Protein AF-A0A8J9R837-F1 (afdb_monomer)

Solvent-accessible surface area (backbone atoms only — not comparable to full-atom values): 26934 Å² total; per-residue (Å²): 132,89,81,86,86,83,90,84,86,88,88,90,88,86,89,85,90,87,79,88,83,89,83,89,82,82,94,81,87,76,78,89,63,85,84,49,72,61,61,54,48,50,54,51,51,51,56,50,52,54,54,49,52,55,49,54,63,71,62,58,75,89,74,92,73,96,73,86,83,79,86,82,88,80,82,88,80,86,89,85,91,84,79,86,89,88,79,89,89,88,88,78,89,81,89,82,83,92,74,88,85,78,85,83,79,82,80,80,88,76,81,79,82,89,75,95,76,90,79,76,81,83,76,79,85,75,85,77,80,83,82,77,80,93,84,76,97,66,82,79,60,63,66,60,55,45,51,51,51,50,50,51,51,50,56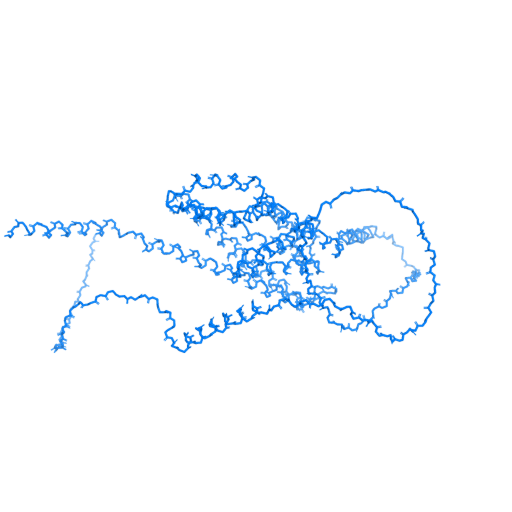,54,55,58,63,72,65,69,72,50,72,65,56,44,51,49,46,20,51,53,39,15,50,49,51,48,48,53,37,48,45,40,54,72,34,74,57,32,58,52,48,46,54,52,50,54,71,68,32,33,96,89,54,56,63,72,57,50,53,67,42,46,58,66,47,30,57,48,50,52,49,48,57,51,48,69,54,48,42,62,52,21,50,55,50,70,69,34,63,74,31,63,75,37,42,53,59,31,78,50,76,69,41,57,53,51,51,30,46,49,31,3,47,25,50,32,49,31,49,45,33,69,75,75,45,76,93,45,75,64,38,56,47,24,48,46,50,27,50,47,39,49,51,24,63,76,58,62,30,37,42,36,52,52,29,56,58,49,44,44,54,73,22,46,65,36,50,48,55,43,50,52,35,48,71,27,58,40,68,86,40,69,65,41,50,52,40,47,53,53,24,52,52,40,39,40,47,38,42,61,47,50,38,45,55,51,47,52,48,51,55,49,55,60,44,50,42,69,76,58,65,56,91,93,47,74,55,64,69,57,54,53,50,46,54,53,45,51,51,53,51,53,52,49,52,52,55,51,50,53,51,51,51,58,51,51,52,57,50,63,77,60,54,74,76,53,74,66,51,58,50,48,53,54,50,49,54,54,52,55,55,51,55,71,71,77,112

Structure (mmCIF, N/CA/C/O backbone):
data_AF-A0A8J9R837-F1
#
_entry.id   AF-A0A8J9R837-F1
#
loop_
_atom_site.group_PDB
_atom_site.id
_atom_site.type_symbol
_atom_site.label_atom_id
_atom_site.label_alt_id
_atom_site.label_comp_id
_atom_site.label_asym_id
_atom_site.label_entity_id
_atom_site.label_seq_id
_atom_site.pdbx_PDB_ins_code
_atom_site.Cartn_x
_atom_site.Cartn_y
_atom_site.Cartn_z
_atom_site.occupancy
_atom_site.B_iso_or_equiv
_atom_site.auth_seq_id
_atom_site.auth_comp_id
_atom_site.auth_asym_id
_atom_site.auth_atom_id
_atom_site.pdbx_PDB_model_num
ATOM 1 N N . MET A 1 1 ? -53.020 -43.702 -10.838 1.00 31.36 1 MET A N 1
ATOM 2 C CA . MET A 1 1 ? -52.607 -45.075 -10.456 1.00 31.36 1 MET A CA 1
ATOM 3 C C . MET A 1 1 ? -51.209 -44.946 -9.854 1.00 31.36 1 MET A C 1
ATOM 5 O O . MET A 1 1 ? -50.399 -44.269 -10.465 1.00 31.36 1 MET A O 1
ATOM 9 N N . HIS A 1 2 ? -51.009 -45.195 -8.551 1.00 25.12 2 HIS A N 1
ATOM 10 C CA . HIS A 1 2 ? -50.680 -46.511 -7.945 1.00 25.12 2 HIS A CA 1
ATOM 11 C C . HIS A 1 2 ? -49.429 -47.157 -8.576 1.00 25.12 2 HIS A C 1
ATOM 13 O O . HIS A 1 2 ? -49.392 -47.253 -9.794 1.00 25.12 2 HIS A O 1
ATOM 19 N N . ALA A 1 3 ? -48.415 -47.658 -7.854 1.00 27.08 3 ALA A N 1
ATOM 20 C CA . ALA A 1 3 ? -48.051 -47.672 -6.418 1.00 27.08 3 ALA A CA 1
ATOM 21 C C . ALA A 1 3 ? -46.504 -47.869 -6.333 1.00 27.08 3 ALA A C 1
ATOM 23 O O . ALA A 1 3 ? -45.916 -48.341 -7.297 1.00 27.08 3 ALA A O 1
ATOM 24 N N . LYS A 1 4 ? -45.737 -47.320 -5.377 1.00 25.03 4 LYS A N 1
ATOM 25 C CA . LYS A 1 4 ? -45.389 -47.818 -4.018 1.00 25.03 4 LYS A CA 1
ATOM 26 C C . LYS A 1 4 ? -44.972 -49.307 -3.863 1.00 25.03 4 LYS A C 1
ATOM 28 O O . LYS A 1 4 ? -45.803 -50.180 -4.065 1.00 25.03 4 LYS A O 1
ATOM 33 N N . GLN A 1 5 ? -43.781 -49.487 -3.251 1.00 27.73 5 GLN A N 1
ATOM 34 C CA . GLN A 1 5 ? -43.293 -50.617 -2.406 1.00 27.73 5 GLN A CA 1
ATOM 35 C C . GLN A 1 5 ? -42.893 -51.954 -3.077 1.00 27.73 5 GLN A C 1
ATOM 37 O O . GLN A 1 5 ? -43.228 -52.135 -4.245 1.00 27.73 5 GLN A O 1
ATOM 42 N N . PRO A 1 6 ? -42.188 -52.889 -2.372 1.00 37.88 6 PRO A N 1
ATOM 43 C CA . PRO A 1 6 ? -41.645 -52.898 -0.980 1.00 37.88 6 PRO A CA 1
ATOM 44 C C . PRO A 1 6 ? -40.085 -52.996 -0.928 1.00 37.88 6 PRO A C 1
ATOM 46 O O . PRO A 1 6 ? -39.460 -53.101 -1.974 1.00 37.88 6 PRO A O 1
ATOM 49 N N . PHE A 1 7 ? -39.316 -52.814 0.160 1.00 26.00 7 PHE A N 1
ATOM 50 C CA . PHE A 1 7 ? -39.345 -53.218 1.588 1.00 26.00 7 PHE A CA 1
ATOM 51 C C . PHE A 1 7 ? -39.050 -54.712 1.866 1.00 26.00 7 PHE A C 1
ATOM 53 O O . PHE A 1 7 ? -39.928 -55.547 1.683 1.00 26.00 7 PHE A O 1
ATOM 60 N N . LEU A 1 8 ? -37.845 -55.025 2.373 1.00 27.11 8 LEU A N 1
ATOM 61 C CA . LEU A 1 8 ? -37.468 -56.300 3.015 1.00 27.11 8 LEU A CA 1
ATOM 62 C C . LEU A 1 8 ? -36.263 -56.084 3.966 1.00 27.11 8 LEU A C 1
ATOM 64 O O . LEU A 1 8 ? -35.161 -55.800 3.503 1.00 27.11 8 LEU A O 1
ATOM 68 N N . ASP A 1 9 ? -36.486 -56.255 5.273 1.00 25.16 9 ASP A N 1
ATOM 69 C CA . ASP A 1 9 ? -35.461 -56.494 6.314 1.00 25.16 9 ASP A CA 1
ATOM 70 C C . ASP A 1 9 ? -35.425 -58.021 6.648 1.00 25.16 9 ASP A C 1
ATOM 72 O O . ASP A 1 9 ? -36.110 -58.799 5.981 1.00 25.16 9 ASP A O 1
ATOM 76 N N . PRO A 1 10 ? -34.758 -58.498 7.722 1.00 51.53 10 PRO A N 1
ATOM 77 C CA . PRO A 1 10 ? -33.331 -58.815 7.837 1.00 51.53 10 PRO A CA 1
ATOM 78 C C . PRO A 1 10 ? -33.120 -60.326 8.152 1.00 51.53 10 PRO A C 1
ATOM 80 O O . PRO A 1 10 ? -34.037 -61.130 7.988 1.00 51.53 10 PRO A O 1
ATOM 83 N N . PRO A 1 11 ? -31.954 -60.745 8.690 1.00 30.97 11 PRO A N 1
ATOM 84 C CA . PRO A 1 11 ? -32.038 -61.379 10.020 1.00 30.97 11 PRO A CA 1
ATOM 85 C C . PRO A 1 11 ? -30.909 -61.025 11.015 1.00 30.97 11 PRO A C 1
ATOM 87 O O . PRO A 1 11 ? -29.799 -60.651 10.650 1.00 30.97 11 PRO A O 1
ATOM 90 N N . ARG A 1 12 ? -31.217 -61.184 12.314 1.00 29.70 12 ARG A N 1
ATOM 91 C CA . ARG A 1 12 ? -30.313 -61.032 13.477 1.00 29.70 12 ARG A CA 1
ATOM 92 C C . ARG A 1 12 ? -29.730 -62.379 13.938 1.00 29.70 12 ARG A C 1
ATOM 94 O O . ARG A 1 12 ? -30.497 -63.328 13.994 1.00 29.70 12 ARG A O 1
ATOM 101 N N . THR A 1 13 ? -28.486 -62.374 14.438 1.00 28.91 13 THR A N 1
ATOM 102 C CA . THR A 1 13 ? -27.887 -63.133 15.587 1.00 28.91 13 THR A CA 1
ATOM 103 C C . THR A 1 13 ? -26.373 -62.839 15.584 1.00 28.91 13 THR A C 1
ATOM 105 O O . THR A 1 13 ? -25.829 -62.740 14.492 1.00 28.91 13 THR A O 1
ATOM 108 N N . GLN A 1 14 ? -25.578 -62.705 16.657 1.00 27.53 14 GLN A N 1
ATOM 109 C CA . GLN A 1 14 ? -25.686 -62.601 18.136 1.00 27.53 14 GLN A CA 1
ATOM 110 C C . GLN A 1 14 ? -24.399 -61.838 18.606 1.00 27.53 14 GLN A C 1
ATOM 112 O O . GLN A 1 14 ? -23.522 -61.596 17.784 1.00 27.53 14 GLN A O 1
ATOM 117 N N . GLY A 1 15 ? -24.161 -61.400 19.852 1.00 26.06 15 GLY A N 1
ATOM 118 C CA . GLY A 1 15 ? -24.923 -61.507 21.100 1.00 26.06 15 GLY A CA 1
ATOM 119 C C . GLY A 1 15 ? -24.057 -61.857 22.331 1.00 26.06 15 GLY A C 1
ATOM 120 O O . GLY A 1 15 ? -24.315 -62.884 22.944 1.00 26.06 15 GLY A O 1
ATOM 121 N N . THR A 1 16 ? -23.086 -61.019 22.730 1.00 27.33 16 THR A N 1
ATOM 122 C CA . THR A 1 16 ? -22.398 -61.108 24.046 1.00 27.33 16 THR A CA 1
ATOM 123 C C . THR A 1 16 ? -22.009 -59.719 24.571 1.00 27.33 16 THR A C 1
ATOM 125 O O . THR A 1 16 ? -21.552 -58.863 23.819 1.00 27.33 16 THR A O 1
ATOM 128 N N . GLN A 1 17 ? -22.236 -59.485 25.867 1.00 28.66 17 GLN A N 1
ATOM 129 C CA . GLN A 1 17 ? -22.052 -58.205 26.569 1.00 28.66 17 GLN A CA 1
ATOM 130 C C . GLN A 1 17 ? -20.791 -58.207 27.445 1.00 28.66 17 GLN A C 1
ATOM 132 O O . GLN A 1 17 ? -20.374 -59.275 27.886 1.00 28.66 17 GLN A O 1
ATOM 137 N N . THR A 1 18 ? -20.274 -57.011 27.765 1.00 28.56 18 THR A N 1
ATOM 138 C CA . THR A 1 18 ? -19.688 -56.540 29.057 1.00 28.56 18 THR A CA 1
ATOM 139 C C . THR A 1 18 ? -18.676 -55.419 28.773 1.00 28.56 18 THR A C 1
ATOM 141 O O . THR A 1 18 ? -17.828 -55.570 27.906 1.00 28.56 18 THR A O 1
ATOM 144 N N . GLY A 1 19 ? -18.686 -54.254 29.422 1.00 26.06 19 GLY A N 1
ATOM 145 C CA . GLY A 1 19 ? -19.662 -53.614 30.311 1.00 26.06 19 GLY A CA 1
ATOM 146 C C . GLY A 1 19 ? -19.276 -52.130 30.474 1.00 26.06 19 GLY A C 1
ATOM 147 O O . GLY A 1 19 ? -18.118 -51.778 30.258 1.00 26.06 19 GLY A O 1
ATOM 148 N N . ALA A 1 20 ? -20.226 -51.254 30.813 1.00 28.03 20 ALA A N 1
ATOM 149 C CA . ALA A 1 20 ? -19.915 -49.876 31.222 1.00 28.03 20 ALA A CA 1
ATOM 150 C C . ALA A 1 20 ? -19.477 -49.846 32.703 1.00 28.03 20 ALA A C 1
ATOM 152 O O . ALA A 1 20 ? -19.740 -50.808 33.430 1.00 28.03 20 ALA A O 1
ATOM 153 N N . PRO A 1 21 ? -18.838 -48.755 33.160 1.00 34.56 21 PRO A N 1
ATOM 154 C CA . PRO A 1 21 ? -19.671 -47.793 33.884 1.00 34.56 21 PRO A CA 1
ATOM 155 C C . PRO A 1 21 ? -19.386 -46.303 33.610 1.00 34.56 21 PRO A C 1
ATOM 157 O O . PRO A 1 21 ? -18.256 -45.875 33.394 1.00 34.56 21 PRO A O 1
ATOM 160 N N . ASP A 1 22 ? -20.481 -45.556 33.732 1.00 26.66 22 ASP A N 1
ATOM 161 C CA . ASP A 1 22 ? -20.640 -44.223 34.319 1.00 26.66 22 ASP A CA 1
ATOM 162 C C . ASP A 1 22 ? -20.091 -42.931 33.682 1.00 26.66 22 ASP A C 1
ATOM 164 O O . ASP A 1 22 ? -19.030 -42.808 33.075 1.00 26.66 22 ASP A O 1
ATOM 168 N N . SER A 1 23 ? -20.945 -41.924 33.858 1.00 32.56 23 SER A N 1
ATOM 169 C CA . SER A 1 23 ? -20.908 -40.563 33.333 1.00 32.56 23 SER A CA 1
ATOM 170 C C . SER A 1 23 ? -20.140 -39.566 34.214 1.00 32.56 23 SER A C 1
ATOM 172 O O . SER A 1 23 ? -19.834 -39.849 35.365 1.00 32.56 23 SER A O 1
ATOM 174 N N . LEU A 1 24 ? -20.005 -38.334 33.696 1.00 29.83 24 LEU A N 1
ATOM 175 C CA . LEU A 1 24 ? -19.580 -37.087 34.365 1.00 29.83 24 LEU A CA 1
ATOM 176 C C . LEU A 1 24 ? -18.068 -36.878 34.592 1.00 29.83 24 LEU A C 1
ATOM 178 O O . LEU A 1 24 ? -17.512 -37.209 35.633 1.00 29.83 24 LEU A O 1
ATOM 182 N N . SER A 1 25 ? -17.446 -36.088 33.705 1.00 26.30 25 SER A N 1
ATOM 183 C CA . SER A 1 25 ? -16.780 -34.842 34.141 1.00 26.30 25 SER A CA 1
ATOM 184 C C . SER A 1 25 ? -16.365 -33.893 32.996 1.00 26.30 25 SER A C 1
ATOM 186 O O . SER A 1 25 ? -15.538 -34.198 32.148 1.00 26.30 25 SER A O 1
ATOM 188 N N . LEU A 1 26 ? -16.923 -32.680 33.062 1.00 28.72 26 LEU A N 1
ATOM 189 C CA . LEU A 1 26 ? -16.280 -31.373 32.837 1.00 28.72 26 LEU A CA 1
ATOM 190 C C . LEU A 1 26 ? -15.444 -31.080 31.568 1.00 28.72 26 LEU A C 1
ATOM 192 O O . LEU A 1 26 ? -14.305 -31.497 31.389 1.00 28.72 26 LEU A O 1
ATOM 196 N N . HIS A 1 27 ? -15.958 -30.098 30.820 1.00 34.34 27 HIS A N 1
ATOM 197 C CA . HIS A 1 27 ? -15.224 -29.019 30.145 1.00 34.34 27 HIS A CA 1
ATOM 198 C C . HIS A 1 27 ? -13.688 -28.942 30.333 1.00 34.34 27 HIS A C 1
ATOM 200 O O . HIS A 1 27 ? -13.206 -28.444 31.353 1.00 34.34 27 HIS A O 1
ATOM 206 N N . ARG A 1 28 ? -12.941 -29.147 29.238 1.00 31.77 28 ARG A N 1
ATOM 207 C CA . ARG A 1 28 ? -12.036 -28.138 28.628 1.00 31.77 28 ARG A CA 1
ATOM 208 C C . ARG A 1 28 ? -11.241 -28.754 27.479 1.00 31.77 28 ARG A C 1
ATOM 210 O O . ARG A 1 28 ? -10.423 -29.633 27.705 1.00 31.77 28 ARG A O 1
ATOM 217 N N . ASN A 1 29 ? -11.317 -28.148 26.295 1.00 29.47 29 ASN A N 1
ATOM 218 C CA . ASN A 1 29 ? -10.194 -28.199 25.358 1.00 29.47 29 ASN A CA 1
ATOM 219 C C . ASN A 1 29 ? -9.843 -26.784 24.872 1.00 29.47 29 ASN A C 1
ATOM 221 O O . ASN A 1 29 ? -10.248 -26.318 23.809 1.00 29.47 29 ASN A O 1
ATOM 225 N N . ARG A 1 30 ? -9.132 -26.047 25.739 1.00 34.12 30 ARG A N 1
ATOM 226 C CA . ARG A 1 30 ? -8.467 -24.788 25.379 1.00 34.12 30 ARG A CA 1
ATOM 227 C C . ARG A 1 30 ? -7.186 -25.121 24.620 1.00 34.12 30 ARG A C 1
ATOM 229 O O . ARG A 1 30 ? -6.365 -25.855 25.152 1.00 34.12 30 ARG A O 1
ATOM 236 N N . GLN A 1 31 ? -7.004 -24.478 23.465 1.00 36.81 31 GLN A N 1
ATOM 237 C CA . GLN A 1 31 ? -5.713 -24.113 22.862 1.00 36.81 31 GLN A CA 1
ATOM 238 C C . GLN A 1 31 ? -4.527 -25.034 23.205 1.00 36.81 31 GLN A C 1
ATOM 240 O O . GLN A 1 31 ? -3.794 -24.786 24.164 1.00 36.81 31 GLN A O 1
ATOM 245 N N . ALA A 1 32 ? -4.258 -26.010 22.338 1.00 34.12 32 ALA A N 1
ATOM 246 C CA . ALA A 1 32 ? -2.951 -26.651 22.272 1.00 34.12 32 ALA A CA 1
ATOM 247 C C . ALA A 1 32 ? -1.909 -25.668 21.699 1.00 34.12 32 ALA A C 1
ATOM 249 O O . ALA A 1 32 ? -1.507 -25.753 20.542 1.00 34.12 32 ALA A O 1
ATOM 250 N N . GLY A 1 33 ? -1.484 -24.705 22.520 1.00 42.44 33 GLY A N 1
ATOM 251 C CA . GLY A 1 33 ? -0.154 -24.122 22.372 1.00 42.44 33 GLY A CA 1
ATOM 252 C C . GLY A 1 33 ? 0.888 -25.211 22.631 1.00 42.44 33 GLY A C 1
ATOM 253 O O . GLY A 1 33 ? 0.658 -26.095 23.458 1.00 42.44 33 GLY A O 1
ATOM 254 N N . THR A 1 34 ? 2.006 -25.169 21.911 1.00 47.03 34 THR A N 1
ATOM 255 C CA . THR A 1 34 ? 3.083 -26.168 21.975 1.00 47.03 34 THR A CA 1
ATOM 256 C C . THR A 1 34 ? 3.542 -26.401 23.417 1.00 47.03 34 THR A C 1
ATOM 258 O O . THR A 1 34 ? 4.218 -25.553 24.000 1.00 47.03 34 THR A O 1
ATOM 261 N N . LYS A 1 35 ? 3.188 -27.559 23.991 1.00 46.78 35 LYS A N 1
ATOM 262 C CA . LYS A 1 35 ? 3.555 -27.978 25.357 1.00 46.78 35 LYS A CA 1
ATOM 263 C C . LYS A 1 35 ? 4.986 -28.523 25.456 1.00 46.78 35 LYS A C 1
ATOM 265 O O . LYS A 1 35 ? 5.250 -29.372 26.300 1.00 46.78 35 LYS A O 1
ATOM 270 N N . ASP A 1 36 ? 5.896 -28.070 24.601 1.00 69.00 36 ASP A N 1
ATOM 271 C CA . ASP A 1 36 ? 7.296 -28.464 24.698 1.00 69.00 36 ASP A CA 1
ATOM 272 C C . ASP A 1 36 ? 7.957 -27.695 25.866 1.00 69.00 36 ASP A C 1
ATOM 274 O O . ASP A 1 36 ? 8.059 -26.458 25.809 1.00 69.00 36 ASP A O 1
ATOM 278 N N . PRO A 1 37 ? 8.379 -28.379 26.952 1.00 69.75 37 PRO A N 1
ATOM 279 C CA . PRO A 1 37 ? 8.964 -27.716 28.111 1.00 69.75 37 PRO A CA 1
ATOM 280 C C . PRO A 1 37 ? 10.342 -27.116 27.815 1.00 69.75 37 PRO A C 1
ATOM 282 O O . PRO A 1 37 ? 10.807 -26.266 28.576 1.00 69.75 37 PRO A O 1
ATOM 285 N N . GLU A 1 38 ? 11.027 -27.549 26.758 1.00 68.56 38 GLU A N 1
ATOM 286 C CA . GLU A 1 38 ? 12.324 -27.011 26.348 1.00 68.56 38 GLU A CA 1
ATOM 287 C C . GLU A 1 38 ? 12.148 -25.714 25.567 1.00 68.56 38 GLU A C 1
ATOM 289 O O . GLU A 1 38 ? 12.776 -24.714 25.912 1.00 68.56 38 GLU A O 1
ATOM 294 N N . VAL A 1 39 ? 11.204 -25.668 24.622 1.00 63.09 39 VAL A N 1
ATOM 295 C CA . VAL A 1 39 ? 10.862 -24.437 23.884 1.00 63.09 39 VAL A CA 1
ATOM 296 C C . VAL A 1 39 ? 10.390 -23.336 24.840 1.00 63.09 39 VAL A C 1
ATOM 298 O O . VAL A 1 39 ? 10.812 -22.182 24.723 1.00 63.09 39 VAL A O 1
ATOM 301 N N . LEU A 1 40 ? 9.573 -23.679 25.845 1.00 66.31 40 LEU A N 1
ATOM 302 C CA . LEU A 1 40 ? 9.148 -22.720 26.869 1.00 66.31 40 LEU A CA 1
ATOM 303 C C . LEU A 1 40 ? 10.324 -22.245 27.743 1.00 66.31 40 LEU A C 1
ATOM 305 O O . LEU A 1 40 ? 10.430 -21.050 28.031 1.00 66.31 40 LEU A O 1
ATOM 309 N N . ARG A 1 41 ? 11.238 -23.147 28.134 1.00 74.12 41 ARG A N 1
ATOM 310 C CA . ARG A 1 41 ? 12.450 -22.789 28.893 1.00 74.12 41 ARG A CA 1
ATOM 311 C C . ARG A 1 41 ? 13.393 -21.901 28.076 1.00 74.12 41 ARG A C 1
ATOM 313 O O . ARG A 1 41 ? 13.857 -20.892 28.606 1.00 74.12 41 ARG A O 1
ATOM 320 N N . ALA A 1 42 ? 13.597 -22.191 26.792 1.00 71.62 42 ALA A N 1
ATOM 321 C CA . ALA A 1 42 ? 14.385 -21.373 25.872 1.00 71.62 42 ALA A CA 1
ATOM 322 C C . ALA A 1 42 ? 13.782 -19.968 25.692 1.00 71.62 42 ALA A C 1
ATOM 324 O O . ALA A 1 42 ? 14.491 -18.967 25.817 1.00 71.62 42 ALA A O 1
ATOM 325 N N . ALA A 1 43 ? 12.462 -19.865 25.498 1.00 59.19 43 ALA A N 1
ATOM 326 C CA . ALA A 1 43 ? 11.770 -18.581 25.384 1.00 59.19 43 ALA A CA 1
ATOM 327 C C . ALA A 1 43 ? 11.902 -17.724 26.660 1.00 59.19 43 ALA A C 1
ATOM 329 O O . ALA A 1 43 ? 12.143 -16.515 26.574 1.00 59.19 43 ALA A O 1
ATOM 330 N N . ILE A 1 44 ? 11.795 -18.340 27.845 1.00 80.50 44 ILE A N 1
ATOM 331 C CA . ILE A 1 44 ? 11.982 -17.667 29.142 1.00 80.50 44 ILE A CA 1
ATOM 332 C C . ILE A 1 44 ? 13.446 -17.245 29.343 1.00 80.50 44 ILE A C 1
ATOM 334 O O . ILE A 1 44 ? 13.698 -16.119 29.782 1.00 80.50 44 ILE A O 1
ATOM 338 N N . ALA A 1 45 ? 14.412 -18.101 28.994 1.00 77.62 45 ALA A N 1
ATOM 339 C CA . ALA A 1 45 ? 15.840 -17.795 29.073 1.00 77.62 45 ALA A CA 1
ATOM 340 C C . ALA A 1 45 ? 16.215 -16.608 28.169 1.00 77.62 45 ALA A C 1
ATOM 342 O O . ALA A 1 45 ? 16.838 -15.652 28.637 1.00 77.62 45 ALA A O 1
ATOM 343 N N . PHE A 1 46 ? 15.738 -16.604 26.919 1.00 76.81 46 PHE A N 1
ATOM 344 C CA . PHE A 1 46 ? 15.898 -15.493 25.980 1.00 76.81 46 PHE A CA 1
ATOM 345 C C . PHE A 1 46 ? 15.320 -14.182 26.538 1.00 76.81 46 PHE A C 1
ATOM 347 O O . PHE A 1 46 ? 15.996 -13.152 26.551 1.00 76.81 46 PHE A O 1
ATOM 354 N N . HIS A 1 47 ? 14.102 -14.214 27.092 1.00 68.00 47 HIS A N 1
ATOM 355 C CA . HIS A 1 47 ? 13.478 -13.027 27.687 1.00 68.00 47 HIS A CA 1
ATOM 356 C C . HIS A 1 47 ? 14.201 -12.525 28.945 1.00 68.00 47 HIS A C 1
ATOM 358 O O . HIS A 1 47 ? 14.232 -11.313 29.175 1.00 68.00 47 HIS A O 1
ATOM 364 N N . ARG A 1 48 ? 14.801 -13.411 29.753 1.00 75.94 48 ARG A N 1
ATOM 365 C CA . ARG A 1 48 ? 15.665 -13.009 30.876 1.00 75.94 48 ARG A CA 1
ATOM 366 C C . ARG A 1 48 ? 16.960 -12.368 30.378 1.00 75.94 48 ARG A C 1
ATOM 368 O O . ARG A 1 48 ? 17.272 -11.266 30.824 1.00 75.94 48 ARG A O 1
ATOM 375 N N . ARG A 1 49 ? 17.662 -12.986 29.418 1.00 75.69 49 ARG A N 1
ATOM 376 C CA . ARG A 1 49 ? 18.912 -12.442 28.856 1.00 75.69 49 ARG A CA 1
ATOM 377 C C . ARG A 1 49 ? 18.694 -11.081 28.190 1.00 75.69 49 ARG A C 1
ATOM 379 O O . ARG A 1 49 ? 19.476 -10.170 28.433 1.00 75.69 49 ARG A O 1
ATOM 386 N N . ARG A 1 50 ? 17.590 -10.897 27.453 1.00 73.56 50 ARG A N 1
ATOM 387 C CA . ARG A 1 50 ? 17.227 -9.601 26.849 1.00 73.56 50 ARG A CA 1
ATOM 388 C C . ARG A 1 50 ? 17.026 -8.502 27.900 1.00 73.56 50 ARG A C 1
ATOM 390 O O . ARG A 1 50 ? 17.481 -7.382 27.705 1.00 73.56 50 ARG A O 1
ATOM 397 N N . ARG A 1 51 ? 16.366 -8.808 29.027 1.00 65.50 51 ARG A N 1
ATOM 398 C CA . ARG A 1 51 ? 16.177 -7.840 30.128 1.00 65.50 51 ARG A CA 1
ATOM 399 C C . ARG A 1 51 ? 17.469 -7.540 30.890 1.00 65.50 51 ARG A C 1
ATOM 401 O O . ARG A 1 51 ? 17.600 -6.422 31.371 1.00 65.50 51 ARG A O 1
ATOM 408 N N . ALA A 1 52 ? 18.385 -8.502 31.008 1.00 73.44 52 ALA A N 1
ATOM 409 C CA . ALA A 1 52 ? 19.713 -8.263 31.575 1.00 73.44 52 ALA A CA 1
ATOM 410 C C . ALA A 1 52 ? 20.509 -7.295 30.687 1.00 73.44 52 ALA A C 1
ATOM 412 O O . ALA A 1 52 ? 20.891 -6.232 31.162 1.00 73.44 52 ALA A O 1
ATOM 413 N N . LEU A 1 53 ? 20.598 -7.574 29.381 1.00 68.62 53 LEU A N 1
ATOM 414 C CA . LEU A 1 53 ? 21.320 -6.729 28.424 1.00 68.62 53 LEU A CA 1
ATOM 415 C C . LEU A 1 53 ? 20.788 -5.284 28.386 1.00 68.62 53 LEU A C 1
ATOM 417 O O . LEU A 1 53 ? 21.566 -4.340 28.367 1.00 68.62 53 LEU A O 1
ATOM 421 N N . HIS A 1 54 ? 19.464 -5.083 28.435 1.00 66.00 54 HIS A N 1
ATOM 422 C CA . HIS A 1 54 ? 18.889 -3.732 28.520 1.00 66.00 54 HIS A CA 1
ATOM 423 C C . HIS A 1 54 ? 19.232 -2.996 29.824 1.00 66.00 54 HIS A C 1
ATOM 425 O O . HIS A 1 54 ? 19.296 -1.772 29.809 1.00 66.00 54 HIS A O 1
ATOM 431 N N . ARG A 1 55 ? 19.429 -3.705 30.943 1.00 67.69 55 ARG A N 1
ATOM 432 C CA . ARG A 1 55 ? 19.872 -3.094 32.208 1.00 67.69 55 ARG A CA 1
ATOM 433 C C . ARG A 1 55 ? 21.364 -2.798 32.194 1.00 67.69 55 ARG A C 1
ATOM 435 O O . ARG A 1 55 ? 21.748 -1.754 32.688 1.00 67.69 55 ARG A O 1
ATOM 442 N N . GLU A 1 56 ? 22.169 -3.687 31.616 1.00 74.25 56 GLU A N 1
ATOM 443 C CA . GLU A 1 56 ? 23.606 -3.482 31.409 1.00 74.25 56 GLU A CA 1
ATOM 444 C C . GLU A 1 56 ? 23.839 -2.249 30.524 1.00 74.25 56 GLU A C 1
ATOM 446 O O . GLU A 1 56 ? 24.530 -1.331 30.945 1.00 74.25 56 GLU A O 1
ATOM 451 N N . LEU A 1 57 ? 23.167 -2.158 29.368 1.00 61.38 57 LEU A N 1
ATOM 452 C CA . LEU A 1 57 ? 23.240 -1.002 28.463 1.00 61.38 57 LEU A CA 1
ATOM 453 C C . LEU A 1 57 ? 22.732 0.301 29.103 1.00 61.38 57 LEU A C 1
ATOM 455 O O . LEU A 1 57 ? 23.312 1.352 28.864 1.00 61.38 57 LEU A O 1
ATOM 459 N N . ALA A 1 58 ? 21.680 0.244 29.926 1.00 66.12 58 ALA A N 1
ATOM 460 C CA . ALA A 1 58 ? 21.166 1.410 30.654 1.00 66.12 58 ALA A CA 1
ATOM 461 C C . ALA A 1 58 ? 21.987 1.780 31.908 1.00 66.12 58 ALA A C 1
ATOM 463 O O . ALA A 1 58 ? 21.704 2.798 32.534 1.00 66.12 58 ALA A O 1
ATOM 464 N N . ALA A 1 59 ? 22.962 0.951 32.294 1.00 64.75 59 ALA A N 1
ATOM 465 C CA . ALA A 1 59 ? 23.873 1.188 33.412 1.00 64.75 59 ALA A CA 1
ATOM 466 C C . ALA A 1 59 ? 25.284 1.602 32.956 1.00 64.75 59 ALA A C 1
ATOM 468 O O . ALA A 1 59 ? 26.142 1.833 33.807 1.00 64.75 59 ALA A O 1
ATOM 469 N N . ILE A 1 60 ? 25.530 1.709 31.644 1.00 62.34 60 ILE A N 1
ATOM 470 C CA . ILE A 1 60 ? 26.732 2.353 31.103 1.00 62.34 60 ILE A CA 1
ATOM 471 C C . ILE A 1 60 ? 26.613 3.856 31.403 1.00 62.34 60 ILE A C 1
ATOM 473 O O . ILE A 1 60 ? 25.675 4.481 30.905 1.00 62.34 60 ILE A O 1
ATOM 477 N N . PRO A 1 61 ? 27.516 4.458 32.199 1.00 50.56 61 PRO A N 1
ATOM 478 C CA . PRO A 1 61 ? 27.521 5.902 32.389 1.00 50.56 61 PRO A CA 1
ATOM 479 C C . PRO A 1 61 ? 27.867 6.591 31.066 1.00 50.56 61 PRO A C 1
ATOM 481 O O . PRO A 1 61 ? 28.798 6.162 30.379 1.00 50.56 61 PRO A O 1
ATOM 484 N N . GLU A 1 62 ? 27.166 7.672 30.719 1.00 52.56 62 GLU A N 1
ATOM 485 C CA . GLU A 1 62 ? 27.633 8.571 29.661 1.00 52.56 62 GLU A CA 1
ATOM 486 C C . GLU A 1 62 ? 28.943 9.212 30.139 1.00 52.56 62 GLU A C 1
ATOM 488 O O . GLU A 1 62 ? 28.957 10.010 31.073 1.00 52.56 62 GLU A O 1
ATOM 493 N N . GLY A 1 63 ? 30.062 8.767 29.567 1.00 36.56 63 GLY A N 1
ATOM 494 C CA . GLY A 1 63 ? 31.390 9.207 29.974 1.00 36.56 63 GLY A CA 1
ATOM 495 C C . GLY A 1 63 ? 31.746 10.556 29.363 1.00 36.56 63 GLY A C 1
ATOM 496 O O . GLY A 1 63 ? 31.919 10.653 28.148 1.00 36.56 63 GLY A O 1
ATOM 497 N N . ASP A 1 64 ? 31.940 11.566 30.210 1.00 40.44 64 ASP A N 1
ATOM 498 C CA . ASP A 1 64 ? 32.582 12.823 29.828 1.00 40.44 64 ASP A CA 1
ATOM 499 C C . ASP A 1 64 ? 33.988 12.557 29.265 1.00 40.44 64 ASP A C 1
ATOM 501 O O . ASP A 1 64 ? 34.885 12.113 29.981 1.00 40.44 64 ASP A O 1
ATOM 505 N N . SER A 1 65 ? 34.200 12.833 27.976 1.00 35.59 65 SER A N 1
ATOM 506 C CA . SER A 1 65 ? 35.534 13.095 27.410 1.00 35.59 65 SER A CA 1
ATOM 507 C C . SER A 1 65 ? 35.451 13.663 25.989 1.00 35.59 65 SER A C 1
ATOM 509 O O . SER A 1 65 ? 35.641 12.970 24.990 1.00 35.59 65 SER A O 1
ATOM 511 N N . GLU A 1 66 ? 35.250 14.979 25.889 1.00 41.56 66 GLU A N 1
ATOM 512 C CA . GLU A 1 66 ? 35.750 15.712 24.726 1.00 41.56 66 GLU A CA 1
ATOM 513 C C . GLU A 1 66 ? 37.289 15.717 24.763 1.00 41.56 66 GLU A C 1
ATOM 515 O O . GLU A 1 66 ? 37.902 16.424 25.562 1.00 41.56 66 GLU A O 1
ATOM 520 N N . GLN A 1 67 ? 37.929 14.964 23.868 1.00 28.72 67 GLN A N 1
ATOM 521 C CA . GLN A 1 67 ? 39.291 15.263 23.419 1.00 28.72 67 GLN A CA 1
ATOM 522 C C . GLN A 1 67 ? 39.359 15.181 21.888 1.00 28.72 67 GLN A C 1
ATOM 524 O O . GLN A 1 67 ? 39.036 14.137 21.316 1.00 28.72 67 GLN A O 1
ATOM 529 N N . PRO A 1 68 ? 39.770 16.258 21.192 1.00 32.12 68 PRO A N 1
ATOM 530 C CA . PRO A 1 68 ? 39.912 16.231 19.745 1.00 32.12 68 PRO A CA 1
ATOM 531 C C . PRO A 1 68 ? 41.176 15.454 19.355 1.00 32.12 68 PRO A C 1
ATOM 533 O O . PRO A 1 68 ? 42.291 15.855 19.693 1.00 32.12 68 PRO A O 1
ATOM 536 N N . LEU A 1 69 ? 41.017 14.365 18.596 1.00 29.27 69 LEU A N 1
ATOM 537 C CA . LEU A 1 69 ? 42.151 13.710 17.942 1.00 29.27 69 LEU A CA 1
ATOM 538 C C . LEU A 1 69 ? 42.814 14.677 16.951 1.00 29.27 69 LEU A C 1
ATOM 540 O O . LEU A 1 69 ? 42.171 15.167 16.021 1.00 29.27 69 LEU A O 1
ATOM 544 N N . GLN A 1 70 ? 44.113 14.917 17.131 1.00 26.11 70 GLN A N 1
ATOM 545 C CA . GLN A 1 70 ? 44.920 15.640 16.151 1.00 26.11 70 GLN A CA 1
ATOM 546 C C . GLN A 1 70 ? 45.165 14.779 14.898 1.00 26.11 70 GLN A C 1
ATOM 548 O O . GLN A 1 70 ? 45.397 13.573 15.025 1.00 26.11 70 GLN A O 1
ATOM 553 N N . PRO A 1 71 ? 45.170 15.370 13.690 1.00 30.86 71 PRO A N 1
ATOM 554 C CA . PRO A 1 71 ? 45.510 14.654 12.467 1.00 30.86 71 PRO A CA 1
ATOM 555 C C . PRO A 1 71 ? 47.033 14.497 12.317 1.00 30.86 71 PRO A C 1
ATOM 557 O O . PRO A 1 71 ? 47.771 15.481 12.325 1.00 30.86 71 PRO A O 1
ATOM 560 N N . GLN A 1 72 ? 47.500 13.263 12.118 1.00 27.17 72 GLN A N 1
ATOM 561 C CA . GLN A 1 72 ? 48.862 12.982 11.639 1.00 27.17 72 GLN A CA 1
ATOM 562 C C . GLN A 1 72 ? 48.933 13.140 10.102 1.00 27.17 72 GLN A C 1
ATOM 564 O O . GLN A 1 72 ? 47.960 12.801 9.423 1.00 27.17 72 GLN A O 1
ATOM 569 N N . PRO A 1 73 ? 50.047 13.634 9.524 1.00 33.66 73 PRO A N 1
ATOM 570 C CA . PRO A 1 73 ? 50.137 13.950 8.099 1.00 33.66 73 PRO A CA 1
ATOM 571 C C . PRO A 1 73 ? 50.757 12.814 7.268 1.00 33.66 73 PRO A C 1
ATOM 573 O O . PRO A 1 73 ? 51.822 12.307 7.614 1.00 33.66 73 PRO A O 1
ATOM 576 N N . VAL A 1 74 ? 50.168 12.478 6.112 1.00 27.64 74 VAL A N 1
ATOM 577 C CA . VAL A 1 74 ? 50.828 11.649 5.081 1.00 27.64 74 VAL A CA 1
ATOM 578 C C . VAL A 1 74 ? 50.504 12.159 3.667 1.00 27.64 74 VAL A C 1
ATOM 580 O O . VAL A 1 74 ? 49.345 12.230 3.278 1.00 27.64 74 VAL A O 1
ATOM 583 N N . LEU A 1 75 ? 51.571 12.482 2.923 1.00 26.67 75 LEU A N 1
ATOM 584 C CA . LEU A 1 75 ? 51.677 12.748 1.475 1.00 26.67 75 LEU A CA 1
ATOM 585 C C . LEU A 1 75 ? 50.664 13.702 0.801 1.00 26.67 75 LEU A C 1
ATOM 587 O O . LEU A 1 75 ? 49.646 13.300 0.243 1.00 26.67 75 LEU A O 1
ATOM 591 N N . GLN A 1 76 ? 51.081 14.964 0.666 1.00 25.11 76 GLN A N 1
ATOM 592 C CA . GLN A 1 76 ? 50.720 15.776 -0.500 1.00 25.11 76 GLN A CA 1
ATOM 593 C C . GLN A 1 76 ? 51.455 15.254 -1.744 1.00 25.11 76 GLN A C 1
ATOM 595 O O . GLN A 1 76 ? 52.686 15.217 -1.757 1.00 25.11 76 GLN A O 1
ATOM 600 N N . LEU A 1 77 ? 50.712 14.946 -2.811 1.00 25.84 77 LEU A N 1
ATOM 601 C CA . LEU A 1 77 ? 51.227 15.049 -4.177 1.00 25.84 77 LEU A CA 1
ATOM 602 C C . LEU A 1 77 ? 50.646 16.322 -4.815 1.00 25.84 77 LEU A C 1
ATOM 604 O O . LEU A 1 77 ? 49.506 16.700 -4.555 1.00 25.84 77 LEU A O 1
ATOM 608 N N . MET A 1 78 ? 51.487 17.025 -5.564 1.00 22.92 78 MET A N 1
ATOM 609 C CA . MET A 1 78 ? 51.331 18.429 -5.971 1.00 22.92 78 MET A CA 1
ATOM 610 C C . MET A 1 78 ? 50.598 18.570 -7.329 1.00 22.92 78 MET A C 1
ATOM 612 O O . MET A 1 78 ? 50.356 17.551 -7.966 1.00 22.92 78 MET A O 1
ATOM 616 N N . VAL A 1 79 ? 50.380 19.822 -7.798 1.00 25.80 79 VAL A N 1
ATOM 617 C CA . VAL A 1 79 ? 49.940 20.267 -9.166 1.00 25.80 79 VAL A CA 1
ATOM 618 C C . VAL A 1 79 ? 48.423 20.613 -9.304 1.00 25.80 79 VAL A C 1
ATOM 620 O O . VAL A 1 79 ? 47.591 19.822 -8.876 1.00 25.80 79 VAL A O 1
ATOM 623 N N . PRO A 1 80 ? 48.017 21.796 -9.848 1.00 28.83 80 PRO A N 1
ATOM 624 C CA . PRO A 1 80 ? 48.274 23.132 -9.294 1.00 28.83 80 PRO A CA 1
ATOM 625 C C . PRO A 1 80 ? 47.008 24.049 -9.274 1.00 28.83 80 PRO A C 1
ATOM 627 O O . PRO A 1 80 ? 45.875 23.623 -9.467 1.00 28.83 80 PRO A O 1
ATOM 630 N N . HIS A 1 81 ? 47.221 25.343 -9.023 1.00 27.92 81 HIS A N 1
ATOM 631 C CA . HIS A 1 81 ? 46.218 26.399 -8.823 1.00 27.92 81 HIS A CA 1
ATOM 632 C C . HIS A 1 81 ? 45.527 26.932 -10.101 1.00 27.92 81 HIS A C 1
ATOM 634 O O . HIS A 1 81 ? 46.205 27.283 -11.063 1.00 27.92 81 HIS A O 1
ATOM 640 N N . ALA A 1 82 ? 44.211 27.163 -10.016 1.00 27.00 82 ALA A N 1
ATOM 641 C CA . ALA A 1 82 ? 43.456 28.281 -10.615 1.00 27.00 82 ALA A CA 1
ATOM 642 C C . ALA A 1 82 ? 42.079 28.344 -9.908 1.00 27.00 82 ALA A C 1
ATOM 644 O O . ALA A 1 82 ? 41.532 27.296 -9.586 1.00 27.00 82 ALA A O 1
ATOM 645 N N . GLY A 1 83 ? 41.437 29.475 -9.609 1.00 24.06 83 GLY A N 1
ATOM 646 C CA . GLY A 1 83 ? 41.756 30.894 -9.798 1.00 24.06 83 GLY A CA 1
ATOM 647 C C . GLY A 1 83 ? 40.447 31.708 -9.695 1.00 24.06 83 GLY A C 1
ATOM 648 O O . GLY A 1 83 ? 39.420 31.223 -10.150 1.00 24.06 83 GLY A O 1
ATOM 649 N N . HIS A 1 84 ? 40.485 32.923 -9.128 1.00 28.39 84 HIS A N 1
ATOM 650 C CA . HIS A 1 84 ? 39.344 33.846 -8.886 1.00 28.39 84 HIS A CA 1
ATOM 651 C C . HIS A 1 84 ? 38.312 33.405 -7.816 1.00 28.39 84 HIS A C 1
ATOM 653 O O . HIS A 1 84 ? 37.681 32.364 -7.905 1.00 28.39 84 HIS A O 1
ATOM 659 N N . GLN A 1 85 ? 38.234 34.079 -6.659 1.00 26.53 85 GLN A N 1
ATOM 660 C CA . GLN A 1 85 ? 37.685 35.430 -6.392 1.00 26.53 85 GLN A CA 1
ATOM 661 C C . GLN A 1 85 ? 36.144 35.500 -6.433 1.00 26.53 85 GLN A C 1
ATOM 663 O O . GLN A 1 85 ? 35.558 35.693 -7.490 1.00 26.53 85 GLN A O 1
ATOM 668 N N . ASN A 1 86 ? 35.506 35.576 -5.259 1.00 27.42 86 ASN A N 1
ATOM 669 C CA . ASN A 1 86 ? 35.183 36.903 -4.718 1.00 27.42 86 ASN A CA 1
ATOM 670 C C . ASN A 1 86 ? 34.972 36.892 -3.193 1.00 27.42 86 ASN A C 1
ATOM 672 O O . ASN A 1 86 ? 34.812 35.837 -2.581 1.00 27.42 86 ASN A O 1
ATOM 676 N N . ARG A 1 87 ? 35.057 38.071 -2.569 1.00 25.31 87 ARG A N 1
ATOM 677 C CA . ARG A 1 87 ? 35.118 38.276 -1.109 1.00 25.31 87 ARG A CA 1
ATOM 678 C C . ARG A 1 87 ? 34.248 39.487 -0.738 1.00 25.31 87 ARG A C 1
ATOM 680 O O . ARG A 1 87 ? 34.106 40.374 -1.570 1.00 25.31 87 ARG A O 1
ATOM 687 N N . HIS A 1 88 ? 33.808 39.563 0.526 1.00 27.89 88 HIS A N 1
ATOM 688 C CA . HIS A 1 88 ? 33.112 40.709 1.158 1.00 27.89 88 HIS A CA 1
ATOM 689 C C . HIS A 1 88 ? 31.631 40.928 0.742 1.00 27.89 88 HIS A C 1
ATOM 691 O O . HIS A 1 88 ? 31.250 40.587 -0.368 1.00 27.89 88 HIS A O 1
ATOM 697 N N . LEU A 1 89 ? 30.723 41.439 1.597 1.00 26.17 89 LEU A N 1
ATOM 698 C CA . LEU A 1 89 ? 30.868 42.142 2.896 1.00 26.17 89 LEU A CA 1
ATOM 699 C C . LEU A 1 89 ? 29.735 41.790 3.908 1.00 26.17 89 LEU A C 1
ATOM 701 O O . LEU A 1 89 ? 28.817 41.043 3.585 1.00 26.17 89 LEU A O 1
ATOM 705 N N . SER A 1 90 ? 29.835 42.302 5.143 1.00 26.19 90 SER A N 1
ATOM 706 C CA . SER A 1 90 ? 29.136 41.827 6.361 1.00 26.19 90 SER A CA 1
ATOM 707 C C . SER A 1 90 ? 28.009 42.738 6.897 1.00 26.19 90 SER A C 1
ATOM 709 O O . SER A 1 90 ? 28.004 43.932 6.618 1.00 26.19 90 SER A O 1
ATOM 711 N N . GLY A 1 91 ? 27.183 42.200 7.816 1.00 24.55 91 GLY A N 1
ATOM 712 C CA . GLY A 1 91 ? 26.367 42.941 8.812 1.00 24.55 91 GLY A CA 1
ATOM 713 C C . GLY A 1 91 ? 24.839 42.789 8.652 1.00 24.55 91 GLY A C 1
ATOM 714 O O . GLY A 1 91 ? 24.367 42.660 7.533 1.00 24.55 91 GLY A O 1
ATOM 715 N N . THR A 1 92 ? 23.988 42.795 9.693 1.00 25.70 92 THR A N 1
ATOM 716 C CA . THR A 1 92 ? 24.183 42.802 11.168 1.00 25.70 92 THR A CA 1
ATOM 717 C C . THR A 1 92 ? 22.842 42.480 11.874 1.00 25.70 92 THR A C 1
ATOM 719 O O . THR A 1 92 ? 21.802 42.803 11.315 1.00 25.70 92 THR A O 1
ATOM 722 N N . MET A 1 93 ? 22.875 41.975 13.125 1.00 25.66 93 MET A N 1
ATOM 723 C CA . MET A 1 93 ? 21.725 41.743 14.051 1.00 25.66 93 MET A CA 1
ATOM 724 C C . MET A 1 93 ? 20.672 40.680 13.630 1.00 25.66 93 MET A C 1
ATOM 726 O O . MET A 1 93 ? 20.416 40.479 12.454 1.00 25.66 93 MET A O 1
ATOM 730 N N . GLY A 1 94 ? 20.001 39.955 14.539 1.00 23.61 94 GLY A N 1
ATOM 731 C CA . GLY A 1 94 ? 20.174 39.824 15.996 1.00 23.61 94 GLY A CA 1
ATOM 732 C C . GLY A 1 94 ? 19.002 39.069 16.668 1.00 23.61 94 GLY A C 1
ATOM 733 O O . GLY A 1 94 ? 17.864 39.225 16.247 1.00 23.61 94 GLY A O 1
ATOM 734 N N . GLY A 1 95 ? 19.275 38.301 17.736 1.00 23.67 95 GLY A N 1
ATOM 735 C CA . GLY A 1 95 ? 18.265 37.727 18.652 1.00 23.67 95 GLY A CA 1
ATOM 736 C C . GLY A 1 95 ? 17.585 36.415 18.211 1.00 23.67 95 GLY A C 1
ATOM 737 O O . GLY A 1 95 ? 16.906 36.367 17.194 1.00 23.67 95 GLY A O 1
ATOM 738 N N . GLY A 1 96 ? 17.709 35.344 19.010 1.00 25.50 96 GLY A N 1
ATOM 739 C CA . GLY A 1 96 ? 17.061 34.055 18.711 1.00 25.50 96 GLY A CA 1
ATOM 740 C C . GLY A 1 96 ? 17.350 32.945 19.727 1.00 25.50 96 GLY A C 1
ATOM 741 O O . GLY A 1 96 ? 18.347 32.240 19.629 1.00 25.50 96 GLY A O 1
ATOM 742 N N . SER A 1 97 ? 16.461 32.814 20.707 1.00 28.12 97 SER A N 1
ATOM 743 C CA . SER A 1 97 ? 16.421 31.850 21.817 1.00 28.12 97 SER A CA 1
ATOM 744 C C . SER A 1 97 ? 16.884 30.409 21.527 1.00 28.12 97 SER A C 1
ATOM 746 O O . SER A 1 97 ? 16.509 29.799 20.529 1.00 28.12 97 SER A O 1
ATOM 748 N N . ARG A 1 98 ? 17.602 29.817 22.496 1.00 29.02 98 ARG A N 1
ATOM 749 C CA . ARG A 1 98 ? 17.968 28.388 22.530 1.00 29.02 98 ARG A CA 1
ATOM 750 C C . ARG A 1 98 ? 16.721 27.489 22.502 1.00 29.02 98 ARG A C 1
ATOM 752 O O . ARG A 1 98 ? 15.867 27.632 23.373 1.00 29.02 98 ARG A O 1
ATOM 759 N N . LEU A 1 99 ? 16.699 26.482 21.627 1.00 30.67 99 LEU A N 1
ATOM 760 C CA . LEU A 1 99 ? 15.899 25.264 21.806 1.00 30.67 99 LEU A CA 1
ATOM 761 C C . LEU A 1 99 ? 16.776 24.035 21.511 1.00 30.67 99 LEU A C 1
ATOM 763 O O . LEU A 1 99 ? 17.612 24.072 20.610 1.00 30.67 99 LEU A O 1
ATOM 767 N N . GLY A 1 100 ? 16.632 22.979 22.315 1.00 25.97 100 GLY A N 1
ATOM 768 C CA . GLY A 1 100 ? 17.529 21.819 22.301 1.00 25.97 100 GLY A CA 1
ATOM 769 C C . GLY A 1 100 ? 17.458 21.004 21.007 1.00 25.97 100 GLY A C 1
ATOM 770 O O . GLY A 1 100 ? 16.378 20.749 20.478 1.00 25.97 100 GLY A O 1
ATOM 771 N N . GLY A 1 101 ? 18.617 20.577 20.506 1.00 25.44 101 GLY A N 1
ATOM 772 C CA . GLY A 1 101 ? 18.707 19.802 19.274 1.00 25.44 101 GLY A CA 1
ATOM 773 C C . GLY A 1 101 ? 18.413 18.316 19.481 1.00 25.44 101 GLY A C 1
ATOM 774 O O . GLY A 1 101 ? 19.134 17.633 20.204 1.00 25.44 101 GLY A O 1
ATOM 775 N N . HIS A 1 102 ? 17.441 17.783 18.741 1.00 28.52 102 HIS A N 1
ATOM 776 C CA . HIS A 1 102 ? 17.446 16.368 18.375 1.00 28.52 102 HIS A CA 1
ATOM 777 C C . HIS A 1 102 ? 18.173 16.213 17.037 1.00 28.52 102 HIS A C 1
ATOM 779 O O . HIS A 1 102 ? 17.690 16.660 15.996 1.00 28.52 102 HIS A O 1
ATOM 785 N N . ARG A 1 103 ? 19.359 15.593 17.066 1.00 27.88 103 ARG A N 1
ATOM 786 C CA . ARG A 1 103 ? 20.138 15.276 15.863 1.00 27.88 103 ARG A CA 1
ATOM 787 C C . ARG A 1 103 ? 19.417 14.199 15.047 1.00 27.88 103 ARG A C 1
ATOM 789 O O . ARG A 1 103 ? 19.465 13.020 15.383 1.00 27.88 103 ARG A O 1
ATOM 796 N N . LEU A 1 104 ? 18.778 14.613 13.956 1.00 25.47 104 LEU A N 1
ATOM 797 C CA . LEU A 1 104 ? 18.214 13.715 12.951 1.00 25.47 104 LEU A CA 1
ATOM 798 C C . LEU A 1 104 ? 19.351 13.119 12.105 1.00 25.47 104 LEU A C 1
ATOM 800 O O . LEU A 1 104 ? 19.771 13.715 11.116 1.00 25.47 104 LEU A O 1
ATOM 804 N N . MET A 1 105 ? 19.862 11.950 12.496 1.00 24.17 105 MET A N 1
ATOM 805 C CA . MET A 1 105 ? 20.890 11.236 11.732 1.00 24.17 105 MET A CA 1
ATOM 806 C C . MET A 1 105 ? 20.243 10.140 10.874 1.00 24.17 105 MET A C 1
ATOM 808 O O . MET A 1 105 ? 20.076 9.003 11.308 1.00 24.17 105 MET A O 1
ATOM 812 N N . ILE A 1 106 ? 19.842 10.495 9.649 1.00 28.42 106 ILE A N 1
ATOM 813 C CA . ILE A 1 106 ? 19.340 9.533 8.657 1.00 28.42 106 ILE A CA 1
ATOM 814 C C . ILE A 1 106 ? 20.541 8.896 7.952 1.00 28.42 106 ILE A C 1
ATOM 816 O O . ILE A 1 106 ? 21.131 9.491 7.052 1.00 28.42 106 ILE A O 1
ATOM 820 N N . PHE A 1 107 ? 20.885 7.668 8.339 1.00 26.36 107 PHE A N 1
ATOM 821 C CA . PHE A 1 107 ? 21.767 6.817 7.542 1.00 26.36 107 PHE A CA 1
ATOM 822 C C . PHE A 1 107 ? 20.971 6.168 6.404 1.00 26.36 107 PHE A C 1
ATOM 824 O O . PHE A 1 107 ? 20.319 5.139 6.581 1.00 26.36 107 PHE A O 1
ATOM 831 N N . LEU A 1 108 ? 21.047 6.768 5.217 1.00 26.38 108 LEU A N 1
ATOM 832 C CA . LEU A 1 108 ? 20.681 6.113 3.963 1.00 26.38 108 LEU A CA 1
ATOM 833 C C . LEU A 1 108 ? 21.787 5.113 3.594 1.00 26.38 108 LEU A C 1
ATOM 835 O O . LEU A 1 108 ? 22.833 5.491 3.071 1.00 26.38 108 LEU A O 1
ATOM 839 N N . LEU A 1 109 ? 21.563 3.829 3.885 1.00 25.25 109 LEU A N 1
ATOM 840 C CA . LEU A 1 109 ? 22.436 2.748 3.427 1.00 25.25 109 LEU A CA 1
ATOM 841 C C . LEU A 1 109 ? 22.221 2.498 1.930 1.00 25.25 109 LEU A C 1
ATOM 843 O O . LEU A 1 109 ? 21.383 1.694 1.531 1.00 25.25 109 LEU A O 1
ATOM 847 N N . ALA A 1 110 ? 23.021 3.180 1.115 1.00 25.34 110 ALA A N 1
ATOM 848 C CA . ALA A 1 110 ? 23.228 2.870 -0.292 1.00 25.34 110 ALA A CA 1
ATOM 849 C C . ALA A 1 110 ? 24.736 2.776 -0.566 1.00 25.34 110 ALA A C 1
ATOM 851 O O . ALA A 1 110 ? 25.362 3.725 -1.030 1.00 25.34 110 ALA A O 1
ATOM 852 N N . THR A 1 111 ? 25.333 1.626 -0.250 1.00 25.28 111 THR A N 1
ATOM 853 C CA . THR A 1 111 ? 26.684 1.262 -0.694 1.00 25.28 111 THR A CA 1
ATOM 854 C C . THR A 1 111 ? 26.602 0.522 -2.032 1.00 25.28 111 THR A C 1
ATOM 856 O O . THR A 1 111 ? 26.178 -0.635 -2.052 1.00 25.28 111 THR A O 1
ATOM 859 N N . PRO A 1 112 ? 27.027 1.123 -3.157 1.00 32.03 112 PRO A N 1
ATOM 860 C CA . PRO A 1 112 ? 27.315 0.358 -4.359 1.00 32.03 112 PRO A CA 1
ATOM 861 C C . PRO A 1 112 ? 28.657 -0.362 -4.172 1.00 32.03 112 PRO A C 1
ATOM 863 O O . PRO A 1 112 ? 29.678 0.268 -3.893 1.00 32.03 112 PRO A O 1
ATOM 866 N N . ALA A 1 113 ? 28.673 -1.684 -4.334 1.00 26.77 113 ALA A N 1
ATOM 867 C CA . ALA A 1 113 ? 29.929 -2.410 -4.485 1.00 26.77 113 ALA A CA 1
ATOM 868 C C . ALA A 1 113 ? 30.565 -2.009 -5.825 1.00 26.77 113 ALA A C 1
ATOM 870 O O . ALA A 1 113 ? 29.925 -2.107 -6.873 1.00 26.77 113 ALA A O 1
ATOM 871 N N . ALA A 1 114 ? 31.807 -1.528 -5.791 1.00 26.47 114 ALA A N 1
ATOM 872 C CA . ALA A 1 114 ? 32.504 -1.072 -6.985 1.00 26.47 114 ALA A CA 1
ATOM 873 C C . ALA A 1 114 ? 32.836 -2.248 -7.922 1.00 26.47 114 ALA A C 1
ATOM 875 O O . ALA A 1 114 ? 33.475 -3.217 -7.514 1.00 26.47 114 ALA A O 1
ATOM 876 N N . GLY A 1 115 ? 32.443 -2.125 -9.190 1.00 25.64 115 GLY A N 1
ATOM 877 C CA . GLY A 1 115 ? 32.813 -3.024 -10.282 1.00 25.64 115 GLY A CA 1
ATOM 878 C C . GLY A 1 115 ? 33.170 -2.192 -11.508 1.00 25.64 115 GLY A C 1
ATOM 879 O O . GLY A 1 115 ? 32.317 -1.506 -12.063 1.00 25.64 115 GLY A O 1
ATOM 880 N N . VAL A 1 116 ? 34.448 -2.197 -11.883 1.00 29.02 116 VAL A N 1
ATOM 881 C CA . VAL A 1 116 ? 35.014 -1.329 -12.925 1.00 29.02 116 VAL A CA 1
ATOM 882 C C . VAL A 1 116 ? 34.456 -1.674 -14.307 1.00 29.02 116 VAL A C 1
ATOM 884 O O . VAL A 1 116 ? 34.761 -2.740 -14.828 1.00 29.02 116 VAL A O 1
ATOM 887 N N . LEU A 1 117 ? 33.765 -0.724 -14.945 1.00 25.95 117 LEU A N 1
ATOM 888 C CA . LEU A 1 117 ? 33.791 -0.544 -16.400 1.00 25.95 117 LEU A CA 1
ATOM 889 C C . LEU A 1 117 ? 33.764 0.952 -16.737 1.00 25.95 117 LEU A C 1
ATOM 891 O O . LEU A 1 117 ? 32.760 1.637 -16.560 1.00 25.95 117 LEU A O 1
ATOM 895 N N . THR A 1 118 ? 34.886 1.457 -17.241 1.00 28.44 118 THR A N 1
ATOM 896 C CA . THR A 1 118 ? 34.979 2.781 -17.861 1.00 28.44 118 THR A CA 1
ATOM 897 C C . THR A 1 118 ? 34.247 2.767 -19.202 1.00 28.44 118 THR A C 1
ATOM 899 O O . THR A 1 118 ? 34.682 2.057 -20.110 1.00 28.44 118 THR A O 1
ATOM 902 N N . GLN A 1 119 ? 33.197 3.575 -19.370 1.00 26.36 119 GLN A N 1
ATOM 903 C CA . GLN A 1 119 ? 32.710 3.925 -20.706 1.00 26.36 119 GLN A CA 1
ATOM 904 C C . GLN A 1 119 ? 33.246 5.295 -21.113 1.00 26.36 119 GLN A C 1
ATOM 906 O O . GLN A 1 119 ? 33.016 6.312 -20.463 1.00 26.36 119 GLN A O 1
ATOM 911 N N . SER A 1 120 ? 34.008 5.269 -22.200 1.00 26.58 120 SER A N 1
ATOM 912 C CA . SER A 1 120 ? 34.488 6.422 -22.947 1.00 26.58 120 SER A CA 1
ATOM 913 C C . SER A 1 120 ? 33.332 7.239 -23.520 1.00 26.58 120 SER A C 1
ATOM 915 O O . SER A 1 120 ? 32.332 6.669 -23.958 1.00 26.58 120 SER A O 1
ATOM 917 N N . SER A 1 121 ? 33.523 8.555 -23.619 1.00 27.97 121 SER A N 1
ATOM 918 C CA . SER A 1 121 ? 32.669 9.449 -24.406 1.00 27.97 121 SER A CA 1
ATOM 919 C C . SER A 1 121 ? 32.421 8.902 -25.822 1.00 27.97 121 SER A C 1
ATOM 921 O O . SER A 1 121 ? 33.346 8.330 -26.410 1.00 27.97 121 SER A O 1
ATOM 923 N N . PRO A 1 122 ? 31.227 9.100 -26.411 1.00 30.27 122 PRO A N 1
ATOM 924 C CA . PRO A 1 122 ? 31.003 8.755 -27.810 1.00 30.27 122 PRO A CA 1
ATOM 925 C C . PRO A 1 122 ? 31.906 9.614 -28.716 1.00 30.27 122 PRO A C 1
ATOM 927 O O . PRO A 1 122 ? 32.082 10.806 -28.444 1.00 30.27 122 PRO A O 1
ATOM 930 N N . PRO A 1 123 ? 32.486 9.050 -29.792 1.00 31.27 123 PRO A N 1
ATOM 931 C CA . PRO A 1 123 ? 33.219 9.839 -30.772 1.00 31.27 123 PRO A CA 1
ATOM 932 C C . PRO A 1 123 ? 32.259 10.746 -31.553 1.00 31.27 123 PRO A C 1
ATOM 934 O O . PRO A 1 123 ? 31.097 10.404 -31.775 1.00 31.27 123 PRO A O 1
ATOM 937 N N . ASN A 1 124 ? 32.765 11.899 -31.996 1.00 29.11 124 ASN A N 1
ATOM 938 C CA . ASN A 1 124 ? 32.019 12.837 -32.835 1.00 29.11 124 ASN A CA 1
ATOM 939 C C . ASN A 1 124 ? 31.439 12.134 -34.074 1.00 29.11 124 ASN A C 1
ATOM 941 O O . ASN A 1 124 ? 32.171 11.430 -34.774 1.00 29.11 124 ASN A O 1
ATOM 945 N N . LEU A 1 125 ? 30.164 12.393 -34.398 1.00 27.42 125 LEU A N 1
ATOM 946 C CA . LEU A 1 125 ? 29.619 12.033 -35.707 1.00 27.42 125 LEU A CA 1
ATOM 947 C C . LEU A 1 125 ? 30.374 12.808 -36.794 1.00 27.42 125 LEU A C 1
ATOM 949 O O . LEU A 1 125 ? 30.139 13.997 -37.012 1.00 27.42 125 LEU A O 1
ATOM 953 N N . VAL A 1 126 ? 31.250 12.110 -37.514 1.00 30.83 126 VAL A N 1
ATOM 954 C CA . VAL A 1 126 ? 31.706 12.560 -38.827 1.00 30.83 126 VAL A CA 1
ATOM 955 C C . VAL A 1 126 ? 30.529 12.412 -39.785 1.00 30.83 126 VAL A C 1
ATOM 957 O O . VAL A 1 126 ? 29.959 11.332 -39.934 1.00 30.83 126 VAL A O 1
ATOM 960 N N . ARG A 1 127 ? 30.147 13.522 -40.414 1.00 31.25 127 ARG A N 1
ATOM 961 C CA . ARG A 1 127 ? 29.057 13.599 -41.388 1.00 31.25 127 ARG A CA 1
ATOM 962 C C . ARG A 1 127 ? 29.455 12.824 -42.648 1.00 31.25 127 ARG A C 1
ATOM 964 O O . ARG A 1 127 ? 30.217 13.337 -43.458 1.00 31.25 127 ARG A O 1
ATOM 971 N N . GLY A 1 128 ? 28.969 11.593 -42.791 1.00 27.67 128 GLY A N 1
ATOM 972 C CA . GLY A 1 128 ? 29.170 10.805 -44.006 1.00 27.67 128 GLY A CA 1
ATOM 973 C C . GLY A 1 128 ? 28.351 11.371 -45.164 1.00 27.67 128 GLY A C 1
ATOM 974 O O . GLY A 1 128 ? 27.128 11.455 -45.066 1.00 27.67 128 GLY A O 1
ATOM 975 N N . GLU A 1 129 ? 29.013 11.755 -46.256 1.00 31.31 129 GLU A N 1
ATOM 976 C CA . GLU A 1 129 ? 28.338 12.030 -47.525 1.00 31.31 129 GLU A CA 1
ATOM 977 C C . GLU A 1 129 ? 27.787 10.726 -48.113 1.00 31.31 129 GLU A C 1
ATOM 979 O O . GLU A 1 129 ? 28.520 9.755 -48.313 1.00 31.31 129 GLU A O 1
ATOM 984 N N . VAL A 1 130 ? 26.487 10.710 -48.413 1.00 33.69 130 VAL A N 1
ATOM 985 C CA . VAL A 1 130 ? 25.859 9.621 -49.164 1.00 33.69 130 VAL A CA 1
ATOM 986 C C . VAL A 1 130 ? 26.119 9.859 -50.649 1.00 33.69 130 VAL A C 1
ATOM 988 O O . VAL A 1 130 ? 25.505 10.727 -51.268 1.00 33.69 130 VAL A O 1
ATOM 991 N N . ILE A 1 131 ? 27.037 9.083 -51.225 1.00 34.25 131 ILE A N 1
ATOM 992 C CA . ILE A 1 131 ? 27.262 9.056 -52.672 1.00 34.25 131 ILE A CA 1
ATOM 993 C C . ILE A 1 131 ? 26.184 8.165 -53.299 1.00 34.25 131 ILE A C 1
ATOM 995 O O . ILE A 1 131 ? 26.264 6.939 -53.224 1.00 34.25 131 ILE A O 1
ATOM 999 N N . ASN A 1 132 ? 25.181 8.777 -53.930 1.00 34.12 132 ASN A N 1
ATOM 1000 C CA . ASN A 1 132 ? 24.182 8.044 -54.707 1.00 34.12 132 ASN A CA 1
ATOM 1001 C C . ASN A 1 132 ? 24.774 7.566 -56.050 1.00 34.12 132 ASN A C 1
ATOM 1003 O O . ASN A 1 132 ? 25.399 8.368 -56.751 1.00 34.12 132 ASN A O 1
ATOM 1007 N N . PRO A 1 133 ? 24.558 6.302 -56.462 1.00 35.47 133 PRO A N 1
ATOM 1008 C CA . PRO A 1 133 ? 24.871 5.861 -57.817 1.00 35.47 133 PRO A CA 1
ATOM 1009 C C . PRO A 1 133 ? 23.910 6.510 -58.836 1.00 35.47 133 PRO A C 1
ATOM 1011 O O . PRO A 1 133 ? 22.749 6.774 -58.512 1.00 35.47 133 PRO A O 1
ATOM 1014 N N . PRO A 1 134 ? 24.351 6.771 -60.079 1.00 35.88 134 PRO A N 1
ATOM 1015 C CA . PRO A 1 134 ? 23.526 7.456 -61.065 1.00 35.88 134 PRO A CA 1
ATOM 1016 C C . PRO A 1 134 ? 22.514 6.498 -61.707 1.00 35.88 134 PRO A C 1
ATOM 1018 O O . PRO A 1 134 ? 22.906 5.554 -62.389 1.00 35.88 134 PRO A O 1
ATOM 1021 N N . GLY A 1 135 ? 21.216 6.789 -61.566 1.00 40.62 135 GLY A N 1
ATOM 1022 C CA . GLY A 1 135 ? 20.181 6.188 -62.417 1.00 40.62 135 GLY A CA 1
ATOM 1023 C C . GLY A 1 135 ? 18.983 5.549 -61.716 1.00 40.62 135 GLY A C 1
ATOM 1024 O O . GLY A 1 135 ? 18.708 4.374 -61.936 1.00 40.62 135 GLY A O 1
ATOM 1025 N N . SER A 1 136 ? 18.190 6.336 -60.988 1.00 33.03 136 SER A N 1
ATOM 1026 C CA . SER A 1 136 ? 16.749 6.074 -60.873 1.00 33.03 136 SER A CA 1
ATOM 1027 C C . SER A 1 136 ? 15.993 7.382 -60.653 1.00 33.03 136 SER A C 1
ATOM 1029 O O . SER A 1 136 ? 16.127 8.017 -59.610 1.00 33.03 136 SER A O 1
ATOM 1031 N N . SER A 1 137 ? 15.201 7.793 -61.642 1.00 42.00 137 SER A N 1
ATOM 1032 C CA . SER A 1 137 ? 14.267 8.912 -61.520 1.00 42.00 137 SER A CA 1
ATOM 1033 C C . SER A 1 137 ? 12.986 8.438 -60.831 1.00 42.00 137 SER A C 1
ATOM 1035 O O . SER A 1 137 ? 12.055 7.981 -61.492 1.00 42.00 137 SER A O 1
ATOM 1037 N N . GLY A 1 138 ? 12.963 8.532 -59.506 1.00 38.84 138 GLY A N 1
ATOM 1038 C CA . GLY A 1 138 ? 11.757 8.445 -58.688 1.00 38.84 138 GLY A CA 1
ATOM 1039 C C . GLY A 1 138 ? 11.782 9.596 -57.692 1.00 38.84 138 GLY A C 1
ATOM 1040 O O . GLY A 1 138 ? 12.824 9.846 -57.084 1.00 38.84 138 GLY A O 1
ATOM 1041 N N . GLU A 1 139 ? 10.675 10.324 -57.560 1.00 41.94 139 GLU A N 1
ATOM 1042 C CA . GLU A 1 139 ? 10.519 11.273 -56.457 1.00 41.94 139 GLU A CA 1
ATOM 1043 C C . GLU A 1 139 ? 10.612 10.496 -55.132 1.00 41.94 139 GLU A C 1
ATOM 1045 O O . GLU A 1 139 ? 10.043 9.404 -55.043 1.00 41.94 139 GLU A O 1
ATOM 1050 N N . PRO A 1 140 ? 11.338 10.996 -54.114 1.00 44.69 140 PRO A N 1
ATOM 1051 C CA . PRO A 1 140 ? 11.314 10.374 -52.799 1.00 44.69 140 PRO A CA 1
ATOM 1052 C C . PRO A 1 140 ? 9.885 10.446 -52.256 1.00 44.69 140 PRO A C 1
ATOM 1054 O O . PRO A 1 140 ? 9.270 11.515 -52.257 1.00 44.69 140 PRO A O 1
ATOM 1057 N N . ASP A 1 141 ? 9.354 9.303 -51.824 1.00 50.84 141 ASP A N 1
ATOM 1058 C CA . ASP A 1 141 ? 7.984 9.214 -51.332 1.00 50.84 141 ASP A CA 1
ATOM 1059 C C . ASP A 1 141 ? 7.865 10.009 -50.023 1.00 50.84 141 ASP A C 1
ATOM 1061 O O . ASP A 1 141 ? 8.312 9.580 -48.954 1.00 50.84 141 ASP A O 1
ATOM 1065 N N . MET A 1 142 ? 7.311 11.222 -50.123 1.00 48.00 142 MET A N 1
ATOM 1066 C CA . MET A 1 142 ? 7.225 12.155 -48.997 1.00 48.00 142 MET A CA 1
ATOM 1067 C C . MET A 1 142 ? 6.400 11.601 -47.836 1.00 48.00 142 MET A C 1
ATOM 1069 O O . MET A 1 142 ? 6.510 12.128 -46.730 1.00 48.00 142 MET A O 1
ATOM 1073 N N . GLU A 1 143 ? 5.580 10.572 -48.055 1.00 48.19 143 GLU A N 1
ATOM 1074 C CA . GLU A 1 143 ? 4.820 9.937 -46.985 1.00 48.19 143 GLU A CA 1
ATOM 1075 C C . GLU A 1 143 ? 5.718 9.046 -46.108 1.00 48.19 143 GLU A C 1
ATOM 1077 O O . GLU A 1 143 ? 5.592 9.086 -44.885 1.00 48.19 143 GLU A O 1
ATOM 1082 N N . ASP A 1 144 ? 6.696 8.343 -46.689 1.00 45.81 144 ASP A N 1
ATOM 1083 C CA . ASP A 1 144 ? 7.685 7.527 -45.963 1.00 45.81 144 ASP A CA 1
ATOM 1084 C C . ASP A 1 144 ? 8.682 8.410 -45.192 1.00 45.81 144 ASP A C 1
ATOM 1086 O O . ASP A 1 144 ? 8.983 8.164 -44.017 1.00 45.81 144 ASP A O 1
ATOM 1090 N N . GLU A 1 145 ? 9.155 9.501 -45.808 1.00 46.00 145 GLU A N 1
ATOM 1091 C CA . GLU A 1 145 ? 10.028 10.467 -45.128 1.00 46.00 145 GLU A CA 1
ATOM 1092 C C . GLU A 1 145 ? 9.268 11.196 -44.006 1.00 46.00 145 GLU A C 1
ATOM 1094 O O . GLU A 1 145 ? 9.794 11.351 -42.901 1.00 46.00 145 GLU A O 1
ATOM 1099 N N . ARG A 1 146 ? 7.988 11.547 -44.219 1.00 47.59 146 ARG A N 1
ATOM 1100 C CA . ARG A 1 146 ? 7.119 12.069 -43.155 1.00 47.59 146 ARG A CA 1
ATOM 1101 C C . ARG A 1 146 ? 6.884 11.061 -42.049 1.00 47.59 146 ARG A C 1
ATOM 1103 O O . ARG A 1 146 ? 7.018 11.455 -40.899 1.00 47.59 146 ARG A O 1
ATOM 1110 N N . GLN A 1 147 ? 6.562 9.802 -42.338 1.00 44.19 147 GLN A N 1
ATOM 1111 C CA . GLN A 1 147 ? 6.358 8.780 -41.305 1.00 44.19 147 GLN A CA 1
ATOM 1112 C C . GLN A 1 147 ? 7.642 8.530 -40.507 1.00 44.19 147 GLN A C 1
ATOM 1114 O O . GLN A 1 147 ? 7.590 8.412 -39.282 1.00 44.19 147 GLN A O 1
ATOM 1119 N N . THR A 1 148 ? 8.803 8.552 -41.164 1.00 43.66 148 THR A N 1
ATOM 1120 C CA . THR A 1 148 ? 10.110 8.430 -40.505 1.00 43.66 148 THR A CA 1
ATOM 1121 C C . THR A 1 148 ? 10.411 9.643 -39.620 1.00 43.66 148 THR A C 1
ATOM 1123 O O . THR A 1 148 ? 10.796 9.477 -38.462 1.00 43.66 148 THR A O 1
ATOM 1126 N N . LEU A 1 149 ? 10.167 10.865 -40.105 1.00 42.62 149 LEU A N 1
ATOM 1127 C CA . LEU A 1 149 ? 10.323 12.099 -39.327 1.00 42.62 149 LEU A CA 1
ATOM 1128 C C . LEU A 1 149 ? 9.304 12.206 -38.184 1.00 42.62 149 LEU A C 1
ATOM 1130 O O . LEU A 1 149 ? 9.668 12.643 -37.096 1.00 42.62 149 LEU A O 1
ATOM 1134 N N . PHE A 1 150 ? 8.058 11.763 -38.375 1.00 42.69 150 PHE A N 1
ATOM 1135 C CA . PHE A 1 150 ? 7.046 11.704 -37.317 1.00 42.69 150 PHE A CA 1
ATOM 1136 C C . PHE A 1 150 ? 7.433 10.659 -36.268 1.00 42.69 150 PHE A C 1
ATOM 1138 O O . PHE A 1 150 ? 7.354 10.940 -35.077 1.00 42.69 150 PHE A O 1
ATOM 1145 N N . SER A 1 151 ? 7.927 9.488 -36.680 1.00 39.97 151 SER A N 1
ATOM 1146 C CA . SER A 1 151 ? 8.449 8.455 -35.779 1.00 39.97 151 SER A CA 1
ATOM 1147 C C . SER A 1 151 ? 9.633 8.969 -34.948 1.00 39.97 151 SER A C 1
ATOM 1149 O O . SER A 1 151 ? 9.630 8.840 -33.719 1.00 39.97 151 SER A O 1
ATOM 1151 N N . GLN A 1 152 ? 10.597 9.650 -35.577 1.00 37.88 152 GLN A N 1
ATOM 1152 C CA . GLN A 1 152 ? 11.736 10.275 -34.891 1.00 37.88 152 GLN A CA 1
ATOM 1153 C C . GLN A 1 152 ? 11.317 11.441 -33.978 1.00 37.88 152 GLN A C 1
ATOM 1155 O O . GLN A 1 152 ? 11.821 11.558 -32.860 1.00 37.88 152 GLN A O 1
ATOM 1160 N N . ALA A 1 153 ? 10.362 12.276 -34.392 1.00 35.94 153 ALA A N 1
ATOM 1161 C CA . ALA A 1 153 ? 9.796 13.344 -33.564 1.00 35.94 153 ALA A CA 1
ATOM 1162 C C . ALA A 1 153 ? 8.984 12.793 -32.377 1.00 35.94 153 ALA A C 1
ATOM 1164 O O . ALA A 1 153 ? 9.025 13.355 -31.285 1.00 35.94 153 ALA A O 1
ATOM 1165 N N . THR A 1 154 ? 8.293 11.664 -32.553 1.00 40.03 154 THR A N 1
ATOM 1166 C CA . THR A 1 154 ? 7.515 11.020 -31.484 1.00 40.03 154 THR A CA 1
ATOM 1167 C C . THR A 1 154 ? 8.444 10.344 -30.474 1.00 40.03 154 THR A C 1
ATOM 1169 O O . THR A 1 154 ? 8.287 10.542 -29.273 1.00 40.03 154 THR A O 1
ATOM 1172 N N . THR A 1 155 ? 9.482 9.631 -30.926 1.00 37.22 155 THR A N 1
ATOM 1173 C CA . THR A 1 155 ? 10.480 9.020 -30.024 1.00 37.22 155 THR A CA 1
ATOM 1174 C C . THR A 1 155 ? 11.331 10.056 -29.283 1.00 37.22 155 THR A C 1
ATOM 1176 O O . THR A 1 155 ? 11.576 9.889 -28.088 1.00 37.22 155 THR A O 1
ATOM 1179 N N . SER A 1 156 ? 11.730 11.155 -29.934 1.00 32.88 156 SER A N 1
ATOM 1180 C CA . SER A 1 156 ? 12.433 12.261 -29.257 1.00 32.88 156 SER A CA 1
ATOM 1181 C C . SER A 1 156 ? 11.518 13.095 -28.348 1.00 32.88 156 SER A C 1
ATOM 1183 O O . SER A 1 156 ? 11.957 13.552 -27.295 1.00 32.88 156 SER A O 1
ATOM 1185 N N . GLY A 1 157 ? 10.231 13.235 -28.682 1.00 35.16 157 GLY A N 1
ATOM 1186 C CA . GLY A 1 157 ? 9.229 13.861 -27.815 1.00 35.16 157 GLY A CA 1
ATOM 1187 C C . GLY A 1 157 ? 8.891 13.036 -26.568 1.00 35.16 157 GLY A C 1
ATOM 1188 O O . GLY A 1 157 ? 8.687 13.603 -25.496 1.00 35.16 157 GLY A O 1
ATOM 1189 N N . MET A 1 158 ? 8.877 11.702 -26.672 1.00 40.59 158 MET A N 1
ATOM 1190 C CA . MET A 1 158 ? 8.630 10.811 -25.531 1.00 40.59 158 MET A CA 1
ATOM 1191 C C . MET A 1 158 ? 9.842 10.710 -24.591 1.00 40.59 158 MET A C 1
ATOM 1193 O O . MET A 1 158 ? 9.655 10.698 -23.374 1.00 40.59 158 MET A O 1
ATOM 1197 N N . SER A 1 159 ? 11.078 10.722 -25.110 1.00 45.47 159 SER A N 1
ATOM 1198 C CA . SER A 1 159 ? 12.279 10.759 -24.255 1.00 45.47 159 SER A CA 1
ATOM 1199 C C . SER A 1 159 ? 12.464 12.101 -23.537 1.00 45.47 159 SER A C 1
ATOM 1201 O O . SER A 1 159 ? 13.015 12.133 -22.438 1.00 45.47 159 SER A O 1
ATOM 1203 N N . ALA A 1 160 ? 11.940 13.199 -24.095 1.00 51.50 160 ALA A N 1
ATOM 1204 C CA . ALA A 1 160 ? 11.976 14.527 -23.480 1.00 51.50 160 ALA A CA 1
ATOM 1205 C C . ALA A 1 160 ? 11.113 14.666 -22.209 1.00 51.50 160 ALA A C 1
ATOM 1207 O O . ALA A 1 160 ? 11.189 15.697 -21.537 1.00 51.50 160 ALA A O 1
ATOM 1208 N N . PHE A 1 161 ? 10.283 13.670 -21.876 1.00 65.69 161 PHE A N 1
ATOM 1209 C CA . PHE A 1 161 ? 9.399 13.740 -20.715 1.00 65.69 161 PHE A CA 1
ATOM 1210 C C . PHE A 1 161 ? 9.955 13.062 -19.444 1.00 65.69 161 PHE A C 1
ATOM 1212 O O . PHE A 1 161 ? 9.536 13.405 -18.335 1.00 65.69 161 PHE A O 1
ATOM 1219 N N . GLU A 1 162 ? 10.876 12.102 -19.553 1.00 82.38 162 GLU A N 1
ATOM 1220 C CA . GLU A 1 162 ? 11.319 11.339 -18.380 1.00 82.38 162 GLU A CA 1
ATOM 1221 C C . GLU A 1 162 ? 12.079 12.225 -17.371 1.00 82.38 162 GLU A C 1
ATOM 1223 O O . GLU A 1 162 ? 13.143 12.753 -17.699 1.00 82.38 162 GLU A O 1
ATOM 1228 N N . PRO A 1 163 ? 11.569 12.402 -16.132 1.00 87.44 163 PRO A N 1
ATOM 1229 C CA . PRO A 1 163 ? 12.249 13.196 -15.123 1.00 87.44 163 PRO A CA 1
ATOM 1230 C C . PRO A 1 163 ? 13.548 12.508 -14.712 1.00 87.44 163 PRO A C 1
ATOM 1232 O O . PRO A 1 163 ? 13.586 11.298 -14.476 1.00 87.44 163 PRO A O 1
ATOM 1235 N N . THR A 1 164 ? 14.601 13.296 -14.532 1.00 91.00 164 THR A N 1
ATOM 1236 C CA . THR A 1 164 ? 15.888 12.792 -14.048 1.00 91.00 164 THR A CA 1
ATOM 1237 C C . THR A 1 164 ? 15.737 12.079 -12.699 1.00 91.00 164 THR A C 1
ATOM 1239 O O . THR A 1 164 ? 14.827 12.358 -11.909 1.00 91.00 164 THR A O 1
ATOM 1242 N N . THR A 1 165 ? 16.677 11.188 -12.369 1.00 89.25 165 THR A N 1
ATOM 1243 C CA . THR A 1 165 ? 16.717 10.522 -11.054 1.00 89.25 165 THR A CA 1
ATOM 1244 C C . THR A 1 165 ? 16.685 11.535 -9.906 1.00 89.25 165 THR A C 1
ATOM 1246 O O . THR A 1 165 ? 16.011 11.307 -8.904 1.00 89.25 165 THR A O 1
ATOM 1249 N N . GLN A 1 166 ? 17.356 12.682 -10.064 1.00 91.44 166 GLN A N 1
ATOM 1250 C CA . GLN A 1 166 ? 17.347 13.759 -9.076 1.00 91.44 166 GLN A CA 1
ATOM 1251 C C . GLN A 1 166 ? 15.956 14.389 -8.928 1.00 91.44 166 GLN A C 1
ATOM 1253 O O . GLN A 1 166 ? 15.459 14.474 -7.808 1.00 91.44 166 GLN A O 1
ATOM 1258 N N . GLU A 1 167 ? 15.289 14.768 -10.022 1.00 93.44 167 GLU A N 1
ATOM 1259 C CA . GLU A 1 167 ? 13.927 15.321 -9.970 1.00 93.44 167 GLU A CA 1
ATOM 1260 C C . GLU A 1 167 ? 12.920 14.324 -9.394 1.00 93.44 167 GLU A C 1
ATOM 1262 O O . GLU A 1 167 ? 12.068 14.703 -8.589 1.00 93.44 167 GLU A O 1
ATOM 1267 N N . SER A 1 168 ? 13.035 13.046 -9.758 1.00 94.44 168 SER A N 1
ATOM 1268 C CA . SER A 1 168 ? 12.217 11.970 -9.199 1.00 94.44 168 SER A CA 1
ATOM 1269 C C . SER A 1 168 ? 12.413 11.854 -7.686 1.00 94.44 168 SER A C 1
ATOM 1271 O O . SER A 1 168 ? 11.435 11.893 -6.941 1.00 94.44 168 SER A O 1
ATOM 1273 N N . LEU A 1 169 ? 13.660 11.811 -7.202 1.00 94.12 169 LEU A N 1
ATOM 1274 C CA . LEU A 1 169 ? 13.964 11.799 -5.767 1.00 94.12 169 LEU A CA 1
ATOM 1275 C C . LEU A 1 169 ? 13.466 13.067 -5.054 1.00 94.12 169 LEU A C 1
ATOM 1277 O O . LEU A 1 169 ? 12.907 12.966 -3.962 1.00 94.12 169 LEU A O 1
ATOM 1281 N N . THR A 1 170 ? 13.586 14.247 -5.671 1.00 95.44 170 THR A N 1
ATOM 1282 C CA . THR A 1 170 ? 13.033 15.498 -5.134 1.00 95.44 170 THR A CA 1
ATOM 1283 C C . THR A 1 170 ? 11.507 15.437 -5.020 1.00 95.44 170 THR A C 1
ATOM 1285 O O . THR A 1 170 ? 10.972 15.784 -3.969 1.00 95.44 170 THR A O 1
ATOM 1288 N N . ARG A 1 171 ? 10.788 14.936 -6.035 1.00 95.81 171 ARG A N 1
ATOM 1289 C CA . ARG A 1 171 ? 9.321 14.758 -5.989 1.00 95.81 171 ARG A CA 1
ATOM 1290 C C . ARG A 1 171 ? 8.899 13.798 -4.872 1.00 95.81 171 ARG A C 1
ATOM 1292 O O . ARG A 1 171 ? 7.960 14.099 -4.134 1.00 95.81 171 ARG A O 1
ATOM 1299 N N . ILE A 1 172 ? 9.613 12.684 -4.701 1.00 97.25 172 ILE A N 1
ATOM 1300 C CA . ILE A 1 172 ? 9.368 11.691 -3.639 1.00 97.25 172 ILE A CA 1
ATOM 1301 C C . ILE A 1 172 ? 9.614 12.298 -2.252 1.00 97.25 172 ILE A C 1
ATOM 1303 O O . ILE A 1 172 ? 8.784 12.155 -1.356 1.00 97.25 172 ILE A O 1
ATOM 1307 N N . ALA A 1 173 ? 10.725 13.019 -2.075 1.00 96.56 173 ALA A N 1
ATOM 1308 C CA . ALA A 1 173 ? 11.057 13.676 -0.816 1.00 96.56 173 ALA A CA 1
ATOM 1309 C C . ALA A 1 173 ? 10.036 14.766 -0.453 1.00 96.56 173 ALA A C 1
ATOM 1311 O O . ALA A 1 173 ? 9.549 14.791 0.675 1.00 96.56 173 ALA A O 1
ATOM 1312 N N . LEU A 1 174 ? 9.655 15.626 -1.405 1.00 97.00 174 LEU A N 1
ATOM 1313 C CA . LEU A 1 174 ? 8.660 16.681 -1.190 1.00 97.00 174 LEU A CA 1
ATOM 1314 C C . LEU A 1 174 ? 7.280 16.111 -0.839 1.00 97.00 174 LEU A C 1
ATOM 1316 O O . LEU A 1 174 ? 6.651 16.581 0.106 1.00 97.00 174 LEU A O 1
ATOM 1320 N N . THR A 1 175 ? 6.816 15.081 -1.552 1.00 96.75 175 THR A N 1
ATOM 1321 C CA . THR A 1 175 ? 5.514 14.451 -1.268 1.00 96.75 175 THR A CA 1
ATOM 1322 C C . THR A 1 175 ? 5.523 13.679 0.053 1.00 96.75 175 THR A C 1
ATOM 1324 O O . THR A 1 175 ? 4.584 13.815 0.836 1.00 96.75 175 THR A O 1
ATOM 1327 N N . GLY A 1 176 ? 6.604 12.962 0.379 1.00 96.81 176 GLY A N 1
ATOM 1328 C CA . GLY A 1 176 ? 6.773 12.318 1.686 1.00 96.81 176 GLY A CA 1
ATOM 1329 C C . G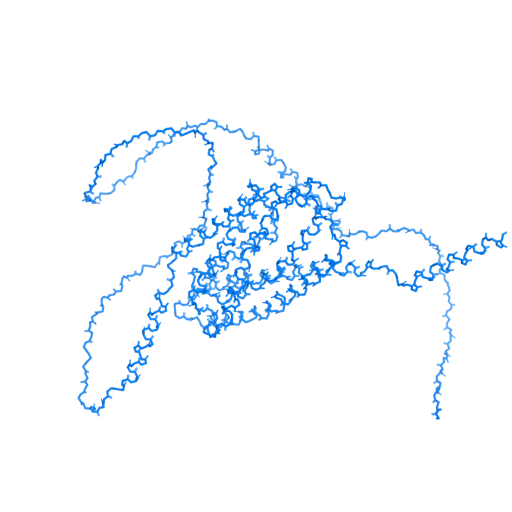LY A 1 176 ? 6.805 13.318 2.848 1.00 96.81 176 GLY A C 1
ATOM 1330 O O . GLY A 1 176 ? 6.090 13.139 3.835 1.00 96.81 176 GLY A O 1
ATOM 1331 N N . LEU A 1 177 ? 7.555 14.417 2.713 1.00 96.44 177 LEU A N 1
ATOM 1332 C CA . LEU A 1 177 ? 7.571 15.507 3.696 1.00 96.44 177 LEU A CA 1
ATOM 1333 C C . LEU A 1 177 ? 6.201 16.183 3.831 1.00 96.44 177 LEU A C 1
ATOM 1335 O O . LEU A 1 177 ? 5.797 16.497 4.950 1.00 96.44 177 LEU A O 1
ATOM 1339 N N . ALA A 1 178 ? 5.454 16.356 2.736 1.00 96.50 178 ALA A N 1
ATOM 1340 C CA . ALA A 1 178 ? 4.095 16.890 2.779 1.00 96.50 178 ALA A CA 1
ATOM 1341 C C . ALA A 1 178 ? 3.148 15.976 3.578 1.00 96.50 178 ALA A C 1
ATOM 1343 O O . ALA A 1 178 ? 2.415 16.467 4.437 1.00 96.50 178 ALA A O 1
ATOM 1344 N N . PHE A 1 179 ? 3.200 14.653 3.382 1.00 96.81 179 PHE A N 1
ATOM 1345 C CA . PHE A 1 179 ? 2.408 13.713 4.185 1.00 96.81 179 PHE A CA 1
ATOM 1346 C C . PHE A 1 179 ? 2.823 13.706 5.669 1.00 96.81 179 PHE A C 1
ATOM 1348 O O . PHE A 1 179 ? 1.950 13.729 6.539 1.00 96.81 179 PHE A O 1
ATOM 1355 N N . ILE A 1 180 ? 4.127 13.776 5.979 1.00 94.56 180 ILE A N 1
ATOM 1356 C CA . ILE A 1 180 ? 4.625 13.940 7.361 1.00 94.56 180 ILE A CA 1
ATOM 1357 C C . ILE A 1 180 ? 4.103 15.247 7.980 1.00 94.56 180 ILE A C 1
ATOM 1359 O O . ILE A 1 180 ? 3.678 15.249 9.139 1.00 94.56 180 ILE A O 1
ATOM 1363 N N . ALA A 1 181 ? 4.104 16.352 7.231 1.00 93.81 181 ALA A N 1
ATOM 1364 C CA . ALA A 1 181 ? 3.609 17.644 7.695 1.00 93.81 181 ALA A CA 1
ATOM 1365 C C . ALA A 1 181 ? 2.098 17.608 7.977 1.00 93.81 181 ALA A C 1
ATOM 1367 O O . ALA A 1 181 ? 1.679 17.998 9.066 1.00 93.81 181 ALA A O 1
ATOM 1368 N N . VAL A 1 182 ? 1.292 17.066 7.055 1.00 93.62 182 VAL A N 1
ATOM 1369 C CA . VAL A 1 182 ? -0.161 16.887 7.236 1.00 93.62 182 VAL A CA 1
ATOM 1370 C C . VAL A 1 182 ? -0.456 16.036 8.474 1.00 93.62 182 VAL A C 1
ATOM 1372 O O . VAL A 1 182 ? -1.231 16.453 9.333 1.00 93.62 182 VAL A O 1
ATOM 1375 N N . ASP A 1 183 ? 0.211 14.891 8.629 1.00 93.25 183 ASP A N 1
ATOM 1376 C CA . ASP A 1 183 ? 0.048 14.027 9.802 1.00 93.25 183 ASP A CA 1
ATOM 1377 C C . ASP A 1 183 ? 0.447 14.724 11.110 1.00 93.25 183 ASP A C 1
ATOM 1379 O O . ASP A 1 183 ? -0.198 14.557 12.143 1.00 93.25 183 ASP A O 1
ATOM 1383 N N . THR A 1 184 ? 1.505 15.536 11.078 1.00 90.44 184 THR A N 1
ATOM 1384 C CA . THR A 1 184 ? 1.984 16.294 12.242 1.00 90.44 184 THR A CA 1
ATOM 1385 C C . THR A 1 184 ? 0.998 17.397 12.634 1.00 90.44 184 THR A C 1
ATOM 1387 O O . THR A 1 184 ? 0.722 17.566 13.822 1.00 90.44 184 THR A O 1
ATOM 1390 N N . VAL A 1 185 ? 0.406 18.095 11.659 1.00 91.19 185 VAL A N 1
ATOM 1391 C CA . VAL A 1 185 ? -0.645 19.104 11.879 1.00 91.19 185 VAL A CA 1
ATOM 1392 C C . VAL A 1 185 ? -1.926 18.467 12.426 1.00 91.19 185 VAL A C 1
ATOM 1394 O O . VAL A 1 185 ? -2.511 18.995 13.370 1.00 91.19 185 VAL A O 1
ATOM 1397 N N . ILE A 1 186 ? -2.343 17.309 11.907 1.00 91.25 186 ILE A N 1
ATOM 1398 C CA . ILE A 1 186 ? -3.524 16.583 12.406 1.00 91.25 186 ILE A CA 1
ATOM 1399 C C . ILE A 1 186 ? -3.264 15.997 13.808 1.00 91.25 186 ILE A C 1
ATOM 1401 O O . ILE A 1 186 ? -4.130 16.082 14.680 1.00 91.25 186 ILE A O 1
ATOM 1405 N N . SER A 1 187 ? -2.072 15.438 14.051 1.00 88.06 187 SER A N 1
ATOM 1406 C CA . SER A 1 187 ? -1.712 14.770 15.312 1.00 88.06 187 SER A CA 1
ATOM 1407 C C . SER A 1 187 ? -1.407 15.722 16.470 1.00 88.06 187 SER A C 1
ATOM 1409 O O . SER A 1 187 ? -1.655 15.346 17.616 1.00 88.06 187 SER A O 1
ATOM 1411 N N . ASN A 1 188 ? -0.874 16.921 16.202 1.00 86.88 188 ASN A N 1
ATOM 1412 C CA . ASN A 1 188 ? -0.421 17.868 17.234 1.00 86.88 188 ASN A CA 1
ATOM 1413 C C . ASN A 1 188 ? -1.151 19.224 17.215 1.00 86.88 188 ASN A C 1
ATOM 1415 O O . ASN A 1 188 ? -1.056 19.973 18.184 1.00 86.88 188 ASN A O 1
ATOM 1419 N N . GLY A 1 189 ? -1.868 19.556 16.138 1.00 86.44 189 GLY A N 1
ATOM 1420 C CA . GLY A 1 189 ? -2.613 20.809 16.006 1.00 86.44 189 GLY A CA 1
ATOM 1421 C C . GLY A 1 189 ? -4.000 20.790 16.670 1.00 86.44 189 GLY A C 1
ATOM 1422 O O . GLY A 1 189 ? -4.395 19.799 17.292 1.00 86.44 189 GLY A O 1
ATOM 1423 N N . PRO A 1 190 ? -4.802 21.861 16.504 1.00 89.75 190 PRO A N 1
ATOM 1424 C CA . PRO A 1 190 ? -6.130 21.978 17.121 1.00 89.75 190 PRO A CA 1
ATOM 1425 C C . PRO A 1 190 ? -7.110 20.882 16.667 1.00 89.75 190 PRO A C 1
ATOM 1427 O O . PRO A 1 190 ? -7.999 20.492 17.428 1.00 89.75 190 PRO A O 1
ATOM 1430 N N . ILE A 1 191 ? -6.903 20.325 15.466 1.00 90.88 191 ILE A N 1
ATOM 1431 C CA . ILE A 1 191 ? -7.665 19.193 14.917 1.00 90.88 191 ILE A CA 1
ATOM 1432 C C . ILE A 1 191 ? -7.599 17.979 15.857 1.00 90.88 191 ILE A C 1
ATOM 1434 O O . ILE A 1 191 ? -8.599 17.286 16.022 1.00 90.88 191 ILE A O 1
ATOM 1438 N N . ARG A 1 192 ? -6.474 17.752 16.548 1.00 91.31 192 ARG A N 1
ATOM 1439 C CA . ARG A 1 192 ? -6.326 16.668 17.530 1.00 91.31 192 ARG A CA 1
ATOM 1440 C C . ARG A 1 192 ? -7.345 16.775 18.665 1.00 91.31 192 ARG A C 1
ATOM 1442 O O . ARG A 1 192 ? -8.002 15.790 18.998 1.00 91.31 192 ARG A O 1
ATOM 1449 N N . ASN A 1 193 ? -7.492 17.968 19.238 1.00 91.19 193 ASN A N 1
ATOM 1450 C CA . ASN A 1 193 ? -8.403 18.223 20.356 1.00 91.19 193 ASN A CA 1
ATOM 1451 C C . ASN A 1 193 ? -9.866 18.133 19.893 1.00 91.19 193 ASN A C 1
ATOM 1453 O O . ASN A 1 193 ? -10.702 17.550 20.584 1.00 91.19 193 ASN A O 1
ATOM 1457 N N . TRP A 1 194 ? -10.157 18.636 18.688 1.00 92.44 194 TRP A N 1
ATOM 1458 C CA . TRP A 1 194 ? -11.454 18.477 18.029 1.00 92.44 194 TRP A CA 1
ATOM 1459 C C . TRP A 1 194 ? -11.802 16.993 17.815 1.00 92.44 194 TRP A C 1
ATOM 1461 O O . TRP A 1 194 ? -12.873 16.543 18.226 1.00 92.44 194 TRP A O 1
ATOM 1471 N N . MET A 1 195 ? -10.871 16.198 17.273 1.00 92.25 195 MET A N 1
ATOM 1472 C CA . MET A 1 195 ? -11.033 14.751 17.104 1.00 92.25 195 MET A CA 1
ATOM 1473 C C . MET A 1 195 ? -11.289 14.061 18.446 1.00 92.25 195 MET A C 1
ATOM 1475 O O . MET A 1 195 ? -12.259 13.317 18.561 1.00 92.25 195 MET A O 1
ATOM 1479 N N . GLN A 1 196 ? -10.475 14.323 19.474 1.00 92.19 196 GLN A N 1
ATOM 1480 C CA . GLN A 1 196 ? -10.676 13.763 20.818 1.00 92.19 196 GLN A CA 1
ATOM 1481 C C . GLN A 1 196 ? -12.078 14.075 21.353 1.00 92.19 196 GLN A C 1
ATOM 1483 O O . GLN A 1 196 ? -12.782 13.168 21.792 1.00 92.19 196 GLN A O 1
ATOM 1488 N N . TYR A 1 197 ? -12.520 15.330 21.264 1.00 92.62 197 TYR A N 1
ATOM 1489 C CA . TYR A 1 197 ? -13.854 15.739 21.699 1.00 92.62 197 TYR A CA 1
ATOM 1490 C C . TYR A 1 197 ? -14.969 14.984 20.958 1.00 92.62 197 TYR A C 1
ATOM 1492 O O . TYR A 1 197 ? -15.826 14.368 21.597 1.00 92.62 197 TYR A O 1
ATOM 1500 N N . HIS A 1 198 ? -14.947 14.973 19.623 1.00 93.00 198 HIS A N 1
ATOM 1501 C CA . HIS A 1 198 ? -15.997 14.329 18.832 1.00 93.00 198 HIS A CA 1
ATOM 1502 C C . HIS A 1 198 ? -15.978 12.799 18.958 1.00 93.00 198 HIS A C 1
ATOM 1504 O O . HIS A 1 198 ? -17.030 12.200 19.183 1.00 93.00 198 HIS A O 1
ATOM 1510 N N . PHE A 1 199 ? -14.810 12.150 18.913 1.00 92.81 199 PHE A N 1
ATOM 1511 C CA . PHE A 1 199 ? -14.720 10.697 19.074 1.00 92.81 199 PHE A CA 1
ATOM 1512 C C . PHE A 1 199 ? -15.120 10.234 20.479 1.00 92.81 199 PHE A C 1
ATOM 1514 O O . PHE A 1 199 ? -15.799 9.217 20.592 1.00 92.81 199 PHE A O 1
ATOM 1521 N N . ARG A 1 200 ? -14.815 10.990 21.545 1.00 92.88 200 ARG A N 1
ATOM 1522 C CA . ARG A 1 200 ? -15.318 10.681 22.898 1.00 92.88 200 ARG A CA 1
ATOM 1523 C C . ARG A 1 200 ? -16.848 10.748 22.983 1.00 92.88 200 ARG A C 1
ATOM 1525 O O . ARG A 1 200 ? -17.434 9.930 23.681 1.00 92.88 200 ARG A O 1
ATOM 1532 N N . ARG A 1 201 ? -17.505 11.672 22.265 1.00 92.38 201 ARG A N 1
ATOM 1533 C CA . ARG A 1 201 ? -18.984 11.752 22.202 1.00 92.38 201 ARG A CA 1
ATOM 1534 C C . ARG A 1 201 ? -19.608 10.641 21.349 1.00 92.38 201 ARG A C 1
ATOM 1536 O O . ARG A 1 201 ? -20.728 10.226 21.625 1.00 92.38 201 ARG A O 1
ATOM 1543 N N . LEU A 1 202 ? -18.898 10.160 20.326 1.00 91.94 202 LEU A N 1
ATOM 1544 C CA . LEU A 1 202 ? -19.344 9.060 19.460 1.00 91.94 202 LEU A CA 1
ATOM 1545 C C . LEU A 1 202 ? -19.056 7.668 20.048 1.00 91.94 202 LEU A C 1
ATOM 1547 O O . LEU A 1 202 ? -19.701 6.693 19.654 1.00 91.94 202 LEU A O 1
ATOM 1551 N N . ALA A 1 203 ? -18.125 7.552 20.996 1.00 93.06 203 ALA A N 1
ATOM 1552 C CA . ALA A 1 203 ? -17.820 6.305 21.689 1.00 93.06 203 ALA A CA 1
ATOM 1553 C C . ALA A 1 203 ? -19.060 5.697 22.371 1.00 93.06 203 ALA A C 1
ATOM 1555 O O . ALA A 1 203 ? -20.006 6.390 22.752 1.00 93.06 203 ALA A O 1
ATOM 1556 N N . ALA A 1 204 ? -19.087 4.372 22.489 1.00 92.19 204 ALA A N 1
ATOM 1557 C CA . ALA A 1 204 ? -20.068 3.672 23.306 1.00 92.19 204 ALA A CA 1
ATOM 1558 C C . ALA A 1 204 ? -19.779 3.923 24.803 1.00 92.19 204 ALA A C 1
ATOM 1560 O O . ALA A 1 204 ? -18.605 4.009 25.171 1.00 92.19 204 ALA A O 1
ATOM 1561 N N . PRO A 1 205 ? -20.797 3.953 25.691 1.00 90.12 205 PRO A N 1
ATOM 1562 C CA . PRO A 1 205 ? -20.609 4.222 27.126 1.00 90.12 205 PRO A CA 1
ATOM 1563 C C . PRO A 1 205 ? -19.640 3.276 27.857 1.00 90.12 205 PRO A C 1
ATOM 1565 O O . PRO A 1 205 ? -19.189 3.576 28.956 1.00 90.12 205 PRO A O 1
ATOM 1568 N N . THR A 1 206 ? -19.326 2.123 27.261 1.00 90.81 206 THR A N 1
ATOM 1569 C CA . THR A 1 206 ? -18.392 1.122 27.792 1.00 90.81 206 THR A CA 1
ATOM 1570 C C . THR A 1 206 ? -16.915 1.422 27.512 1.00 90.81 206 THR A C 1
ATOM 1572 O O . THR A 1 206 ? -16.060 0.744 28.074 1.00 90.81 206 THR A O 1
ATOM 1575 N N . VAL A 1 207 ? -16.596 2.366 26.619 1.00 91.94 207 VAL A N 1
ATOM 1576 C CA . VAL A 1 207 ? -15.216 2.684 26.208 1.00 91.94 207 VAL A CA 1
ATOM 1577 C C . VAL A 1 207 ? -14.680 3.845 27.037 1.00 91.94 207 VAL A C 1
ATOM 1579 O O . VAL A 1 207 ? -15.342 4.872 27.189 1.00 91.94 207 VAL A O 1
ATOM 1582 N N . LYS A 1 208 ? -13.462 3.713 27.572 1.00 93.44 208 LYS A N 1
ATOM 1583 C CA . LYS A 1 208 ? -12.876 4.766 28.415 1.00 93.44 208 LYS A CA 1
ATOM 1584 C C . LYS A 1 208 ? -12.369 5.926 27.545 1.00 93.44 208 LYS A C 1
ATOM 1586 O O . LYS A 1 208 ? -11.708 5.666 26.540 1.00 93.44 208 LYS A O 1
ATOM 1591 N N . PRO A 1 209 ? -12.541 7.204 27.943 1.00 91.12 209 PRO A N 1
ATOM 1592 C CA . PRO A 1 209 ? -12.027 8.344 27.172 1.00 91.12 209 PRO A CA 1
ATOM 1593 C C . PRO A 1 209 ? -10.528 8.243 26.838 1.00 91.12 209 PRO A C 1
ATOM 1595 O O . PRO A 1 209 ? -10.128 8.522 25.712 1.00 91.12 209 PRO A O 1
ATOM 1598 N N . ALA A 1 210 ? -9.718 7.730 27.771 1.00 91.56 210 ALA A N 1
ATOM 1599 C CA . ALA A 1 210 ? -8.283 7.521 27.573 1.00 91.56 210 ALA A CA 1
ATOM 1600 C C . ALA A 1 210 ? -7.932 6.448 26.516 1.00 91.56 210 ALA A C 1
ATOM 1602 O O . ALA A 1 210 ? -6.817 6.446 25.998 1.00 91.56 210 ALA A O 1
ATOM 1603 N N . GLU A 1 211 ? -8.843 5.524 26.194 1.00 90.31 211 GLU A N 1
ATOM 1604 C CA . GLU A 1 211 ? -8.664 4.553 25.102 1.00 90.31 211 GLU A CA 1
ATOM 1605 C C . GLU A 1 211 ? -8.924 5.220 23.746 1.00 90.31 211 GLU A C 1
ATOM 1607 O O . GLU A 1 211 ? -8.153 5.022 22.807 1.00 90.31 211 GLU A O 1
ATOM 1612 N N . VAL A 1 212 ? -9.937 6.093 23.677 1.00 89.62 212 VAL A N 1
ATOM 1613 C CA . VAL A 1 212 ? -10.207 6.938 22.503 1.00 89.62 212 VAL A CA 1
ATOM 1614 C C . VAL A 1 212 ? -9.019 7.858 22.219 1.00 89.62 212 VAL A C 1
ATOM 1616 O O . VAL A 1 212 ? -8.541 7.907 21.089 1.00 89.62 212 VAL A O 1
ATOM 1619 N N . ASP A 1 213 ? -8.478 8.529 23.240 1.00 90.19 213 ASP A N 1
ATOM 1620 C CA . ASP A 1 213 ? -7.343 9.449 23.084 1.00 90.19 213 ASP A CA 1
ATOM 1621 C C . ASP A 1 213 ? -6.084 8.755 22.544 1.00 90.19 213 ASP A C 1
ATOM 1623 O O . ASP A 1 213 ? -5.387 9.311 21.693 1.00 90.19 213 ASP A O 1
ATOM 1627 N N . LYS A 1 214 ? -5.811 7.525 23.005 1.00 89.94 214 LYS A N 1
ATOM 1628 C CA . LYS A 1 214 ? -4.710 6.682 22.507 1.00 89.94 214 LYS A CA 1
ATOM 1629 C C . LYS A 1 214 ? -4.905 6.256 21.053 1.00 89.94 214 LYS A C 1
ATOM 1631 O O . LYS A 1 214 ? -3.924 6.007 20.361 1.00 89.94 214 LYS A O 1
ATOM 1636 N N . ALA A 1 215 ? -6.145 6.186 20.575 1.00 89.06 215 ALA A N 1
ATOM 1637 C CA . ALA A 1 215 ? -6.438 5.837 19.193 1.00 89.06 215 ALA A CA 1
ATOM 1638 C C . ALA A 1 215 ? -6.289 7.013 18.212 1.00 89.06 215 ALA A C 1
ATOM 1640 O O . ALA A 1 215 ? -6.135 6.777 17.016 1.00 89.06 215 ALA A O 1
ATOM 1641 N N . VAL A 1 216 ? -6.290 8.269 18.673 1.00 88.31 216 VAL A N 1
ATOM 1642 C CA . VAL A 1 216 ? -6.253 9.452 17.789 1.00 88.31 216 VAL A CA 1
ATOM 1643 C C . VAL A 1 216 ? -5.018 9.514 16.867 1.00 88.31 216 VAL A C 1
ATOM 1645 O O . VAL A 1 216 ? -5.212 9.773 15.679 1.00 88.31 216 VAL A O 1
ATOM 1648 N N . PRO A 1 217 ? -3.782 9.184 17.294 1.00 86.31 217 PRO A N 1
ATOM 1649 C CA . PRO A 1 217 ? -2.642 9.073 16.371 1.00 86.31 217 PRO A CA 1
ATOM 1650 C C . PRO A 1 217 ? -2.845 8.009 15.273 1.00 86.31 217 PRO A C 1
ATOM 1652 O O . PRO A 1 217 ? -2.460 8.195 14.119 1.00 86.31 217 PRO A O 1
ATOM 1655 N N . HIS A 1 218 ? -3.518 6.901 15.598 1.00 88.00 218 HIS A N 1
ATOM 1656 C CA . HIS A 1 218 ? -3.888 5.866 14.627 1.00 88.00 218 HIS A CA 1
ATOM 1657 C C . HIS A 1 218 ? -5.047 6.295 13.700 1.00 88.00 218 HIS A C 1
ATOM 1659 O O . HIS A 1 218 ? -5.202 5.717 12.623 1.00 88.00 218 HIS A O 1
ATOM 1665 N N . ILE A 1 219 ? -5.858 7.285 14.094 1.00 89.62 219 ILE A N 1
ATOM 1666 C CA . ILE A 1 219 ? -6.857 7.930 13.228 1.00 89.62 219 ILE A CA 1
ATOM 1667 C C . ILE A 1 219 ? -6.158 8.889 12.256 1.00 89.62 219 ILE A C 1
ATOM 1669 O O . ILE A 1 219 ? -6.418 8.805 11.061 1.00 89.62 219 ILE A O 1
ATOM 1673 N N . SER A 1 220 ? -5.230 9.728 12.738 1.00 89.69 220 SER A N 1
ATOM 1674 C CA . SER A 1 220 ? -4.466 10.683 11.912 1.00 89.69 220 SER A CA 1
ATOM 1675 C C . SER A 1 220 ? -3.804 10.005 10.710 1.00 89.69 220 SER A C 1
ATOM 1677 O O . SER A 1 220 ? -4.073 10.346 9.561 1.00 89.69 220 SER A O 1
ATOM 1679 N N . THR A 1 221 ? -3.042 8.943 10.966 1.00 90.69 221 THR A N 1
ATOM 1680 C CA . THR A 1 221 ? -2.334 8.171 9.928 1.00 90.69 221 THR A CA 1
ATOM 1681 C C . THR A 1 221 ? -3.280 7.534 8.897 1.00 90.69 221 THR A C 1
ATOM 1683 O O . THR A 1 221 ? -2.962 7.458 7.712 1.00 90.69 221 THR A O 1
ATOM 1686 N N . ARG A 1 222 ? -4.502 7.161 9.306 1.00 90.94 222 ARG A N 1
ATOM 1687 C CA . ARG A 1 222 ? -5.552 6.668 8.396 1.00 90.94 222 ARG A CA 1
ATOM 1688 C C . ARG A 1 222 ? -6.246 7.779 7.608 1.00 90.94 222 ARG A C 1
ATOM 1690 O O . ARG A 1 222 ? -6.671 7.519 6.489 1.00 90.94 222 ARG A O 1
ATOM 1697 N N . ILE A 1 223 ? -6.335 8.999 8.141 1.00 91.25 223 ILE A N 1
ATOM 1698 C CA . ILE A 1 223 ? -6.794 10.175 7.383 1.00 91.25 223 ILE A CA 1
ATOM 1699 C C . ILE A 1 223 ? -5.775 10.520 6.290 1.00 91.25 223 ILE A C 1
ATOM 1701 O O . ILE A 1 223 ? -6.166 10.763 5.154 1.00 91.25 223 ILE A O 1
ATOM 1705 N N . VAL A 1 224 ? -4.477 10.468 6.596 1.00 94.06 224 VAL A N 1
ATOM 1706 C CA . VAL A 1 224 ? -3.404 10.694 5.610 1.00 94.06 224 VAL A CA 1
ATOM 1707 C C . VAL A 1 224 ? -3.451 9.643 4.495 1.00 94.06 224 VAL A C 1
ATOM 1709 O O . VAL A 1 224 ? -3.435 9.995 3.317 1.00 94.06 224 VAL A O 1
ATOM 1712 N N . SER A 1 225 ? -3.621 8.367 4.860 1.00 93.06 225 SER A N 1
ATOM 1713 C CA . SER A 1 225 ? -3.888 7.279 3.910 1.00 93.06 225 SER A CA 1
ATOM 1714 C C . SER A 1 225 ? -5.144 7.535 3.064 1.00 93.06 225 SER A C 1
ATOM 1716 O O . SER A 1 225 ? -5.095 7.414 1.843 1.00 93.06 225 SER A O 1
ATOM 1718 N N . ALA A 1 226 ? -6.247 7.984 3.676 1.00 92.38 226 ALA A N 1
ATOM 1719 C CA . ALA A 1 226 ? -7.473 8.329 2.956 1.00 92.38 226 ALA A CA 1
ATOM 1720 C C . ALA A 1 226 ? -7.263 9.462 1.930 1.00 92.38 226 ALA A C 1
ATOM 1722 O O . ALA A 1 226 ? -7.777 9.372 0.819 1.00 92.38 226 ALA A O 1
ATOM 1723 N N . ILE A 1 227 ? -6.483 10.497 2.264 1.00 92.81 227 ILE A N 1
ATOM 1724 C CA . ILE A 1 227 ? -6.148 11.598 1.343 1.00 92.81 227 ILE A CA 1
ATOM 1725 C C . ILE A 1 227 ? -5.348 11.080 0.139 1.00 92.81 227 ILE A C 1
ATOM 1727 O O . ILE A 1 227 ? -5.668 11.429 -0.997 1.00 92.81 227 ILE A O 1
ATOM 1731 N N . HIS A 1 228 ? -4.343 10.224 0.366 1.00 95.06 228 HIS A N 1
ATOM 1732 C CA . HIS A 1 228 ? -3.561 9.604 -0.712 1.00 95.06 228 HIS A CA 1
ATOM 1733 C C . HIS A 1 228 ? -4.454 8.799 -1.665 1.00 95.06 228 HIS A C 1
ATOM 1735 O O . HIS A 1 228 ? -4.458 9.067 -2.866 1.00 95.06 228 HIS A O 1
ATOM 1741 N N . ILE A 1 229 ? -5.265 7.875 -1.145 1.00 94.94 229 ILE A N 1
ATOM 1742 C CA 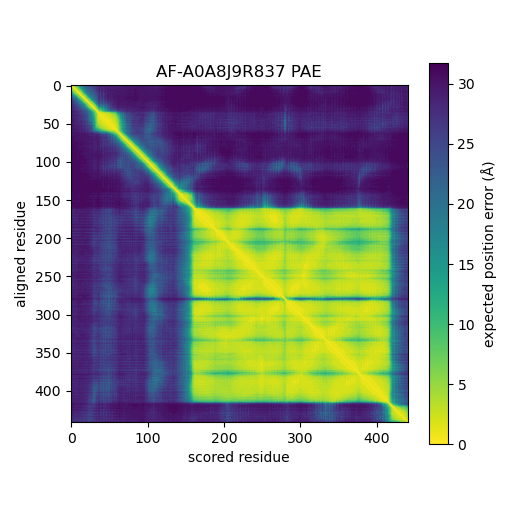. ILE A 1 229 ? -6.057 6.962 -1.985 1.00 94.94 229 ILE A CA 1
ATOM 1743 C C . ILE A 1 229 ? -7.229 7.658 -2.694 1.00 94.94 229 ILE A C 1
ATOM 1745 O O . ILE A 1 229 ? -7.567 7.267 -3.809 1.00 94.94 229 ILE A O 1
ATOM 1749 N N . LEU A 1 230 ? -7.813 8.715 -2.110 1.00 92.75 230 LEU A N 1
ATOM 1750 C CA . LEU A 1 230 ? -8.863 9.517 -2.760 1.00 92.75 230 LEU A CA 1
ATOM 1751 C C . LEU A 1 230 ? -8.373 10.199 -4.045 1.00 92.75 230 LEU A C 1
ATOM 1753 O O . LEU A 1 230 ? -9.162 10.390 -4.966 1.00 92.75 230 LEU A O 1
ATOM 1757 N N . ILE A 1 231 ? -7.084 10.542 -4.112 1.00 92.75 231 ILE A N 1
ATOM 1758 C CA . ILE A 1 231 ? -6.452 11.127 -5.300 1.00 92.75 231 ILE A CA 1
ATOM 1759 C C . ILE A 1 231 ? -5.915 10.018 -6.213 1.00 92.75 231 ILE A C 1
ATOM 1761 O O . ILE A 1 231 ? -6.149 10.032 -7.419 1.00 92.75 231 ILE A O 1
ATOM 1765 N N . GLN A 1 232 ? -5.206 9.036 -5.652 1.00 95.62 232 GLN A N 1
ATOM 1766 C CA . GLN A 1 232 ? -4.461 8.060 -6.449 1.00 95.62 232 GLN A CA 1
ATOM 1767 C C . GLN A 1 232 ? -5.321 6.945 -7.053 1.00 95.62 232 GLN A C 1
ATOM 1769 O O . GLN A 1 232 ? -4.949 6.431 -8.102 1.00 95.62 232 GLN A O 1
ATOM 1774 N N . ILE A 1 233 ? -6.478 6.587 -6.478 1.00 95.00 233 ILE A N 1
ATOM 1775 C CA . ILE A 1 233 ? -7.369 5.584 -7.094 1.00 95.00 233 ILE A CA 1
ATOM 1776 C C . ILE A 1 233 ? -7.966 6.096 -8.423 1.00 95.00 233 ILE A C 1
ATOM 1778 O O . ILE A 1 233 ? -7.843 5.380 -9.416 1.00 95.00 233 ILE A O 1
ATOM 1782 N N . PRO A 1 234 ? -8.548 7.312 -8.519 1.00 94.62 234 PRO A N 1
ATOM 1783 C CA . PRO A 1 234 ? -8.988 7.868 -9.803 1.00 94.62 234 PRO A CA 1
ATOM 1784 C C . PRO A 1 234 ? -7.869 7.957 -10.850 1.00 94.62 234 PRO A C 1
ATOM 1786 O O . PRO A 1 234 ? -8.071 7.545 -11.991 1.00 94.62 234 PR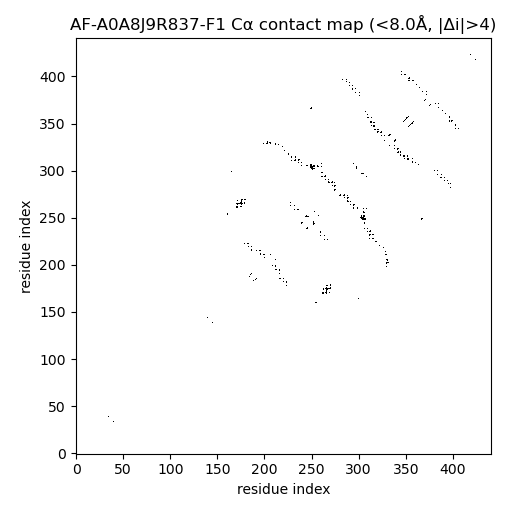O A O 1
ATOM 1789 N N . LEU A 1 235 ? -6.677 8.426 -10.458 1.00 94.94 235 LEU A N 1
ATOM 1790 C CA . LEU A 1 235 ? -5.511 8.494 -11.348 1.00 94.94 235 LEU A CA 1
ATOM 1791 C C . LEU A 1 235 ? -5.068 7.099 -11.819 1.00 94.94 235 LEU A C 1
ATOM 1793 O O . LEU A 1 235 ? -4.784 6.911 -13.000 1.00 94.94 235 LEU A O 1
ATOM 1797 N N . ALA A 1 236 ? -5.064 6.106 -10.928 1.00 95.81 236 ALA A N 1
ATOM 1798 C CA . ALA A 1 236 ? -4.763 4.723 -11.279 1.00 95.81 236 ALA A CA 1
ATOM 1799 C C . ALA A 1 236 ? -5.783 4.144 -12.269 1.00 95.81 236 ALA A C 1
ATOM 1801 O O . ALA A 1 236 ? -5.391 3.480 -13.223 1.00 95.81 236 ALA A O 1
ATOM 1802 N N . ILE A 1 237 ? -7.078 4.433 -12.099 1.00 94.81 237 ILE A N 1
ATOM 1803 C CA . ILE A 1 237 ? -8.118 4.018 -13.053 1.00 94.81 237 ILE A CA 1
ATOM 1804 C C . ILE A 1 237 ? -7.872 4.651 -14.431 1.00 94.81 237 ILE A C 1
ATOM 1806 O O . ILE A 1 237 ? -7.928 3.939 -15.429 1.00 94.81 237 ILE A O 1
ATOM 1810 N N . MET A 1 238 ? -7.533 5.944 -14.505 1.00 94.44 238 MET A N 1
ATOM 1811 C CA . MET A 1 238 ? -7.189 6.603 -15.778 1.00 94.44 238 MET A CA 1
ATOM 1812 C C . MET A 1 238 ? -5.986 5.942 -16.466 1.00 94.44 238 MET A C 1
ATOM 1814 O O . MET A 1 238 ? -6.038 5.673 -17.662 1.00 94.44 238 MET A O 1
ATOM 1818 N N . VAL A 1 239 ? -4.932 5.622 -15.707 1.00 94.88 239 VAL A N 1
ATOM 1819 C CA . VAL A 1 239 ? -3.746 4.912 -16.215 1.00 94.88 239 VAL A CA 1
ATOM 1820 C C . VAL A 1 239 ? -4.099 3.522 -16.748 1.00 94.88 239 VAL A C 1
ATOM 1822 O O . VAL A 1 239 ? -3.641 3.143 -17.822 1.00 94.88 239 VAL A O 1
ATOM 1825 N N . LEU A 1 240 ? -4.940 2.770 -16.038 1.00 93.38 240 LEU A N 1
ATOM 1826 C CA . LEU A 1 240 ? -5.323 1.412 -16.437 1.00 93.38 240 LEU A CA 1
ATOM 1827 C C . LEU A 1 240 ? -6.267 1.381 -17.647 1.00 93.38 240 LEU A C 1
ATOM 1829 O O . LEU A 1 240 ? -6.282 0.393 -18.376 1.00 93.38 240 LEU A O 1
ATOM 1833 N N . LEU A 1 241 ? -7.036 2.448 -17.881 1.00 94.31 241 LEU A N 1
ATOM 1834 C CA . LEU A 1 241 ? -7.919 2.586 -19.044 1.00 94.31 241 LEU A CA 1
ATOM 1835 C C . LEU A 1 241 ? -7.210 3.122 -20.304 1.00 94.31 241 LEU A C 1
ATOM 1837 O O . LEU A 1 241 ? -7.803 3.079 -21.379 1.00 94.31 241 LEU A O 1
ATOM 1841 N N . SER A 1 242 ? -5.965 3.602 -20.202 1.00 93.75 242 SER A N 1
ATOM 1842 C CA . SER A 1 242 ? -5.189 4.068 -21.360 1.00 93.75 242 SER A CA 1
ATOM 1843 C C . SER A 1 242 ? -4.733 2.893 -22.231 1.00 93.75 242 SER A C 1
ATOM 1845 O O . SER A 1 242 ? -4.023 2.005 -21.759 1.00 93.75 242 SER A O 1
ATOM 1847 N N . THR A 1 243 ? -5.107 2.893 -23.514 1.00 92.75 243 THR A N 1
ATOM 1848 C CA . THR A 1 243 ? -4.728 1.843 -24.477 1.00 92.75 243 THR A CA 1
ATOM 1849 C C . THR A 1 243 ? -3.220 1.821 -24.734 1.00 92.75 243 THR A C 1
ATOM 1851 O O . THR A 1 243 ? -2.611 0.761 -24.642 1.00 92.75 243 THR A O 1
ATOM 1854 N N . HIS A 1 244 ? -2.601 2.992 -24.908 1.00 90.44 244 HIS A N 1
ATOM 1855 C CA . HIS A 1 244 ? -1.147 3.160 -25.058 1.00 90.44 244 HIS A CA 1
ATOM 1856 C C . HIS A 1 244 ? -0.351 2.546 -23.887 1.00 90.44 244 HIS A C 1
ATOM 1858 O O . HIS A 1 244 ? 0.701 1.931 -24.069 1.00 90.44 244 HIS A O 1
ATOM 1864 N N . LEU A 1 245 ? -0.879 2.650 -22.661 1.00 92.44 245 LEU A N 1
ATOM 1865 C CA . LEU A 1 245 ? -0.256 2.052 -21.475 1.00 92.44 245 LEU A CA 1
ATOM 1866 C C . LEU A 1 245 ? -0.540 0.544 -21.332 1.00 92.44 245 LEU A C 1
ATOM 1868 O O . LEU A 1 245 ? 0.140 -0.135 -20.562 1.00 92.44 245 LEU A O 1
ATOM 1872 N N . GLN A 1 246 ? -1.525 0.011 -22.061 1.00 93.44 246 GLN A N 1
ATOM 1873 C CA . GLN A 1 246 ? -1.820 -1.422 -22.125 1.00 93.44 246 GLN A CA 1
ATOM 1874 C C . GLN A 1 246 ? -1.013 -2.170 -23.194 1.00 93.44 246 GLN A C 1
ATOM 1876 O O . GLN A 1 246 ? -0.878 -3.388 -23.054 1.00 93.44 246 GLN A O 1
ATOM 1881 N N . GLU A 1 247 ? -0.509 -1.475 -24.221 1.00 92.31 247 GLU A N 1
ATOM 1882 C CA . GLU A 1 247 ? 0.304 -2.037 -25.312 1.00 92.31 247 GLU A CA 1
ATOM 1883 C C . GLU A 1 247 ? 1.645 -2.582 -24.794 1.00 92.31 247 GLU A C 1
ATOM 1885 O O . GLU A 1 247 ? 1.953 -3.753 -25.011 1.00 92.31 247 GLU A O 1
ATOM 1890 N N . ASP A 1 248 ? 2.383 -1.790 -24.007 1.00 93.75 248 ASP A N 1
ATOM 1891 C CA . ASP A 1 248 ? 3.538 -2.255 -23.231 1.00 93.75 248 ASP A CA 1
ATOM 1892 C C . ASP A 1 248 ? 3.390 -1.902 -21.747 1.00 93.75 248 ASP A C 1
ATOM 1894 O O . ASP A 1 248 ? 3.911 -0.914 -21.232 1.00 93.75 248 ASP A O 1
ATOM 1898 N N . ARG A 1 249 ? 2.721 -2.787 -21.011 1.00 94.69 249 ARG A N 1
ATOM 1899 C CA . ARG A 1 249 ? 2.473 -2.640 -19.565 1.00 94.69 249 ARG A CA 1
ATOM 1900 C C . ARG A 1 249 ? 3.746 -2.586 -18.714 1.00 94.69 249 ARG A C 1
ATOM 1902 O O . ARG A 1 249 ? 3.667 -2.267 -17.525 1.00 94.69 249 ARG A O 1
ATOM 1909 N N . LEU A 1 250 ? 4.905 -2.950 -19.268 1.00 94.31 250 LEU A N 1
ATOM 1910 C CA . LEU A 1 250 ? 6.170 -2.949 -18.545 1.00 94.31 250 LEU A CA 1
ATOM 1911 C C . LEU A 1 250 ? 6.920 -1.619 -18.716 1.00 94.31 250 LEU A C 1
ATOM 1913 O O . LEU A 1 250 ? 7.417 -1.113 -17.710 1.00 94.31 250 LEU A O 1
ATOM 1917 N N . TYR A 1 251 ? 6.948 -1.031 -19.919 1.00 94.25 251 TYR A N 1
ATOM 1918 C CA . TYR A 1 251 ? 7.725 0.189 -20.211 1.00 94.25 251 TYR A CA 1
ATOM 1919 C C . TYR A 1 251 ? 6.905 1.425 -20.616 1.00 94.25 251 TYR A C 1
ATOM 1921 O O . TYR A 1 251 ? 7.432 2.531 -20.476 1.00 94.25 251 TYR A O 1
ATOM 1929 N N . SER A 1 252 ? 5.655 1.294 -21.080 1.00 93.06 252 SER A N 1
ATOM 1930 C CA . SER A 1 252 ? 4.825 2.455 -21.437 1.00 93.06 252 SER A CA 1
ATOM 1931 C C . SER A 1 252 ? 4.611 3.365 -20.224 1.00 93.06 252 SER A C 1
ATOM 1933 O O . SER A 1 252 ? 4.257 2.918 -19.125 1.00 93.06 252 SER A O 1
ATOM 1935 N N . LYS A 1 253 ? 4.835 4.666 -20.429 1.00 93.25 253 LYS A N 1
ATOM 1936 C CA . LYS A 1 253 ? 4.843 5.693 -19.383 1.00 93.25 253 LYS A CA 1
ATOM 1937 C C . LYS A 1 253 ? 4.504 7.063 -19.962 1.00 93.25 253 LYS A C 1
ATOM 1939 O O . LYS A 1 253 ? 5.067 7.485 -20.962 1.00 93.25 253 LYS A O 1
ATOM 1944 N N . ASP A 1 254 ? 3.626 7.759 -19.250 1.00 92.31 254 ASP A N 1
ATOM 1945 C CA . ASP A 1 254 ? 3.088 9.081 -19.587 1.00 92.31 254 ASP A CA 1
ATOM 1946 C C . ASP A 1 254 ? 3.309 10.076 -18.423 1.00 92.31 254 ASP A C 1
ATOM 1948 O O . ASP A 1 254 ? 3.536 9.643 -17.282 1.00 92.31 254 ASP A O 1
ATOM 1952 N N . PRO A 1 255 ? 3.138 11.397 -18.628 1.00 91.56 255 PRO A N 1
ATOM 1953 C CA . PRO A 1 255 ? 3.200 12.405 -17.563 1.00 91.56 255 PRO A CA 1
ATOM 1954 C C . PRO A 1 255 ? 2.397 12.089 -16.305 1.00 91.56 255 PRO A C 1
ATOM 1956 O O . PRO A 1 255 ? 2.908 12.185 -15.184 1.00 91.56 255 PRO A O 1
ATOM 1959 N N . LEU A 1 256 ? 1.161 11.629 -16.496 1.00 92.19 256 LEU A N 1
ATOM 1960 C CA . LEU A 1 256 ? 0.269 11.247 -15.409 1.00 92.19 256 LEU A CA 1
ATOM 1961 C C . LEU A 1 256 ? 0.825 10.066 -14.598 1.00 92.19 256 LEU A C 1
ATOM 1963 O O . LEU A 1 256 ? 0.720 10.042 -13.372 1.00 92.19 256 LEU A O 1
ATOM 1967 N N . THR A 1 257 ? 1.466 9.106 -15.270 1.00 95.19 257 THR A N 1
ATOM 1968 C CA . THR A 1 257 ? 2.038 7.926 -14.610 1.00 95.19 257 THR A CA 1
ATOM 1969 C C . THR A 1 257 ? 3.240 8.283 -13.738 1.00 95.19 257 THR A C 1
ATOM 1971 O O . THR A 1 257 ? 3.320 7.809 -12.609 1.00 95.19 257 THR A O 1
ATOM 1974 N N . TRP A 1 258 ? 4.126 9.176 -14.201 1.00 94.69 258 TRP A N 1
ATOM 1975 C CA . TRP A 1 258 ? 5.264 9.675 -13.419 1.00 94.69 258 TRP A CA 1
ATOM 1976 C C . TRP A 1 258 ? 4.809 10.427 -12.165 1.00 94.69 258 TRP A C 1
ATOM 1978 O O . TRP A 1 258 ? 5.383 10.250 -11.087 1.00 94.69 258 TRP A O 1
ATOM 1988 N N . GLN A 1 259 ? 3.748 11.230 -12.274 1.00 93.88 259 GLN A N 1
ATOM 1989 C CA . GLN A 1 259 ? 3.133 11.884 -11.120 1.00 93.88 259 GLN A CA 1
ATOM 1990 C C . GLN A 1 259 ? 2.537 10.860 -10.137 1.00 93.88 259 GLN A C 1
ATOM 1992 O O . GLN A 1 259 ? 2.763 10.979 -8.929 1.00 93.88 259 GLN A O 1
ATOM 1997 N N . LEU A 1 260 ? 1.832 9.837 -10.636 1.00 96.00 260 LEU A N 1
ATOM 1998 C CA . LEU A 1 260 ? 1.251 8.757 -9.830 1.00 96.00 260 LEU A CA 1
ATOM 1999 C C . LEU A 1 260 ? 2.327 7.983 -9.055 1.00 96.00 260 LEU A C 1
ATOM 2001 O O . LEU A 1 260 ? 2.228 7.870 -7.828 1.00 96.00 260 LEU A O 1
ATOM 2005 N N . VAL A 1 261 ? 3.372 7.485 -9.732 1.00 96.38 261 VAL A N 1
ATOM 2006 C CA . VAL A 1 261 ? 4.395 6.650 -9.079 1.00 96.38 261 VAL A CA 1
ATOM 2007 C C . VAL A 1 261 ? 5.247 7.451 -8.094 1.00 96.38 261 VAL A C 1
ATOM 2009 O O . VAL A 1 261 ? 5.476 6.974 -6.985 1.00 96.38 261 VAL A O 1
ATOM 2012 N N . THR A 1 262 ? 5.649 8.688 -8.422 1.00 96.06 262 THR A N 1
ATOM 2013 C CA . THR A 1 262 ? 6.475 9.515 -7.516 1.00 96.06 262 THR A CA 1
ATOM 2014 C C . THR A 1 262 ? 5.698 9.983 -6.282 1.00 96.06 262 THR A C 1
ATOM 2016 O O . THR A 1 262 ? 6.222 9.907 -5.171 1.00 96.06 262 THR A O 1
ATOM 2019 N N . THR A 1 263 ? 4.424 10.371 -6.432 1.00 96.88 263 THR A N 1
ATOM 2020 C CA . THR A 1 263 ? 3.557 10.733 -5.290 1.00 96.88 263 THR A CA 1
ATOM 2021 C C . THR A 1 263 ? 3.281 9.529 -4.388 1.00 96.88 263 THR A C 1
ATOM 2023 O O . THR A 1 263 ? 3.272 9.649 -3.163 1.00 96.88 263 THR A O 1
ATOM 2026 N N . THR A 1 264 ? 3.082 8.349 -4.979 1.00 97.44 264 THR A N 1
ATOM 2027 C CA . THR A 1 264 ? 2.835 7.110 -4.231 1.00 97.44 264 THR A CA 1
ATOM 2028 C C . THR A 1 264 ? 4.091 6.593 -3.530 1.00 97.44 264 THR A C 1
ATOM 2030 O O . THR A 1 264 ? 4.006 6.164 -2.381 1.00 97.44 264 THR A O 1
ATOM 2033 N N . ALA A 1 265 ? 5.269 6.714 -4.144 1.00 97.56 265 ALA A N 1
ATOM 2034 C CA . ALA A 1 265 ? 6.541 6.456 -3.472 1.00 97.56 265 ALA A CA 1
ATOM 2035 C C . ALA A 1 265 ? 6.747 7.389 -2.263 1.00 97.56 265 ALA A C 1
ATOM 2037 O O . ALA A 1 265 ? 7.155 6.926 -1.199 1.00 97.56 265 ALA A O 1
ATOM 2038 N N . GLY A 1 266 ? 6.401 8.677 -2.383 1.00 97.69 266 GLY A N 1
ATOM 2039 C CA . GLY A 1 266 ? 6.424 9.621 -1.259 1.00 97.69 266 GLY A CA 1
ATOM 2040 C C . GLY A 1 266 ? 5.450 9.249 -0.137 1.00 97.69 266 GLY A C 1
ATOM 2041 O O . GLY A 1 266 ? 5.807 9.312 1.039 1.00 97.69 266 GLY A O 1
ATOM 2042 N N . TYR A 1 267 ? 4.248 8.775 -0.478 1.00 97.31 267 TYR A N 1
ATOM 2043 C CA . TYR A 1 267 ? 3.314 8.218 0.505 1.00 97.31 267 TYR A CA 1
ATOM 2044 C C . TYR A 1 267 ? 3.884 6.984 1.222 1.00 97.31 267 TYR A C 1
ATOM 2046 O O . TYR A 1 267 ? 3.826 6.918 2.448 1.00 97.31 267 TYR A O 1
ATOM 2054 N N . PHE A 1 268 ? 4.488 6.030 0.506 1.00 96.75 268 PHE A N 1
ATOM 2055 C CA . PHE A 1 268 ? 5.088 4.853 1.148 1.00 96.75 268 PHE A CA 1
ATOM 2056 C C . PHE A 1 268 ? 6.351 5.184 1.957 1.00 96.75 268 PHE A C 1
ATOM 2058 O O . PHE A 1 268 ? 6.623 4.514 2.951 1.00 96.75 268 PHE A O 1
ATOM 2065 N N . LEU A 1 269 ? 7.078 6.252 1.612 1.00 96.94 269 LEU A N 1
ATOM 2066 C CA . LEU A 1 269 ? 8.156 6.795 2.443 1.00 96.94 269 LEU A CA 1
ATOM 2067 C C . LEU A 1 269 ? 7.609 7.338 3.774 1.00 96.94 269 LEU A C 1
ATOM 2069 O O . LEU A 1 269 ? 8.166 7.044 4.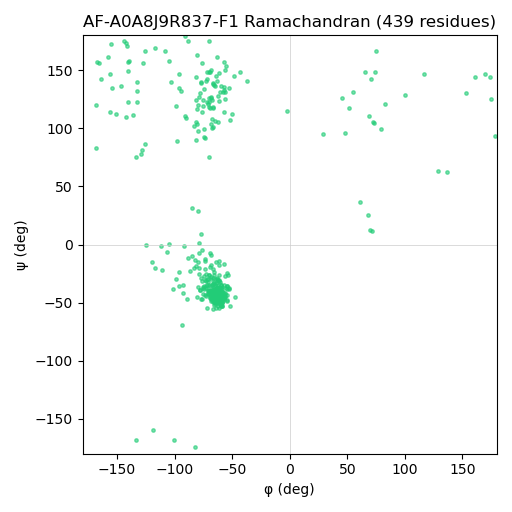833 1.00 96.94 269 LEU A O 1
ATOM 2073 N N . TYR A 1 270 ? 6.489 8.067 3.732 1.00 95.88 270 TYR A N 1
ATOM 2074 C CA . TYR A 1 270 ? 5.748 8.486 4.925 1.00 95.88 270 TYR A CA 1
ATOM 2075 C C . TYR A 1 270 ? 5.244 7.285 5.747 1.00 95.88 270 TYR A C 1
ATOM 2077 O O . TYR A 1 270 ? 5.453 7.245 6.961 1.00 95.88 270 TYR A O 1
ATOM 2085 N N . ASP A 1 271 ? 4.625 6.291 5.105 1.00 94.06 271 ASP A N 1
ATOM 2086 C CA . ASP A 1 271 ? 4.044 5.126 5.783 1.00 94.06 271 ASP A CA 1
ATOM 2087 C C . ASP A 1 271 ? 5.124 4.264 6.462 1.00 94.06 271 ASP A C 1
ATOM 2089 O O . ASP A 1 271 ? 4.960 3.831 7.606 1.00 94.06 271 ASP A O 1
ATOM 2093 N N . PHE A 1 272 ? 6.279 4.098 5.809 1.00 94.00 272 PHE A N 1
ATOM 2094 C CA . PHE A 1 272 ? 7.457 3.448 6.382 1.00 94.00 272 PHE A CA 1
ATOM 2095 C C . PHE A 1 272 ? 8.043 4.245 7.560 1.00 94.00 272 PHE A C 1
ATOM 2097 O O . PHE A 1 272 ? 8.328 3.669 8.612 1.00 94.00 272 PHE A O 1
ATOM 2104 N N . TYR A 1 273 ? 8.168 5.571 7.439 1.00 92.94 273 TYR A N 1
ATOM 2105 C CA . TYR A 1 273 ? 8.610 6.441 8.538 1.00 92.94 273 TYR A CA 1
ATOM 2106 C C . TYR A 1 273 ? 7.681 6.335 9.762 1.00 92.94 273 TYR A C 1
ATOM 2108 O O . TYR A 1 273 ? 8.132 6.156 10.893 1.00 92.94 273 TYR A O 1
ATOM 2116 N N . VAL A 1 274 ? 6.364 6.372 9.555 1.00 90.38 274 VAL A N 1
ATOM 2117 C CA . VAL A 1 274 ? 5.387 6.256 10.644 1.00 90.38 274 VAL A CA 1
ATOM 2118 C C . VAL A 1 274 ? 5.427 4.874 11.303 1.00 90.38 274 VAL A C 1
ATOM 2120 O O . VAL A 1 274 ? 5.424 4.791 12.534 1.00 90.38 274 VAL A O 1
ATOM 2123 N N . HIS A 1 275 ? 5.521 3.795 10.521 1.00 88.44 275 HIS A N 1
ATOM 2124 C CA . HIS A 1 275 ? 5.607 2.431 11.051 1.00 88.44 275 HIS A CA 1
ATOM 2125 C C . HIS A 1 275 ? 6.967 2.070 11.673 1.00 88.44 275 HIS A C 1
ATOM 2127 O O . HIS A 1 275 ? 7.040 1.067 12.377 1.00 88.44 275 HIS A O 1
ATOM 2133 N N . THR A 1 276 ? 8.025 2.856 11.450 1.00 87.31 276 THR A N 1
ATOM 2134 C CA . THR A 1 276 ? 9.324 2.691 12.133 1.00 87.31 276 THR A CA 1
ATOM 2135 C C . THR A 1 276 ? 9.448 3.546 13.394 1.00 87.31 276 THR A C 1
ATOM 2137 O O . THR A 1 276 ? 10.062 3.103 14.362 1.00 87.31 276 THR A O 1
ATOM 2140 N N . VAL A 1 277 ? 8.862 4.750 13.414 1.00 84.56 277 VAL A N 1
ATOM 2141 C CA . VAL A 1 277 ? 9.015 5.708 14.527 1.00 84.56 277 VAL A CA 1
ATOM 2142 C C . VAL A 1 277 ? 7.875 5.649 15.547 1.00 84.56 277 VAL A C 1
ATOM 2144 O O . VAL A 1 277 ? 8.115 5.859 16.735 1.00 84.56 277 VAL A O 1
ATOM 2147 N N . ARG A 1 278 ? 6.626 5.405 15.121 1.00 77.25 278 ARG A N 1
ATOM 2148 C CA . ARG A 1 278 ? 5.439 5.562 15.991 1.00 77.25 278 ARG A CA 1
ATOM 2149 C C . ARG A 1 278 ? 4.737 4.262 16.367 1.00 77.25 278 ARG A C 1
ATOM 2151 O O . ARG A 1 278 ? 4.004 4.253 17.354 1.00 77.25 278 ARG A O 1
ATOM 2158 N N . PHE A 1 279 ? 4.913 3.194 15.592 1.00 74.56 279 PHE A N 1
ATOM 2159 C CA . PHE A 1 279 ? 4.207 1.925 15.782 1.00 74.56 279 PHE A CA 1
ATOM 2160 C C . PHE A 1 279 ? 5.180 0.745 15.861 1.00 74.56 279 PHE A C 1
ATOM 2162 O O . PHE A 1 279 ? 6.303 0.813 15.377 1.00 74.56 279 PHE A O 1
ATOM 2169 N N . GLU A 1 280 ? 4.752 -0.344 16.499 1.00 60.41 280 GLU A N 1
ATOM 2170 C CA . GLU A 1 280 ? 5.582 -1.541 16.651 1.00 60.41 280 GLU A CA 1
ATOM 2171 C C . GLU A 1 280 ? 5.657 -2.376 15.357 1.00 60.41 280 GLU A C 1
ATOM 2173 O O . GLU A 1 280 ? 4.756 -2.359 14.510 1.00 60.41 280 GLU A O 1
ATOM 2178 N N . TYR A 1 281 ? 6.730 -3.166 15.249 1.00 61.69 281 TYR A N 1
ATOM 2179 C CA . TYR A 1 281 ? 6.995 -4.107 14.160 1.00 61.69 281 TYR A CA 1
ATOM 2180 C C . TYR A 1 281 ? 5.796 -5.028 13.890 1.00 61.69 281 TYR A C 1
ATOM 2182 O O . TYR A 1 281 ? 5.452 -5.901 14.687 1.00 61.69 281 TYR A O 1
ATOM 2190 N N . THR A 1 282 ? 5.169 -4.860 12.727 1.00 79.31 282 THR A N 1
ATOM 2191 C CA . THR A 1 282 ? 3.994 -5.633 12.299 1.00 79.31 282 THR A CA 1
ATOM 2192 C C . THR A 1 282 ? 4.048 -5.936 10.800 1.00 79.31 282 THR A C 1
ATOM 2194 O O . THR A 1 282 ? 4.887 -5.414 10.070 1.00 79.31 282 THR A O 1
ATOM 2197 N N . ALA A 1 283 ? 3.106 -6.750 10.312 1.00 83.62 283 ALA A N 1
ATOM 2198 C CA . ALA A 1 283 ? 2.927 -7.013 8.881 1.00 83.62 283 ALA A CA 1
ATOM 2199 C C . ALA A 1 283 ? 2.753 -5.732 8.034 1.00 83.62 283 ALA A C 1
ATOM 2201 O O . ALA A 1 283 ? 3.071 -5.743 6.848 1.00 83.62 283 ALA A O 1
ATOM 2202 N N . ASN A 1 284 ? 2.295 -4.631 8.640 1.00 84.75 284 ASN A N 1
ATOM 2203 C CA . ASN A 1 284 ? 2.168 -3.337 7.973 1.00 84.75 284 ASN A CA 1
ATOM 2204 C C . ASN A 1 284 ? 3.532 -2.683 7.704 1.00 84.75 284 ASN A C 1
ATOM 2206 O O . ASN A 1 284 ? 3.706 -2.083 6.655 1.00 84.75 284 ASN A O 1
ATOM 2210 N N . LEU A 1 285 ? 4.521 -2.854 8.590 1.00 89.00 285 LEU A N 1
ATOM 2211 C CA . LEU A 1 285 ? 5.882 -2.361 8.349 1.00 89.00 285 LEU A CA 1
ATOM 2212 C C . LEU A 1 285 ? 6.548 -3.117 7.189 1.00 89.00 285 LEU A C 1
ATOM 2214 O O . LEU A 1 285 ? 7.189 -2.505 6.340 1.00 89.00 285 LEU A O 1
ATOM 2218 N N . VAL A 1 286 ? 6.349 -4.440 7.119 1.00 90.56 286 VAL A N 1
ATOM 2219 C CA . VAL A 1 286 ? 6.807 -5.261 5.982 1.00 90.56 286 VAL A CA 1
ATOM 2220 C C . VAL A 1 286 ? 6.130 -4.809 4.687 1.00 90.56 286 VAL A C 1
ATOM 2222 O O . VAL A 1 286 ? 6.802 -4.676 3.670 1.00 90.56 286 VAL A O 1
ATOM 2225 N N . HIS A 1 287 ? 4.825 -4.524 4.728 1.00 91.81 287 HIS A N 1
ATOM 2226 C CA . HIS A 1 287 ? 4.089 -3.968 3.593 1.00 91.81 287 HIS A CA 1
ATOM 2227 C C . HIS A 1 287 ? 4.639 -2.602 3.152 1.00 91.81 287 HIS A C 1
ATOM 2229 O O . HIS A 1 287 ? 4.955 -2.450 1.977 1.00 91.81 287 HIS A O 1
ATOM 2235 N N . ALA A 1 288 ? 4.813 -1.650 4.074 1.00 92.75 288 ALA A N 1
ATOM 2236 C CA . ALA A 1 288 ? 5.318 -0.310 3.781 1.00 92.75 288 ALA A CA 1
ATOM 2237 C C . ALA A 1 288 ? 6.734 -0.346 3.178 1.00 92.75 288 ALA A C 1
ATOM 2239 O O . ALA A 1 288 ? 6.991 0.291 2.160 1.00 92.75 288 ALA A O 1
ATOM 2240 N N . ALA A 1 289 ? 7.632 -1.155 3.752 1.00 94.31 289 ALA A N 1
ATOM 2241 C CA . ALA A 1 289 ? 8.985 -1.351 3.232 1.00 94.31 289 ALA A CA 1
ATOM 2242 C C . ALA A 1 289 ? 8.986 -1.999 1.836 1.00 94.31 289 ALA A C 1
ATOM 2244 O O . ALA A 1 289 ? 9.687 -1.536 0.939 1.00 94.31 289 ALA A O 1
ATOM 2245 N N . ALA A 1 290 ? 8.174 -3.043 1.632 1.00 94.94 290 ALA A N 1
ATOM 2246 C CA . ALA A 1 290 ? 8.033 -3.711 0.341 1.00 94.94 290 ALA A CA 1
ATOM 2247 C C . ALA A 1 290 ? 7.447 -2.781 -0.734 1.00 94.94 290 ALA A C 1
ATOM 2249 O O . ALA A 1 290 ? 7.893 -2.804 -1.880 1.00 94.94 290 ALA A O 1
ATOM 2250 N N . ALA A 1 291 ? 6.457 -1.961 -0.374 1.00 95.44 291 ALA A N 1
ATOM 2251 C CA . ALA A 1 291 ? 5.814 -1.019 -1.283 1.00 95.44 291 ALA A CA 1
ATOM 2252 C C . ALA A 1 291 ? 6.765 0.119 -1.664 1.00 95.44 291 ALA A C 1
ATOM 2254 O O . ALA A 1 291 ? 6.943 0.393 -2.849 1.00 95.44 291 ALA A O 1
ATOM 2255 N N . LEU A 1 292 ? 7.465 0.703 -0.688 1.00 96.69 292 LEU A N 1
ATOM 2256 C CA . LEU A 1 292 ? 8.511 1.684 -0.955 1.00 96.69 292 LEU A CA 1
ATOM 2257 C C . LEU A 1 292 ? 9.593 1.106 -1.882 1.00 96.69 292 LEU A C 1
ATOM 2259 O O . LEU A 1 292 ? 9.938 1.740 -2.875 1.00 96.69 292 LEU A O 1
ATOM 2263 N N . ALA A 1 293 ? 10.070 -0.115 -1.619 1.00 96.75 293 ALA A N 1
ATOM 2264 C CA . ALA A 1 293 ? 11.062 -0.777 -2.464 1.00 96.75 293 ALA A CA 1
ATOM 2265 C C . ALA A 1 293 ? 10.567 -0.975 -3.908 1.00 96.75 293 ALA A C 1
ATOM 2267 O O . ALA A 1 293 ? 11.282 -0.616 -4.840 1.00 96.75 293 ALA A O 1
ATOM 2268 N N . VAL A 1 294 ? 9.342 -1.480 -4.113 1.00 95.81 294 VAL A N 1
ATOM 2269 C CA . VAL A 1 294 ? 8.826 -1.748 -5.468 1.00 95.81 294 VAL A CA 1
ATOM 2270 C C . VAL A 1 294 ? 8.649 -0.462 -6.282 1.00 95.81 294 VAL A C 1
ATOM 2272 O O . VAL A 1 294 ? 9.015 -0.431 -7.456 1.00 95.81 294 VAL A O 1
ATOM 2275 N N . PHE A 1 295 ? 8.159 0.616 -5.657 1.00 96.25 295 PHE A N 1
ATOM 2276 C CA . PHE A 1 295 ? 7.997 1.908 -6.326 1.00 96.25 295 PHE A CA 1
ATOM 2277 C C . PHE A 1 295 ? 9.344 2.589 -6.602 1.00 96.25 295 PHE A C 1
ATOM 2279 O O . PHE A 1 295 ? 9.536 3.096 -7.704 1.00 96.25 295 PHE A O 1
ATOM 2286 N N . LEU A 1 296 ? 10.302 2.557 -5.666 1.00 96.44 296 LEU A N 1
ATOM 2287 C CA . LEU A 1 296 ? 11.650 3.092 -5.904 1.00 96.44 296 LEU A CA 1
ATOM 2288 C C . LEU A 1 296 ? 12.384 2.333 -7.016 1.00 96.44 296 LEU A C 1
ATOM 2290 O O . LEU A 1 296 ? 13.033 2.965 -7.844 1.00 96.44 296 LEU A O 1
ATOM 2294 N N . THR A 1 297 ? 12.262 1.002 -7.077 1.00 95.25 297 THR A N 1
ATOM 2295 C CA . THR A 1 297 ? 12.851 0.201 -8.162 1.00 95.25 297 THR A CA 1
ATOM 2296 C C . THR A 1 297 ? 12.192 0.497 -9.511 1.00 95.25 297 THR A C 1
ATOM 2298 O O . THR A 1 297 ? 12.907 0.689 -10.490 1.00 95.25 297 THR A O 1
ATOM 2301 N N . GLY A 1 298 ? 10.857 0.591 -9.574 1.00 94.44 298 GLY A N 1
ATOM 2302 C CA . GLY A 1 298 ? 10.144 0.962 -10.804 1.00 94.44 298 GLY A CA 1
ATOM 2303 C C . GLY A 1 298 ? 10.558 2.340 -11.329 1.00 94.44 298 GLY A C 1
ATOM 2304 O O . GLY A 1 298 ? 10.912 2.470 -12.496 1.00 94.44 298 GLY A O 1
ATOM 2305 N N . ILE A 1 299 ? 10.623 3.338 -10.441 1.00 95.00 299 ILE A N 1
ATOM 2306 C CA . ILE A 1 299 ? 11.072 4.707 -10.743 1.00 95.00 299 ILE A CA 1
ATOM 2307 C C . ILE A 1 299 ? 12.528 4.733 -11.223 1.00 95.00 299 ILE A C 1
ATOM 2309 O O . ILE A 1 299 ? 12.818 5.342 -12.246 1.00 95.00 299 ILE A O 1
ATOM 2313 N N . TYR A 1 300 ? 13.442 4.062 -10.515 1.00 93.38 300 TYR A N 1
ATOM 2314 C CA . TYR A 1 300 ? 14.867 4.041 -10.869 1.00 93.38 300 TYR A CA 1
ATOM 2315 C C . TYR A 1 300 ? 15.135 3.352 -12.214 1.00 93.38 300 TYR A C 1
ATOM 2317 O O . TYR A 1 300 ? 16.027 3.764 -12.949 1.00 93.38 300 TYR A O 1
ATOM 2325 N N . CYS A 1 301 ? 14.360 2.318 -12.546 1.00 92.00 301 CYS A N 1
ATOM 2326 C CA . CYS A 1 301 ? 14.465 1.609 -13.819 1.00 92.00 301 CYS A CA 1
ATOM 2327 C C . CYS A 1 301 ? 13.542 2.167 -14.922 1.00 92.00 301 CYS A C 1
ATOM 2329 O O . CYS A 1 301 ? 13.563 1.634 -16.027 1.00 92.00 301 CYS A O 1
ATOM 2331 N N . GLY A 1 302 ? 12.725 3.192 -14.644 1.00 91.44 302 GLY A N 1
ATOM 2332 C CA . GLY A 1 302 ? 11.786 3.790 -15.602 1.00 91.44 302 GLY A CA 1
ATOM 2333 C C . GLY A 1 302 ? 10.717 2.824 -16.140 1.00 91.44 302 GLY A C 1
ATOM 2334 O O . GLY A 1 302 ? 10.393 2.894 -17.326 1.00 91.44 302 GLY A O 1
ATOM 2335 N N . VAL A 1 303 ? 10.211 1.906 -15.305 1.00 92.38 303 VAL A N 1
ATOM 2336 C CA . VAL A 1 303 ? 9.301 0.797 -15.678 1.00 92.38 303 VAL A CA 1
ATOM 2337 C C . VAL A 1 303 ? 8.213 0.538 -14.626 1.00 92.38 303 VAL A C 1
ATOM 2339 O O . VAL A 1 303 ? 8.271 1.037 -13.505 1.00 92.38 303 VAL A O 1
ATOM 2342 N N . LEU A 1 304 ? 7.233 -0.310 -14.969 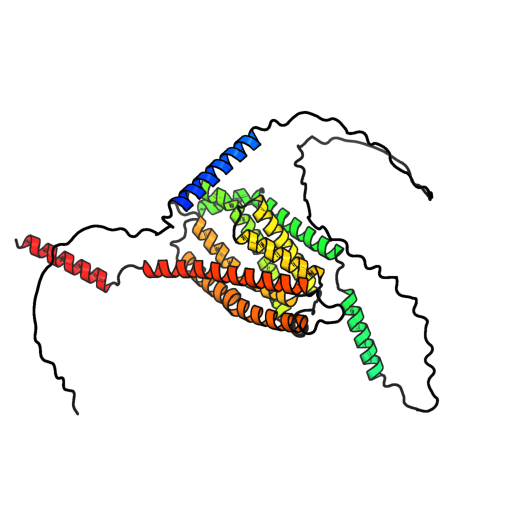1.00 92.44 304 LEU A N 1
ATOM 2343 C CA . LEU A 1 304 ? 6.105 -0.749 -14.123 1.00 92.44 304 LEU A CA 1
ATOM 2344 C C . LEU A 1 304 ? 5.080 0.334 -13.792 1.00 92.44 304 LEU A C 1
ATOM 2346 O O . LEU A 1 304 ? 4.363 0.230 -12.801 1.00 92.44 304 LEU A O 1
ATOM 2350 N N . HIS A 1 305 ? 4.954 1.353 -14.630 1.00 95.19 305 HIS A N 1
ATOM 2351 C CA . HIS A 1 305 ? 4.016 2.448 -14.403 1.00 95.19 305 HIS A CA 1
ATOM 2352 C C . HIS A 1 305 ? 2.553 1.970 -14.423 1.00 95.19 305 HIS A C 1
ATOM 2354 O O . HIS A 1 305 ? 1.786 2.266 -13.503 1.00 95.19 305 HIS A O 1
ATOM 2360 N N . TYR A 1 306 ? 2.200 1.125 -15.397 1.00 95.62 306 TYR A N 1
ATOM 2361 C CA . TYR A 1 306 ? 0.900 0.452 -15.465 1.00 95.62 306 TYR A CA 1
ATOM 2362 C C . TYR A 1 306 ? 0.669 -0.495 -14.270 1.00 95.62 306 TYR A C 1
ATOM 2364 O O . TYR A 1 306 ? -0.368 -0.438 -13.605 1.00 95.62 306 TYR A O 1
ATOM 2372 N N . TYR A 1 307 ? 1.656 -1.332 -13.928 1.00 94.81 307 TYR A N 1
ATOM 2373 C CA . TYR A 1 307 ? 1.541 -2.260 -12.795 1.00 94.81 307 TYR A CA 1
ATOM 2374 C C . TYR A 1 307 ? 1.512 -1.550 -11.426 1.00 94.81 307 TYR A C 1
ATOM 2376 O O . TYR A 1 307 ? 0.833 -2.012 -10.513 1.00 94.81 307 TYR A O 1
ATOM 2384 N N . GLY A 1 308 ? 2.156 -0.390 -11.277 1.00 93.44 308 GLY A N 1
ATOM 2385 C CA . GLY A 1 308 ? 2.066 0.459 -10.086 1.00 93.44 308 GLY A CA 1
ATOM 2386 C C . GLY A 1 308 ? 0.652 1.007 -9.870 1.00 93.44 308 GLY A C 1
ATOM 2387 O O . GLY A 1 308 ? 0.125 0.930 -8.759 1.00 93.44 308 GLY A O 1
ATOM 2388 N N . ALA A 1 309 ? -0.004 1.471 -10.939 1.00 94.56 309 ALA A N 1
ATOM 2389 C CA . ALA A 1 309 ? -1.423 1.836 -10.912 1.00 94.56 309 ALA A CA 1
ATOM 2390 C C . ALA A 1 309 ? -2.330 0.631 -10.595 1.00 94.56 309 ALA A C 1
ATOM 2392 O O . ALA A 1 309 ? -3.256 0.735 -9.792 1.00 94.56 309 ALA A O 1
ATOM 2393 N N . MET A 1 310 ? -2.030 -0.546 -11.148 1.00 88.44 310 MET A N 1
ATOM 2394 C CA . MET A 1 310 ? -2.743 -1.787 -10.827 1.00 88.44 310 MET A CA 1
ATOM 2395 C C . MET A 1 310 ? -2.625 -2.163 -9.338 1.00 88.44 310 MET A C 1
ATOM 2397 O O . MET A 1 310 ? -3.638 -2.480 -8.713 1.00 88.44 310 MET A O 1
ATOM 2401 N N . PHE A 1 311 ? -1.431 -2.094 -8.740 1.00 85.81 311 PHE A N 1
ATOM 2402 C CA . PHE A 1 311 ? -1.249 -2.380 -7.311 1.00 85.81 311 PHE A CA 1
ATOM 2403 C C . PHE A 1 311 ? -1.944 -1.348 -6.407 1.00 85.81 311 PHE A C 1
ATOM 2405 O O . PHE A 1 311 ? -2.426 -1.717 -5.336 1.00 85.81 311 PHE A O 1
ATOM 2412 N N . LEU A 1 312 ? -2.096 -0.090 -6.844 1.00 91.81 312 LEU A N 1
ATOM 2413 C CA . LEU A 1 312 ? -2.883 0.921 -6.124 1.00 91.81 312 LEU A CA 1
ATOM 2414 C C . LEU A 1 312 ? -4.377 0.570 -6.011 1.00 91.81 312 LEU A C 1
ATOM 2416 O O . LEU A 1 312 ? -4.994 0.906 -5.000 1.00 91.81 312 LEU A O 1
ATOM 2420 N N . LEU A 1 313 ? -4.963 -0.169 -6.965 1.00 90.56 313 LEU A N 1
ATOM 2421 C CA . LEU A 1 313 ? -6.360 -0.624 -6.851 1.00 90.56 313 LEU A CA 1
ATOM 2422 C C . LEU A 1 313 ? -6.599 -1.589 -5.678 1.00 90.56 313 LEU A C 1
ATOM 2424 O O . LEU A 1 313 ? -7.746 -1.805 -5.280 1.00 90.56 313 LEU A O 1
ATOM 2428 N N . TRP A 1 314 ? -5.553 -2.158 -5.073 1.00 89.25 314 TRP A N 1
ATOM 2429 C CA . TRP A 1 314 ? -5.710 -2.919 -3.833 1.00 89.25 314 TRP A CA 1
ATOM 2430 C C . TRP A 1 314 ? -6.212 -2.037 -2.683 1.00 89.25 314 TRP A C 1
ATOM 2432 O O . TRP A 1 314 ? -6.962 -2.508 -1.822 1.00 89.25 314 TRP A O 1
ATOM 2442 N N . GLU A 1 315 ? -5.902 -0.743 -2.692 1.00 91.88 315 GLU A N 1
ATOM 2443 C CA . GLU A 1 315 ? -6.328 0.197 -1.656 1.00 91.88 315 GLU A CA 1
ATOM 2444 C C . GLU A 1 315 ? -7.808 0.613 -1.754 1.00 91.88 315 GLU A C 1
ATOM 2446 O O . GLU A 1 315 ? -8.337 1.205 -0.815 1.00 91.88 315 GLU A O 1
ATOM 2451 N N . CYS A 1 316 ? -8.549 0.183 -2.784 1.00 92.25 316 CYS A N 1
ATOM 2452 C CA . CYS A 1 316 ? -10.007 0.371 -2.870 1.00 92.25 316 CYS A CA 1
ATOM 2453 C C . CYS A 1 316 ? -10.780 -0.201 -1.662 1.00 92.25 316 CYS A C 1
ATOM 2455 O O . CYS A 1 316 ? -11.854 0.290 -1.317 1.00 92.25 316 CYS A O 1
ATOM 2457 N N . SER A 1 317 ? -10.246 -1.221 -0.975 1.00 92.06 317 SER A N 1
ATOM 2458 C CA . SER A 1 317 ? -10.851 -1.764 0.253 1.00 92.06 317 SER A CA 1
ATOM 2459 C C . SER A 1 317 ? -10.587 -0.921 1.510 1.00 92.06 317 SER A C 1
ATOM 2461 O O . SER A 1 317 ? -11.286 -1.067 2.516 1.00 92.06 317 SER A O 1
ATOM 2463 N N . THR A 1 318 ? -9.561 -0.072 1.487 1.00 91.81 318 THR A N 1
ATOM 2464 C CA . THR A 1 318 ? -8.988 0.594 2.667 1.00 91.81 318 THR A CA 1
ATOM 2465 C C . THR A 1 318 ? -9.923 1.604 3.351 1.00 91.81 318 THR A C 1
ATOM 2467 O O . THR A 1 318 ? -9.944 1.604 4.587 1.00 91.81 318 THR A O 1
ATOM 2470 N N . PRO A 1 319 ? -10.803 2.359 2.653 1.00 91.94 319 PRO A N 1
ATOM 2471 C CA . PRO A 1 319 ? -11.823 3.183 3.308 1.00 91.94 319 PRO A CA 1
ATOM 2472 C C . PRO A 1 319 ? -12.744 2.364 4.225 1.00 91.94 319 PRO A C 1
ATOM 2474 O O . PRO A 1 319 ? -12.990 2.740 5.372 1.00 91.94 319 PRO A O 1
ATOM 2477 N N . PHE A 1 320 ? -13.190 1.188 3.772 1.00 94.50 320 PHE A N 1
ATOM 2478 C CA . PHE A 1 320 ? -14.060 0.310 4.560 1.00 94.50 320 PHE A CA 1
ATOM 2479 C C . PHE A 1 320 ? -13.318 -0.318 5.751 1.00 94.50 320 PHE A C 1
ATOM 2481 O O . PHE A 1 320 ? -13.897 -0.459 6.834 1.00 94.50 320 PHE A O 1
ATOM 2488 N N . VAL A 1 321 ? -12.025 -0.638 5.590 1.00 92.56 321 VAL A N 1
ATOM 2489 C CA . VAL A 1 321 ? -11.145 -1.081 6.690 1.00 92.56 321 VAL A CA 1
ATOM 2490 C C . VAL A 1 321 ? -11.005 0.018 7.749 1.00 92.56 321 VAL A C 1
ATOM 2492 O O . VAL A 1 321 ? -11.130 -0.269 8.942 1.00 92.56 321 VAL A O 1
ATOM 2495 N N . PHE A 1 322 ? -10.805 1.275 7.337 1.00 92.56 322 PHE A N 1
ATOM 2496 C CA . PHE A 1 322 ? -10.729 2.424 8.242 1.00 92.56 322 PHE A CA 1
ATOM 2497 C C . PHE A 1 322 ? -12.041 2.627 9.008 1.00 92.56 322 PHE A C 1
ATOM 2499 O O . PHE A 1 322 ? -12.020 2.615 10.240 1.00 92.56 322 PHE A O 1
ATOM 2506 N N . ILE A 1 323 ? -13.181 2.714 8.314 1.00 93.31 323 ILE A N 1
ATOM 2507 C CA . ILE A 1 323 ? -14.506 2.874 8.940 1.00 93.31 323 ILE A CA 1
ATOM 2508 C C . ILE A 1 323 ? -14.769 1.742 9.944 1.00 93.31 323 ILE A C 1
ATOM 2510 O O . ILE A 1 323 ? -15.170 1.997 11.083 1.00 93.31 323 ILE A O 1
ATOM 2514 N N . ARG A 1 324 ? -14.470 0.485 9.577 1.00 93.94 324 ARG A N 1
ATOM 2515 C CA . ARG A 1 324 ? -14.633 -0.667 10.478 1.00 93.94 324 ARG A CA 1
ATOM 2516 C C . ARG A 1 324 ? -13.753 -0.541 11.717 1.00 93.94 324 ARG A C 1
ATOM 2518 O O . ARG A 1 324 ? -14.207 -0.844 12.818 1.00 93.94 324 ARG A O 1
ATOM 2525 N N . TRP A 1 325 ? -12.503 -0.122 11.543 1.00 93.06 325 TRP A N 1
ATOM 2526 C CA . TRP A 1 325 ? -11.564 0.042 12.645 1.00 93.06 325 TRP A CA 1
ATOM 2527 C C . TRP A 1 325 ? -11.986 1.180 13.589 1.00 93.06 325 TRP A C 1
ATOM 2529 O O . TRP A 1 325 ? -11.971 0.971 14.799 1.00 93.06 325 TRP A O 1
ATOM 2539 N N . VAL A 1 326 ? -12.462 2.323 13.077 1.00 92.62 326 VAL A N 1
ATOM 2540 C CA . VAL A 1 326 ? -12.997 3.422 13.909 1.00 92.62 326 VAL A CA 1
ATOM 2541 C C . VAL A 1 326 ? -14.187 2.945 14.734 1.00 92.62 326 VAL A C 1
ATOM 2543 O O . VAL A 1 326 ? -14.173 3.070 15.955 1.00 92.62 326 VAL A O 1
ATOM 2546 N N . LEU A 1 327 ? -15.189 2.328 14.103 1.00 93.38 327 LEU A N 1
ATOM 2547 C CA . LEU A 1 327 ? -16.364 1.802 14.804 1.00 93.38 327 LEU A CA 1
ATOM 2548 C C . LEU A 1 327 ? -15.990 0.761 15.872 1.00 93.38 327 LEU A C 1
ATOM 2550 O O . LEU A 1 327 ? -16.562 0.763 16.959 1.00 93.38 327 LEU A O 1
ATOM 2554 N N . HIS A 1 328 ? -15.005 -0.101 15.596 1.00 92.75 328 HIS A N 1
ATOM 2555 C CA . HIS A 1 328 ? -14.491 -1.056 16.579 1.00 92.75 328 HIS A CA 1
ATOM 2556 C C . HIS A 1 328 ? -13.841 -0.351 17.778 1.00 92.75 328 HIS A C 1
ATOM 2558 O O . HIS A 1 328 ? -14.175 -0.656 18.920 1.00 92.75 328 HIS A O 1
ATOM 2564 N N . THR A 1 329 ? -12.948 0.609 17.526 1.00 91.81 329 THR A N 1
ATOM 2565 C CA . THR A 1 329 ? -12.281 1.434 18.547 1.00 91.81 329 THR A CA 1
ATOM 2566 C C . THR A 1 329 ? -13.279 2.214 19.407 1.00 91.81 329 THR A C 1
ATOM 2568 O O . THR A 1 329 ? -13.095 2.331 20.614 1.00 91.81 329 THR A O 1
ATOM 2571 N N . LEU A 1 330 ? -14.374 2.694 18.813 1.00 93.06 330 LEU A N 1
ATOM 2572 C CA . LEU A 1 330 ? -15.465 3.374 19.515 1.00 93.06 330 LEU A CA 1
ATOM 2573 C C . LEU A 1 330 ? -16.424 2.416 20.247 1.00 93.06 330 LEU A C 1
ATOM 2575 O O . LEU A 1 330 ? -17.408 2.874 20.820 1.00 93.06 330 LEU A O 1
ATOM 2579 N N . GLY A 1 331 ? -16.195 1.098 20.228 1.00 92.56 331 GLY A N 1
ATOM 2580 C CA . GLY A 1 331 ? -17.075 0.107 20.864 1.00 92.56 331 GLY A CA 1
ATOM 2581 C C . GLY A 1 331 ? -18.422 -0.101 20.155 1.00 92.56 331 GLY A C 1
ATOM 2582 O O . GLY A 1 331 ? -19.305 -0.772 20.685 1.00 92.56 331 GLY A O 1
ATOM 2583 N N . ARG A 1 332 ? -18.588 0.433 18.939 1.00 91.88 332 ARG A N 1
ATOM 2584 C CA . ARG A 1 332 ? -19.813 0.408 18.115 1.00 91.88 332 ARG A CA 1
ATOM 2585 C C . ARG A 1 332 ? -19.949 -0.877 17.283 1.00 91.88 332 ARG A C 1
ATOM 2587 O O . ARG A 1 332 ? -20.489 -0.880 16.181 1.00 91.88 332 ARG A O 1
ATOM 2594 N N . THR A 1 333 ? -19.447 -2.002 17.793 1.00 90.00 333 THR A N 1
ATOM 2595 C CA . THR A 1 333 ? -19.401 -3.288 17.065 1.00 90.00 333 THR A CA 1
ATOM 2596 C C . THR A 1 333 ? -20.758 -3.986 16.933 1.00 90.00 333 THR A C 1
ATOM 2598 O O . THR A 1 333 ? -20.881 -4.926 16.150 1.00 90.00 333 THR A O 1
ATOM 2601 N N . LYS A 1 334 ? -21.774 -3.539 17.682 1.00 88.50 334 LYS A N 1
ATOM 2602 C CA . LYS A 1 334 ? -23.154 -4.053 17.623 1.00 88.50 334 LYS A CA 1
ATOM 2603 C C . LYS A 1 334 ? -24.027 -3.335 16.585 1.00 88.50 334 LYS A C 1
ATOM 2605 O O . LYS A 1 334 ? -25.128 -3.798 16.298 1.00 88.50 334 LYS A O 1
ATOM 2610 N N . ASP A 1 335 ? -23.562 -2.218 16.032 1.00 90.50 335 ASP A N 1
ATOM 2611 C CA . ASP A 1 335 ? -24.366 -1.373 15.151 1.00 90.50 335 ASP A CA 1
ATOM 2612 C C . ASP A 1 335 ? -24.558 -2.042 13.779 1.00 90.50 335 ASP A C 1
ATOM 2614 O O . ASP A 1 335 ? -23.616 -2.591 13.203 1.00 90.50 335 ASP A O 1
ATOM 2618 N N . LYS A 1 336 ? -25.757 -1.933 13.186 1.00 92.00 336 LYS A N 1
ATOM 2619 C CA . LYS A 1 336 ? -26.031 -2.470 11.834 1.00 92.00 336 LYS A CA 1
ATOM 2620 C C . LYS A 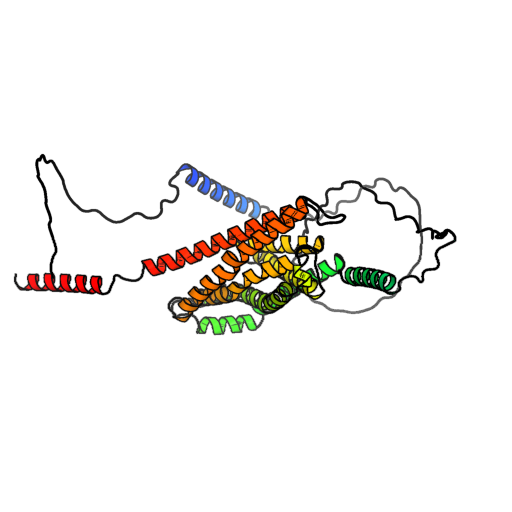1 336 ? -25.038 -1.936 10.790 1.00 92.00 336 LYS A C 1
ATOM 2622 O O . LYS A 1 336 ? -24.605 -2.677 9.913 1.00 92.00 336 LYS A O 1
ATOM 2627 N N . PHE A 1 337 ? -24.615 -0.677 10.928 1.00 93.81 337 PHE A N 1
ATOM 2628 C CA . PHE A 1 337 ? -23.598 -0.063 10.071 1.00 93.81 337 PHE A CA 1
ATOM 2629 C C . PHE A 1 337 ? -22.226 -0.755 10.176 1.00 93.81 337 PHE A C 1
ATOM 2631 O O . PHE A 1 337 ? -21.571 -0.959 9.157 1.00 93.81 337 PHE A O 1
ATOM 2638 N N . TYR A 1 338 ? -21.818 -1.210 11.369 1.00 93.44 338 TYR A N 1
ATOM 2639 C CA . TYR A 1 338 ? -20.590 -1.995 11.543 1.00 93.44 338 TYR A CA 1
ATOM 2640 C C . TYR A 1 338 ? -20.656 -3.336 10.806 1.00 93.44 338 TYR A C 1
ATOM 2642 O O . TYR A 1 338 ? -19.657 -3.763 10.220 1.00 93.44 338 TYR A O 1
ATOM 2650 N N . LEU A 1 339 ? -21.821 -3.994 10.810 1.00 91.69 339 LEU A N 1
ATOM 2651 C CA . LEU A 1 339 ? -22.041 -5.235 10.068 1.00 91.69 339 LEU A CA 1
ATOM 2652 C C . LEU A 1 339 ? -21.983 -4.995 8.555 1.00 91.69 339 LEU A C 1
ATOM 2654 O O . LEU A 1 339 ? -21.151 -5.612 7.892 1.00 91.69 339 LEU A O 1
ATOM 2658 N N . TYR A 1 340 ? -22.791 -4.071 8.023 1.00 94.38 340 TYR A N 1
ATOM 2659 C CA . TYR A 1 340 ? -22.834 -3.789 6.584 1.00 94.38 340 TYR A CA 1
ATOM 2660 C C . TYR A 1 340 ? -21.480 -3.324 6.043 1.00 94.38 340 TYR A C 1
ATOM 2662 O O . TYR A 1 340 ? -20.979 -3.912 5.089 1.00 94.38 340 TYR A O 1
ATOM 2670 N N . ASN A 1 341 ? -20.818 -2.369 6.705 1.00 95.81 341 ASN A N 1
ATOM 2671 C CA . ASN A 1 341 ? -19.469 -1.955 6.321 1.00 95.81 341 ASN A CA 1
ATOM 2672 C C . ASN A 1 341 ? -18.462 -3.120 6.408 1.00 95.81 341 ASN A C 1
ATOM 2674 O O . ASN A 1 341 ? -17.540 -3.194 5.606 1.00 95.81 341 ASN A O 1
ATOM 2678 N N . GLY A 1 342 ? -18.637 -4.060 7.345 1.00 94.31 342 GLY A N 1
ATOM 2679 C CA . GLY A 1 342 ? -17.834 -5.285 7.417 1.00 94.31 342 GLY A CA 1
ATOM 2680 C C . GLY A 1 342 ? -18.013 -6.221 6.221 1.00 94.31 342 GLY A C 1
ATOM 2681 O O . GLY A 1 342 ? -17.022 -6.747 5.719 1.00 94.31 342 GLY A O 1
ATOM 2682 N N . LEU A 1 343 ? -19.250 -6.400 5.756 1.00 93.88 343 LEU A N 1
ATOM 2683 C CA . LEU A 1 343 ? -19.563 -7.202 4.572 1.00 93.88 343 LEU A CA 1
ATOM 2684 C C . LEU A 1 343 ? -19.030 -6.531 3.298 1.00 93.88 343 LEU A C 1
ATOM 2686 O O . LEU A 1 343 ? -18.323 -7.181 2.530 1.00 93.88 343 LEU A O 1
ATOM 2690 N N . THR A 1 344 ? -19.261 -5.225 3.123 1.00 95.62 344 THR A N 1
ATOM 2691 C CA . THR A 1 344 ? -18.715 -4.450 1.995 1.00 95.62 344 THR A CA 1
ATOM 2692 C C . THR A 1 344 ? -17.187 -4.469 1.987 1.00 95.62 344 THR A C 1
ATOM 2694 O O . THR A 1 344 ? -16.588 -4.741 0.951 1.00 95.62 344 THR A O 1
ATOM 2697 N N . MET A 1 345 ? -16.543 -4.282 3.147 1.00 95.38 345 MET A N 1
ATOM 2698 C CA . MET A 1 345 ? -15.089 -4.407 3.297 1.00 95.38 345 MET A CA 1
ATOM 2699 C C . MET A 1 345 ? -14.591 -5.771 2.808 1.00 95.38 345 MET A C 1
ATOM 2701 O O . MET A 1 345 ? -13.631 -5.823 2.048 1.00 95.38 345 MET A O 1
ATOM 2705 N N . MET A 1 346 ? -15.235 -6.872 3.216 1.00 95.81 346 MET A N 1
ATOM 2706 C CA . MET A 1 346 ? -14.846 -8.220 2.788 1.00 95.81 346 MET A CA 1
ATOM 2707 C C . MET A 1 346 ? -15.059 -8.447 1.288 1.00 95.81 346 MET A C 1
ATOM 2709 O O . MET A 1 346 ? -14.183 -9.024 0.646 1.00 95.81 346 MET A O 1
ATOM 2713 N N . ALA A 1 347 ? -16.177 -7.978 0.728 1.00 96.12 347 ALA A N 1
ATOM 2714 C CA . ALA A 1 347 ? -16.475 -8.102 -0.697 1.00 96.12 347 ALA A CA 1
ATOM 2715 C C . ALA A 1 347 ? -15.465 -7.324 -1.557 1.00 96.12 347 ALA A C 1
ATOM 2717 O O . ALA A 1 347 ? -14.847 -7.901 -2.449 1.00 96.12 347 ALA A O 1
ATOM 2718 N N . VAL A 1 348 ? -15.220 -6.047 -1.246 1.00 96.19 348 VAL A N 1
ATOM 2719 C CA . VAL A 1 348 ? -14.256 -5.208 -1.979 1.00 96.19 348 VAL A CA 1
ATOM 2720 C C . VAL A 1 348 ? -12.826 -5.733 -1.807 1.00 96.19 348 VAL A C 1
ATOM 2722 O O . VAL A 1 348 ? -12.077 -5.796 -2.777 1.00 96.19 348 VAL A O 1
ATOM 2725 N N . PHE A 1 349 ? -12.440 -6.192 -0.610 1.00 95.62 349 PHE A N 1
ATOM 2726 C CA . PHE A 1 349 ? -11.122 -6.800 -0.386 1.00 95.62 349 PHE A CA 1
ATOM 2727 C C . PHE A 1 349 ? -10.938 -8.100 -1.188 1.00 95.62 349 PHE A C 1
ATOM 2729 O O . PHE A 1 349 ? -9.865 -8.342 -1.745 1.00 95.62 349 PHE A O 1
ATOM 2736 N N . PHE A 1 350 ? -11.975 -8.938 -1.283 1.00 95.56 350 PHE A N 1
ATOM 2737 C CA . PHE A 1 350 ? -11.941 -10.131 -2.126 1.00 95.56 350 PHE A CA 1
ATOM 2738 C C . PHE A 1 350 ? -11.798 -9.756 -3.607 1.00 95.56 350 PHE A C 1
ATOM 2740 O O . PHE A 1 350 ? -10.833 -10.173 -4.246 1.00 95.56 350 PHE A O 1
ATOM 2747 N N . LEU A 1 351 ? -12.694 -8.913 -4.127 1.00 95.12 351 LEU A N 1
ATOM 2748 C CA . LEU A 1 351 ? -12.725 -8.532 -5.539 1.00 95.12 351 LEU A CA 1
ATOM 2749 C C . LEU A 1 351 ? -11.438 -7.815 -5.975 1.00 95.12 351 LEU A C 1
ATOM 2751 O O . LEU A 1 351 ? -10.769 -8.277 -6.895 1.00 95.12 351 LEU A O 1
ATOM 2755 N N . CYS A 1 352 ? -11.044 -6.736 -5.295 1.00 93.94 352 CYS A N 1
ATOM 2756 C CA . CYS A 1 352 ? -9.896 -5.924 -5.704 1.00 93.94 352 CYS A CA 1
ATOM 2757 C C . CYS A 1 352 ? -8.552 -6.632 -5.481 1.00 93.94 352 CYS A C 1
ATOM 2759 O O . CYS A 1 352 ? -7.666 -6.526 -6.326 1.00 93.94 352 CYS A O 1
ATOM 2761 N N . ARG A 1 353 ? -8.376 -7.365 -4.369 1.00 93.44 353 ARG A N 1
ATOM 2762 C CA . ARG A 1 353 ? -7.061 -7.929 -4.002 1.00 93.44 353 ARG A CA 1
ATOM 2763 C C . ARG A 1 353 ? -6.886 -9.409 -4.324 1.00 93.44 353 ARG A C 1
ATOM 2765 O O . ARG A 1 353 ? -5.796 -9.804 -4.714 1.00 93.44 353 ARG A O 1
ATOM 2772 N N . ASN A 1 354 ? -7.922 -10.227 -4.138 1.00 93.25 354 ASN A N 1
ATOM 2773 C CA . ASN A 1 354 ? -7.810 -11.690 -4.243 1.00 93.25 354 ASN A CA 1
ATOM 2774 C C . ASN A 1 354 ? -8.272 -12.215 -5.609 1.00 93.25 354 ASN A C 1
ATOM 2776 O O . ASN A 1 354 ? -7.749 -13.225 -6.064 1.00 93.25 354 ASN A O 1
ATOM 2780 N N . LEU A 1 355 ? -9.213 -11.534 -6.271 1.00 93.56 355 LEU A N 1
ATOM 2781 C CA . LEU A 1 355 ? -9.647 -11.870 -7.628 1.00 93.56 355 LEU A CA 1
ATOM 2782 C C . LEU A 1 355 ? -8.864 -11.060 -8.673 1.00 93.56 355 LEU A C 1
ATOM 2784 O O . LEU A 1 355 ? -8.004 -11.610 -9.358 1.00 93.56 355 LEU A O 1
ATOM 2788 N N . LEU A 1 356 ? -9.099 -9.744 -8.749 1.00 92.75 356 LEU A N 1
ATOM 2789 C CA . LEU A 1 356 ? -8.422 -8.859 -9.705 1.00 92.75 356 LEU A CA 1
ATOM 2790 C C . LEU A 1 356 ? -6.913 -8.798 -9.439 1.00 92.75 356 LEU A C 1
ATOM 2792 O O . LEU A 1 356 ? -6.117 -8.957 -10.360 1.00 92.75 356 LEU A O 1
ATOM 2796 N N . GLY A 1 357 ? -6.511 -8.642 -8.175 1.00 92.50 357 GLY A N 1
ATOM 2797 C CA . GLY A 1 357 ? -5.102 -8.584 -7.789 1.00 92.50 357 GLY A CA 1
ATOM 2798 C C . GLY A 1 357 ? -4.289 -9.823 -8.157 1.00 92.50 357 GLY A C 1
ATOM 2799 O O . GLY A 1 357 ? -3.181 -9.676 -8.664 1.00 92.50 357 GLY A O 1
ATOM 2800 N N . VAL A 1 358 ? -4.850 -11.024 -7.983 1.00 93.62 358 VAL A N 1
ATOM 2801 C CA . VAL A 1 358 ? -4.186 -12.278 -8.375 1.00 93.62 358 VAL A CA 1
ATOM 2802 C C . VAL A 1 358 ? -4.182 -12.442 -9.896 1.00 93.62 358 VAL A C 1
ATOM 2804 O O . VAL A 1 358 ? -3.140 -12.767 -10.460 1.00 93.62 358 VAL A O 1
ATOM 2807 N N . GLY A 1 359 ? -5.300 -12.166 -10.579 1.00 94.56 359 GLY A N 1
ATOM 2808 C CA . GLY A 1 359 ? -5.378 -12.247 -12.043 1.00 94.56 359 GLY A CA 1
ATOM 2809 C C . GLY A 1 359 ? -4.367 -11.331 -12.741 1.00 94.56 359 GLY A C 1
ATOM 2810 O O . GLY A 1 359 ? -3.639 -11.764 -13.632 1.00 94.56 359 GLY A O 1
ATOM 2811 N N . MET A 1 360 ? -4.242 -10.093 -12.267 1.00 91.88 360 MET A N 1
ATOM 2812 C CA . MET A 1 360 ? -3.256 -9.135 -12.772 1.00 91.88 360 MET A CA 1
ATOM 2813 C C . MET A 1 360 ? -1.822 -9.451 -12.308 1.00 91.88 360 MET A C 1
ATOM 2815 O O . MET A 1 360 ? -0.869 -9.170 -13.030 1.00 91.88 360 MET A O 1
ATOM 2819 N N . SER A 1 361 ? -1.637 -10.104 -11.154 1.00 95.56 361 SER A N 1
ATOM 2820 C CA . SER A 1 361 ? -0.344 -10.697 -10.786 1.00 95.56 361 SER A CA 1
ATOM 2821 C C . SER A 1 361 ? 0.086 -11.783 -11.775 1.00 95.56 361 SER A C 1
ATOM 2823 O O . SER A 1 361 ? 1.253 -11.823 -12.150 1.00 95.56 361 SER A O 1
ATOM 2825 N N . VAL A 1 362 ? -0.828 -12.640 -12.243 1.00 96.81 362 VAL A N 1
ATOM 2826 C CA . VAL A 1 362 ? -0.519 -13.637 -13.284 1.00 96.81 362 VAL A CA 1
ATOM 2827 C C . VAL A 1 362 ? -0.119 -12.955 -14.597 1.00 96.81 362 VAL A C 1
ATOM 2829 O O . VAL A 1 362 ? 0.839 -13.393 -15.230 1.00 96.81 362 VAL A O 1
ATOM 2832 N N . ASP A 1 363 ? -0.790 -11.864 -14.980 1.00 95.81 363 ASP A N 1
ATOM 2833 C CA . ASP A 1 363 ? -0.405 -11.042 -16.136 1.00 95.81 363 ASP A CA 1
ATOM 2834 C C . ASP A 1 363 ? 1.013 -10.463 -15.985 1.00 95.81 363 ASP A C 1
ATOM 2836 O O . ASP A 1 363 ? 1.876 -10.710 -16.828 1.00 95.81 363 ASP A O 1
ATOM 2840 N N . PHE A 1 364 ? 1.301 -9.813 -14.852 1.00 96.75 364 PHE A N 1
ATOM 2841 C CA . PHE A 1 364 ? 2.637 -9.309 -14.523 1.00 96.75 364 PHE A CA 1
ATOM 2842 C C . PHE A 1 364 ? 3.711 -10.408 -14.589 1.00 96.75 364 PHE A C 1
ATOM 2844 O O . PHE A 1 364 ? 4.794 -10.191 -15.140 1.00 96.75 364 PHE A O 1
ATOM 2851 N N . TRP A 1 365 ? 3.428 -11.604 -14.063 1.00 97.62 365 TRP A N 1
ATOM 2852 C CA . TRP A 1 365 ? 4.360 -12.737 -14.086 1.00 97.62 365 TRP A CA 1
ATOM 2853 C C . TRP A 1 365 ? 4.599 -13.303 -15.49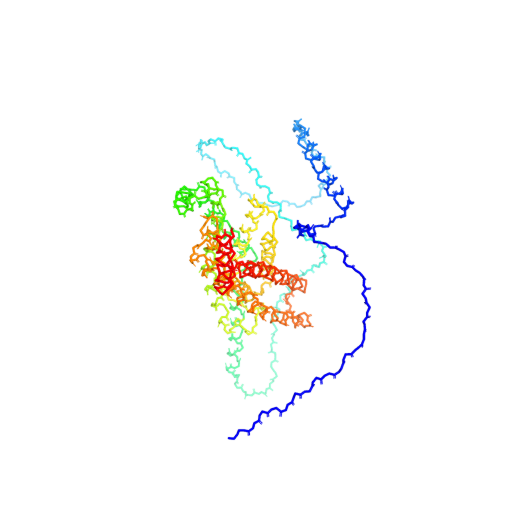3 1.00 97.62 365 TRP A C 1
ATOM 2855 O O . TRP A 1 365 ? 5.695 -13.814 -15.746 1.00 97.62 365 TRP A O 1
ATOM 2865 N N . ARG A 1 366 ? 3.626 -13.186 -16.407 1.00 97.62 366 ARG A N 1
ATOM 2866 C CA . ARG A 1 366 ? 3.792 -13.516 -17.833 1.00 97.62 366 ARG A CA 1
ATOM 2867 C C . ARG A 1 366 ? 4.660 -12.476 -18.536 1.00 97.62 366 ARG A C 1
ATOM 2869 O O . ARG A 1 366 ? 5.691 -12.846 -19.085 1.00 97.62 366 ARG A O 1
ATOM 2876 N N . VAL A 1 367 ? 4.302 -11.192 -18.452 1.00 96.56 367 VAL A N 1
ATOM 2877 C CA . VAL A 1 367 ? 5.011 -10.099 -19.148 1.00 96.56 367 VAL A CA 1
ATOM 2878 C C . VAL A 1 367 ? 6.460 -9.974 -18.665 1.00 96.56 367 VAL A C 1
ATOM 2880 O O . VAL A 1 367 ? 7.385 -10.049 -19.467 1.00 96.56 367 VAL A O 1
ATOM 2883 N N . SER A 1 368 ? 6.692 -9.912 -17.349 1.00 96.56 368 SER A N 1
ATOM 2884 C CA . SER A 1 368 ? 8.063 -9.908 -16.807 1.00 96.56 368 SER A CA 1
ATOM 2885 C C . SER A 1 368 ? 8.800 -11.241 -16.994 1.00 96.56 368 SER A C 1
ATOM 2887 O O . SER A 1 368 ? 10.020 -11.281 -16.885 1.00 96.56 368 SER A O 1
ATOM 2889 N N . GLY A 1 369 ? 8.085 -12.339 -17.266 1.00 97.25 369 GLY A N 1
ATOM 2890 C CA . GLY A 1 369 ? 8.688 -13.628 -17.615 1.00 97.25 369 GLY A CA 1
ATOM 2891 C C . GLY A 1 369 ? 9.219 -13.643 -19.048 1.00 97.25 369 GLY A C 1
ATOM 2892 O O . GLY A 1 369 ? 10.331 -14.111 -19.274 1.00 97.25 369 GLY A O 1
ATOM 2893 N N . ALA A 1 370 ? 8.458 -13.079 -19.990 1.00 96.56 370 ALA A N 1
ATOM 2894 C CA . ALA A 1 370 ? 8.889 -12.886 -21.372 1.00 96.56 370 ALA A CA 1
ATOM 2895 C C . ALA A 1 370 ? 10.101 -11.943 -21.455 1.00 96.56 370 ALA A C 1
ATOM 2897 O O . ALA A 1 370 ? 11.083 -12.286 -22.105 1.00 96.56 370 ALA A O 1
ATOM 2898 N N . GLU A 1 371 ? 10.085 -10.826 -20.718 1.00 96.06 371 GLU A N 1
ATOM 2899 C CA . GLU A 1 371 ? 11.229 -9.902 -20.638 1.00 96.06 371 GLU A CA 1
ATOM 2900 C C . GLU A 1 371 ? 12.487 -10.571 -20.050 1.00 96.06 371 GLU A C 1
ATOM 2902 O O . GLU A 1 371 ? 13.593 -10.318 -20.508 1.00 96.06 371 GLU A O 1
ATOM 2907 N N . LEU A 1 372 ? 12.348 -11.463 -19.060 1.00 96.94 372 LEU A N 1
ATOM 2908 C CA . LEU A 1 372 ? 13.489 -12.215 -18.515 1.00 96.94 372 LEU A CA 1
ATOM 2909 C C . LEU A 1 372 ? 14.033 -13.279 -19.485 1.00 96.94 372 LEU A C 1
ATOM 2911 O O . LEU A 1 372 ? 15.221 -13.588 -19.428 1.00 96.94 372 LEU A O 1
ATOM 2915 N N . ALA A 1 373 ? 13.184 -13.852 -20.343 1.00 97.38 373 ALA A N 1
ATOM 2916 C CA . ALA A 1 373 ? 13.588 -14.834 -21.351 1.00 97.38 373 ALA A CA 1
ATOM 2917 C C . ALA A 1 373 ? 14.225 -14.177 -22.588 1.00 97.38 373 ALA A C 1
ATOM 2919 O O . ALA A 1 373 ? 15.175 -14.716 -23.158 1.00 97.38 373 ALA A O 1
ATOM 2920 N N . HIS A 1 374 ? 13.722 -13.004 -22.979 1.00 95.81 374 HIS A N 1
ATOM 2921 C CA . HIS A 1 374 ? 14.178 -12.226 -24.129 1.00 95.81 374 HIS A CA 1
ATOM 2922 C C . HIS A 1 374 ? 14.351 -10.745 -23.734 1.00 95.81 374 HIS A C 1
ATOM 2924 O O . HIS A 1 374 ? 13.502 -9.919 -24.075 1.00 95.81 374 HIS A O 1
ATOM 2930 N N . PRO A 1 375 ? 15.427 -10.395 -22.999 1.00 94.75 375 PRO A N 1
ATOM 2931 C CA . PRO A 1 375 ? 15.636 -9.033 -22.515 1.00 94.75 375 PRO A CA 1
ATOM 2932 C C . PRO A 1 375 ? 15.842 -8.048 -23.659 1.00 94.75 375 PRO A C 1
ATOM 2934 O O . PRO A 1 375 ? 16.613 -8.312 -24.587 1.00 94.75 375 PRO A O 1
ATOM 2937 N N . ARG A 1 376 ? 15.199 -6.883 -23.576 1.00 92.94 376 ARG A N 1
ATOM 2938 C CA . ARG A 1 376 ? 15.409 -5.821 -24.562 1.00 92.94 376 ARG A CA 1
ATOM 2939 C C . ARG A 1 376 ? 16.779 -5.149 -24.412 1.00 92.94 376 ARG A C 1
ATOM 2941 O O . ARG A 1 376 ? 17.279 -5.020 -23.290 1.00 92.94 376 ARG A O 1
ATOM 2948 N N . PRO A 1 377 ? 17.388 -4.660 -25.510 1.00 90.56 377 PRO A N 1
ATOM 2949 C CA . PRO A 1 377 ? 18.575 -3.810 -25.437 1.00 90.56 377 PRO A CA 1
ATOM 2950 C C . PRO A 1 377 ? 18.299 -2.570 -24.576 1.00 90.56 377 PRO A C 1
ATOM 2952 O O . PRO A 1 377 ? 17.332 -1.855 -24.819 1.00 90.56 377 PRO A O 1
ATOM 2955 N N . GLY A 1 378 ? 19.123 -2.332 -23.550 1.00 85.94 378 GLY A N 1
ATOM 2956 C CA . GLY A 1 378 ? 18.895 -1.247 -22.582 1.00 85.94 378 GLY A CA 1
ATOM 2957 C C . GLY A 1 378 ? 17.692 -1.455 -21.648 1.00 85.94 378 GLY A C 1
ATOM 2958 O O . GLY A 1 378 ? 17.278 -0.513 -20.980 1.00 85.94 378 GLY A O 1
ATOM 2959 N N . GLY A 1 379 ? 17.127 -2.665 -21.607 1.00 87.94 379 GLY A N 1
ATOM 2960 C CA . GLY A 1 379 ? 15.967 -3.003 -20.791 1.00 87.94 379 GLY A CA 1
ATOM 2961 C C . GLY A 1 379 ? 16.227 -3.047 -19.281 1.00 87.94 379 GLY A C 1
ATOM 2962 O O . GLY A 1 379 ? 17.355 -2.917 -18.798 1.00 87.94 379 GLY A O 1
ATOM 2963 N N . VAL A 1 380 ? 15.154 -3.264 -18.517 1.00 92.75 380 VAL A N 1
ATOM 2964 C CA . VAL A 1 380 ? 15.189 -3.362 -17.053 1.00 92.75 380 VAL A CA 1
ATOM 2965 C C . VAL A 1 380 ? 16.165 -4.461 -16.589 1.00 92.75 380 VAL A C 1
ATOM 2967 O O . VAL A 1 380 ? 16.084 -5.601 -17.056 1.00 92.75 380 VAL A O 1
ATOM 2970 N N . PRO A 1 381 ? 17.067 -4.181 -15.625 1.00 94.25 381 PRO A N 1
ATOM 2971 C CA . PRO A 1 381 ? 17.985 -5.187 -15.105 1.00 94.25 381 PRO A CA 1
ATOM 2972 C C . PRO A 1 381 ? 17.250 -6.411 -14.545 1.00 94.25 381 PRO A C 1
ATOM 2974 O O . PRO A 1 381 ? 16.346 -6.281 -13.716 1.00 94.25 381 PRO A O 1
ATOM 2977 N N . ALA A 1 382 ? 17.688 -7.617 -14.915 1.00 95.50 382 ALA A N 1
ATOM 2978 C CA . ALA A 1 382 ? 17.056 -8.865 -14.474 1.00 95.50 382 ALA A CA 1
ATOM 2979 C C . ALA A 1 382 ? 16.939 -8.975 -12.938 1.00 95.50 382 ALA A C 1
ATOM 2981 O O . ALA A 1 382 ? 15.936 -9.466 -12.423 1.00 95.50 382 ALA A O 1
ATOM 2982 N N . ALA A 1 383 ? 17.925 -8.459 -12.193 1.00 95.56 383 ALA A N 1
ATOM 2983 C CA . ALA A 1 383 ? 17.893 -8.401 -10.731 1.00 95.56 383 ALA A CA 1
ATOM 2984 C C . ALA A 1 383 ? 16.733 -7.543 -10.185 1.00 95.56 383 ALA A C 1
ATOM 2986 O O . ALA A 1 383 ? 16.106 -7.921 -9.194 1.00 95.56 383 ALA A O 1
ATOM 2987 N N . ALA A 1 384 ? 16.403 -6.429 -10.849 1.00 95.38 384 ALA A N 1
ATOM 2988 C CA . ALA A 1 384 ? 15.263 -5.588 -10.492 1.00 95.38 384 ALA A CA 1
ATOM 2989 C C . ALA A 1 384 ? 13.940 -6.334 -10.735 1.00 95.38 384 ALA A C 1
ATOM 2991 O O . ALA A 1 384 ? 13.103 -6.404 -9.834 1.00 95.38 384 ALA A O 1
ATOM 2992 N N . LEU A 1 385 ? 13.775 -6.984 -11.895 1.00 96.12 385 LEU A N 1
ATOM 2993 C CA . LEU A 1 385 ? 12.590 -7.810 -12.167 1.00 96.12 385 LEU A CA 1
ATOM 2994 C C . LEU A 1 385 ? 12.420 -8.952 -11.158 1.00 96.12 385 LEU A C 1
ATOM 2996 O O . LEU A 1 385 ? 11.307 -9.179 -10.682 1.00 96.12 385 LEU A O 1
ATOM 3000 N N . TRP A 1 386 ? 13.497 -9.649 -10.785 1.00 97.44 386 TRP A N 1
ATOM 3001 C CA . TRP A 1 386 ? 13.436 -10.699 -9.764 1.00 97.44 386 TRP A CA 1
ATOM 3002 C C . TRP A 1 386 ? 13.059 -10.160 -8.379 1.00 97.44 386 TRP A C 1
ATOM 3004 O O . TRP A 1 386 ? 12.222 -10.771 -7.710 1.00 97.44 386 TRP A O 1
ATOM 3014 N N . LEU A 1 387 ? 13.588 -8.999 -7.976 1.00 96.38 387 LEU A N 1
ATOM 3015 C CA . LEU A 1 387 ? 13.179 -8.312 -6.746 1.00 96.38 387 LEU A CA 1
ATOM 3016 C C . LEU A 1 387 ? 11.678 -7.984 -6.768 1.00 96.38 387 LEU A C 1
ATOM 3018 O O . LEU A 1 387 ? 10.955 -8.332 -5.838 1.00 96.38 387 LEU A O 1
ATOM 3022 N N . ILE A 1 388 ? 11.184 -7.375 -7.847 1.00 95.94 388 ILE A N 1
ATOM 3023 C CA . ILE A 1 388 ? 9.772 -6.995 -7.990 1.00 95.94 388 ILE A CA 1
ATOM 3024 C C . ILE A 1 388 ? 8.864 -8.237 -7.983 1.00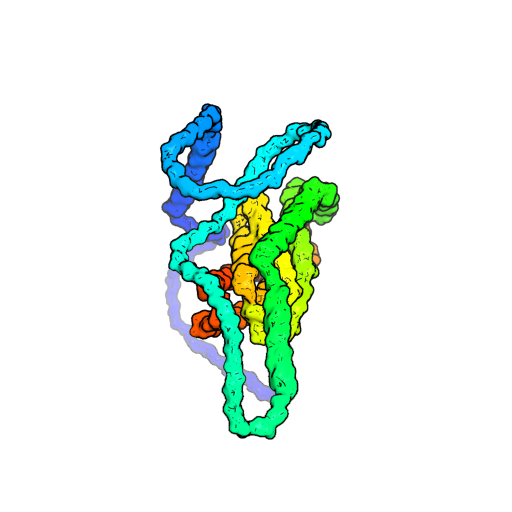 95.94 388 ILE A C 1
ATOM 3026 O O . ILE A 1 388 ? 7.826 -8.237 -7.319 1.00 95.94 388 ILE A O 1
ATOM 3030 N N . ARG A 1 389 ? 9.261 -9.330 -8.651 1.00 97.25 389 ARG A N 1
ATOM 3031 C CA . ARG A 1 389 ? 8.547 -10.621 -8.611 1.00 97.25 389 ARG A CA 1
ATOM 3032 C C . ARG A 1 389 ? 8.500 -11.197 -7.193 1.00 97.25 389 ARG A C 1
ATOM 3034 O O . ARG A 1 389 ? 7.430 -11.615 -6.752 1.00 97.25 389 ARG A O 1
ATOM 3041 N N . ALA A 1 390 ? 9.602 -11.154 -6.443 1.00 97.62 390 ALA A N 1
ATOM 3042 C CA . ALA A 1 390 ? 9.624 -11.581 -5.043 1.00 97.62 390 ALA A CA 1
ATOM 3043 C C . ALA A 1 390 ? 8.700 -10.720 -4.157 1.00 97.62 390 ALA A C 1
ATOM 3045 O O . ALA A 1 390 ? 7.900 -11.262 -3.392 1.00 97.62 390 ALA A O 1
ATOM 3046 N N . LEU A 1 391 ? 8.732 -9.391 -4.306 1.00 96.00 391 LEU A N 1
ATOM 3047 C CA . LEU A 1 391 ? 7.840 -8.472 -3.586 1.00 96.00 391 LEU A CA 1
ATOM 3048 C C . LEU A 1 391 ? 6.361 -8.708 -3.945 1.00 96.00 391 LEU A C 1
ATOM 3050 O O . LEU A 1 391 ? 5.502 -8.704 -3.063 1.00 96.00 391 LEU A O 1
ATOM 3054 N N . ASN A 1 392 ? 6.053 -9.017 -5.208 1.00 96.62 392 ASN A N 1
ATOM 3055 C CA . ASN A 1 392 ? 4.704 -9.383 -5.641 1.00 96.62 392 ASN A CA 1
ATOM 3056 C C . ASN A 1 392 ? 4.166 -10.640 -4.924 1.00 96.62 392 ASN A C 1
ATOM 3058 O O . ASN A 1 392 ? 2.989 -10.668 -4.553 1.00 96.62 392 ASN A O 1
ATOM 3062 N N . LEU A 1 393 ? 5.011 -11.644 -4.653 1.00 96.12 393 LEU A N 1
ATOM 3063 C CA . LEU A 1 393 ? 4.627 -12.800 -3.828 1.00 96.12 393 LEU A CA 1
ATOM 3064 C C . LEU A 1 393 ? 4.357 -12.397 -2.374 1.00 96.12 393 LEU A C 1
ATOM 3066 O O . LEU A 1 393 ? 3.361 -12.839 -1.801 1.00 96.12 393 LEU A O 1
ATOM 3070 N N . VAL A 1 394 ? 5.190 -11.524 -1.792 1.00 95.25 394 VAL A N 1
ATOM 3071 C CA . VAL A 1 394 ? 4.991 -11.005 -0.425 1.00 95.25 394 VAL A CA 1
ATOM 3072 C C . VAL A 1 394 ? 3.639 -10.298 -0.301 1.00 95.25 394 VAL A C 1
ATOM 3074 O O . VAL A 1 394 ? 2.896 -10.571 0.643 1.00 95.25 394 VAL A O 1
ATOM 3077 N N . PHE A 1 395 ? 3.262 -9.448 -1.261 1.00 94.56 395 PHE A N 1
ATOM 3078 C CA . PHE A 1 395 ? 1.960 -8.775 -1.225 1.00 94.56 395 PHE A CA 1
ATOM 3079 C C . PHE A 1 395 ? 0.777 -9.734 -1.377 1.00 94.56 395 PHE A C 1
ATOM 3081 O O . PHE A 1 395 ? -0.191 -9.626 -0.623 1.00 94.56 395 PHE A O 1
ATOM 3088 N N . ASN A 1 396 ? 0.845 -10.691 -2.308 1.00 95.12 396 ASN A N 1
ATOM 3089 C CA . ASN A 1 396 ? -0.215 -11.689 -2.472 1.00 95.12 396 ASN A CA 1
ATOM 3090 C C . ASN A 1 396 ? -0.376 -12.545 -1.207 1.00 95.12 396 ASN A C 1
ATOM 3092 O O . ASN A 1 396 ? -1.495 -12.742 -0.732 1.00 95.12 396 ASN A O 1
ATOM 3096 N N . PHE A 1 397 ? 0.731 -12.965 -0.591 1.00 94.69 397 PHE A N 1
ATOM 3097 C CA . PHE A 1 397 ? 0.723 -13.666 0.692 1.00 94.69 397 PHE A CA 1
ATOM 3098 C C . PHE A 1 397 ? 0.080 -12.829 1.809 1.00 94.69 397 PHE A C 1
ATOM 3100 O O . PHE A 1 397 ? -0.798 -13.324 2.518 1.00 94.69 397 PHE A O 1
ATOM 3107 N N . LEU A 1 398 ? 0.446 -11.548 1.945 1.00 93.12 398 LEU A N 1
ATOM 3108 C CA . LEU A 1 398 ? -0.166 -10.636 2.918 1.00 93.12 398 LEU A CA 1
ATOM 3109 C C . LEU A 1 398 ? -1.677 -10.468 2.682 1.00 93.12 398 LEU A C 1
ATOM 3111 O O . LEU A 1 398 ? -2.456 -10.569 3.633 1.00 93.12 398 LEU A O 1
ATOM 3115 N N . ASN A 1 399 ? -2.107 -10.301 1.429 1.00 94.12 399 ASN A N 1
ATOM 3116 C CA . ASN A 1 399 ? -3.520 -10.197 1.062 1.00 94.12 399 ASN A CA 1
ATOM 3117 C C . ASN A 1 399 ? -4.303 -11.470 1.432 1.00 94.12 399 ASN A C 1
ATOM 3119 O O . ASN A 1 399 ? -5.342 -11.371 2.090 1.00 94.12 399 ASN A O 1
ATOM 3123 N N . ILE A 1 400 ? -3.768 -12.659 1.136 1.00 94.44 400 ILE A N 1
ATOM 3124 C CA . ILE A 1 400 ? -4.364 -13.947 1.532 1.00 94.44 400 ILE A CA 1
ATOM 3125 C C . ILE A 1 400 ? -4.413 -14.088 3.063 1.00 94.44 400 ILE A C 1
ATOM 3127 O O . ILE A 1 400 ? -5.436 -14.506 3.617 1.00 94.44 400 ILE A O 1
ATOM 3131 N N . LEU A 1 401 ? -3.351 -13.704 3.785 1.00 93.94 401 LEU A N 1
ATOM 3132 C CA . LEU A 1 401 ? -3.315 -13.728 5.253 1.00 93.94 401 LEU A CA 1
ATOM 3133 C C . LEU A 1 401 ? -4.378 -12.815 5.877 1.00 93.94 401 LEU A C 1
ATOM 3135 O O . LEU A 1 401 ? -5.043 -13.209 6.844 1.00 93.94 401 LEU A O 1
ATOM 3139 N N . TRP A 1 402 ? -4.533 -11.596 5.355 1.00 93.31 402 TRP A N 1
ATOM 3140 C CA . TRP A 1 402 ? -5.530 -10.633 5.815 1.00 93.31 402 TRP A CA 1
ATOM 3141 C C . TRP A 1 402 ? -6.950 -11.110 5.499 1.00 93.31 402 TRP A C 1
ATOM 3143 O O . TRP A 1 402 ? -7.771 -11.162 6.418 1.00 93.31 402 TRP A O 1
ATOM 3153 N N . PHE A 1 403 ? -7.227 -11.567 4.273 1.00 95.19 403 PHE A N 1
ATOM 3154 C CA . PHE A 1 403 ? -8.534 -12.127 3.915 1.00 95.19 403 PHE A CA 1
ATOM 3155 C C . PHE A 1 403 ? -8.888 -13.337 4.790 1.00 95.19 403 PHE A C 1
ATOM 3157 O O . PHE A 1 403 ? -9.974 -13.400 5.364 1.00 95.19 403 PHE A O 1
ATOM 3164 N N . SER A 1 404 ? -7.929 -14.235 5.030 1.00 94.31 404 SER A N 1
ATOM 3165 C CA . SER A 1 404 ? -8.099 -15.377 5.937 1.00 94.31 404 SER A CA 1
ATOM 3166 C C . SER A 1 404 ? -8.438 -14.954 7.373 1.00 94.31 404 SER A C 1
ATOM 3168 O O . SER A 1 404 ? -9.186 -15.641 8.070 1.00 94.31 404 SER A O 1
ATOM 3170 N N . LYS A 1 405 ? -7.895 -13.829 7.868 1.00 92.00 405 LYS A N 1
ATOM 3171 C CA . LYS A 1 405 ? -8.275 -13.263 9.179 1.00 92.00 405 LYS A CA 1
ATOM 3172 C C . LYS A 1 405 ? -9.717 -12.743 9.165 1.00 92.00 405 LYS A C 1
ATOM 3174 O O . LYS A 1 405 ? -10.440 -13.012 10.122 1.00 92.00 405 LYS A O 1
ATOM 3179 N N . MET A 1 406 ? -10.143 -12.067 8.095 1.00 92.88 406 MET A N 1
ATOM 3180 C CA . MET A 1 406 ? -11.520 -11.576 7.940 1.00 92.88 406 MET A CA 1
ATOM 3181 C C . MET A 1 406 ? -12.525 -12.731 7.864 1.00 92.88 406 MET A C 1
ATOM 3183 O O . MET A 1 406 ? -13.482 -12.754 8.635 1.00 92.88 406 MET A O 1
ATOM 3187 N N . LEU A 1 407 ? -12.260 -13.733 7.021 1.00 93.00 407 LEU A N 1
ATOM 3188 C CA . LEU A 1 407 ? -13.116 -14.904 6.831 1.00 93.00 407 LEU A CA 1
ATOM 3189 C C . LEU A 1 407 ? -13.284 -15.712 8.127 1.00 93.00 407 LEU A C 1
ATOM 3191 O O . LEU A 1 407 ? -14.406 -16.014 8.523 1.00 93.00 407 LEU A O 1
ATOM 3195 N N . ARG A 1 408 ? -12.193 -15.972 8.867 1.00 92.31 408 ARG A N 1
ATOM 3196 C CA . ARG A 1 408 ? -12.270 -16.590 10.208 1.00 92.31 408 ARG A CA 1
ATOM 3197 C C . ARG A 1 408 ? -13.050 -15.738 11.212 1.00 92.31 408 ARG A C 1
ATOM 3199 O O . ARG A 1 408 ? -13.655 -16.291 12.127 1.00 92.31 408 ARG A O 1
ATOM 3206 N N . GLY A 1 409 ? -13.023 -14.412 11.072 1.00 88.81 409 GLY A N 1
ATOM 3207 C CA . GLY A 1 409 ? -13.854 -13.499 11.856 1.00 88.81 409 GLY A CA 1
ATOM 3208 C C . GLY A 1 409 ? -15.341 -13.670 11.546 1.00 88.81 409 GLY A C 1
ATOM 3209 O O . GLY A 1 409 ? -16.130 -13.845 12.468 1.00 88.81 409 GLY A O 1
ATOM 3210 N N . ALA A 1 410 ? -15.708 -13.689 10.262 1.00 88.50 410 ALA A N 1
ATOM 3211 C CA . ALA A 1 410 ? -17.085 -13.879 9.809 1.00 88.50 410 ALA A CA 1
ATOM 3212 C C . ALA A 1 410 ? -17.650 -15.255 10.204 1.00 88.50 410 ALA A C 1
ATOM 3214 O O . ALA A 1 410 ? -18.720 -15.324 10.804 1.00 88.50 410 ALA A O 1
ATOM 3215 N N . ILE A 1 411 ? -16.899 -16.340 9.972 1.00 88.81 411 ILE A N 1
ATOM 3216 C CA . ILE A 1 411 ? -17.299 -17.707 10.351 1.00 88.81 411 ILE A CA 1
ATOM 3217 C C . ILE A 1 411 ? -17.595 -17.798 11.856 1.00 88.81 411 ILE A C 1
ATOM 3219 O O . ILE A 1 411 ? -18.616 -18.355 12.244 1.00 88.81 411 ILE A O 1
ATOM 3223 N N . LYS A 1 412 ? -16.765 -17.185 12.711 1.00 87.25 412 LYS A N 1
ATOM 3224 C CA . LYS A 1 412 ? -16.989 -17.155 14.168 1.00 87.25 412 LYS A CA 1
ATOM 3225 C C . LYS A 1 412 ? -18.231 -16.376 14.602 1.00 87.25 412 LYS A C 1
ATOM 3227 O O . LYS A 1 412 ? -18.707 -16.612 15.707 1.00 87.25 412 LYS A O 1
ATOM 3232 N N . VAL A 1 413 ? -18.712 -15.431 13.792 1.00 83.12 413 VAL A N 1
ATOM 3233 C CA . VAL A 1 413 ? -19.983 -14.735 14.045 1.00 83.12 413 VAL A CA 1
ATOM 3234 C C . VAL A 1 413 ? -21.147 -15.644 13.659 1.00 83.12 413 VAL A C 1
ATOM 3236 O O . VAL A 1 413 ? -22.039 -15.832 14.476 1.00 83.12 413 VAL A O 1
ATOM 3239 N N . LEU A 1 414 ? -21.091 -16.278 12.483 1.00 83.44 414 LEU A N 1
ATOM 3240 C CA . LEU A 1 414 ? -22.120 -17.219 12.019 1.00 83.44 414 LEU A CA 1
ATOM 3241 C C . LEU A 1 414 ? -22.267 -18.429 12.960 1.00 83.44 414 LEU A C 1
ATOM 3243 O O . LEU A 1 414 ? -23.376 -18.786 13.331 1.00 83.44 414 LEU A O 1
ATOM 3247 N N . GLN A 1 415 ? -21.153 -18.996 13.432 1.00 83.62 415 GLN A N 1
ATOM 3248 C CA . GLN A 1 415 ? -21.122 -20.086 14.422 1.00 83.62 415 GLN A CA 1
ATOM 3249 C C . GLN A 1 415 ? -21.561 -19.668 15.840 1.00 83.62 415 GLN A C 1
ATOM 3251 O O . GLN A 1 415 ? -21.639 -20.516 16.725 1.00 83.62 415 GLN A O 1
ATOM 3256 N N . LYS A 1 416 ? -21.780 -18.370 16.087 1.00 70.75 416 LYS A N 1
ATOM 3257 C CA . LYS A 1 416 ? -22.268 -17.824 17.363 1.00 70.75 416 LYS A CA 1
ATOM 3258 C C . LYS A 1 416 ? -23.682 -17.253 17.286 1.00 70.75 416 LYS A C 1
ATOM 3260 O O . LYS A 1 416 ? -24.177 -16.778 18.309 1.00 70.75 416 LYS A O 1
ATOM 3265 N N . SER A 1 417 ? -24.323 -17.278 16.119 1.00 51.44 417 SER A N 1
ATOM 3266 C CA . SER A 1 417 ? -25.770 -17.087 16.057 1.00 51.44 417 SER A CA 1
ATOM 3267 C C . SER A 1 417 ? -26.436 -18.158 16.930 1.00 51.44 417 SER A C 1
ATOM 3269 O O . SER A 1 417 ? -25.984 -19.304 16.904 1.00 51.44 417 SER A O 1
ATOM 3271 N N . PRO A 1 418 ? -27.432 -17.792 17.756 1.00 49.47 418 PRO A N 1
ATOM 3272 C CA . PRO A 1 418 ? -28.049 -18.734 18.679 1.00 49.47 418 PRO A CA 1
ATOM 3273 C C . PRO A 1 418 ? -28.752 -19.862 17.923 1.00 49.47 418 PRO A C 1
ATOM 3275 O O . PRO A 1 418 ? -29.058 -19.726 16.734 1.00 49.47 418 PRO A O 1
ATOM 3278 N N . ALA A 1 419 ? -29.001 -20.947 18.657 1.00 47.22 419 ALA A N 1
ATOM 3279 C CA . ALA A 1 419 ? -29.787 -22.094 18.228 1.00 47.22 419 ALA A CA 1
ATOM 3280 C C . ALA A 1 419 ? -31.062 -21.663 17.484 1.00 47.22 419 ALA A C 1
ATOM 3282 O O . ALA A 1 419 ? -31.628 -20.592 17.738 1.00 47.22 419 ALA A O 1
ATOM 3283 N N . SER A 1 420 ? -31.492 -22.486 16.532 1.00 46.34 420 SER A N 1
ATOM 3284 C CA . SER A 1 420 ? -32.659 -22.189 15.706 1.00 46.34 420 SER A CA 1
ATOM 3285 C C . SER A 1 420 ? -33.897 -21.929 16.581 1.00 46.34 420 SER A C 1
ATOM 3287 O O . SER A 1 420 ? -33.999 -22.476 17.682 1.00 46.34 420 SER A O 1
ATOM 3289 N N . PRO A 1 421 ? -34.893 -21.148 16.113 1.00 53.88 421 PRO A N 1
ATOM 3290 C CA . PRO A 1 421 ? -36.126 -20.942 16.875 1.00 53.88 421 PRO A CA 1
ATOM 3291 C C . PRO A 1 421 ? -36.818 -22.253 17.285 1.00 53.88 421 PRO A C 1
ATOM 3293 O O . PRO A 1 421 ? -37.495 -22.289 18.308 1.00 53.88 421 PRO A O 1
ATOM 3296 N N . LEU A 1 422 ? -36.613 -23.334 16.522 1.00 55.31 422 LEU A N 1
ATOM 3297 C CA . LEU A 1 422 ? -37.084 -24.684 16.836 1.00 55.31 422 LEU A CA 1
ATOM 3298 C C . LEU A 1 422 ? -36.407 -25.273 18.081 1.00 55.31 422 LEU A C 1
ATOM 3300 O O . LEU A 1 422 ? -37.101 -25.836 18.918 1.00 55.31 422 LEU A O 1
ATOM 3304 N N . GLU A 1 423 ? -35.093 -25.109 18.237 1.00 56.50 423 GLU A N 1
ATOM 3305 C CA . GLU A 1 423 ? -34.348 -25.588 19.411 1.00 56.50 423 GLU A CA 1
ATOM 3306 C C . GLU A 1 423 ? -34.719 -24.791 20.667 1.00 56.50 423 GLU A C 1
ATOM 3308 O O . GLU A 1 423 ? -35.056 -25.391 21.682 1.00 56.50 423 GLU A O 1
ATOM 3313 N N . ALA A 1 424 ? -34.800 -23.458 20.581 1.00 58.00 424 ALA A N 1
ATOM 3314 C CA . ALA A 1 424 ? -35.251 -22.628 21.703 1.00 58.00 424 ALA A CA 1
ATOM 3315 C C . ALA A 1 424 ? -36.712 -22.918 22.114 1.00 58.00 424 ALA A C 1
ATOM 3317 O O . ALA A 1 424 ? -37.058 -22.845 23.292 1.00 58.00 424 ALA A O 1
ATOM 3318 N N . THR A 1 425 ? -37.577 -23.273 21.155 1.00 62.31 425 THR A N 1
ATOM 3319 C CA . THR A 1 425 ? -38.959 -23.691 21.455 1.00 62.31 425 THR A CA 1
ATOM 3320 C C . THR A 1 425 ? -39.002 -25.101 22.049 1.00 62.31 425 THR A C 1
ATOM 3322 O O . THR A 1 425 ? -39.811 -25.353 22.938 1.00 62.31 425 THR A O 1
ATOM 3325 N N . ALA A 1 426 ? -38.129 -26.011 21.605 1.00 65.69 426 ALA A N 1
ATOM 3326 C CA . ALA A 1 426 ? -38.020 -27.358 22.156 1.00 65.69 426 ALA A CA 1
ATOM 3327 C C . ALA A 1 426 ? -37.487 -27.346 23.598 1.00 65.69 426 ALA A C 1
ATOM 3329 O O . ALA A 1 426 ? -38.091 -27.974 24.461 1.00 65.69 426 ALA A O 1
ATOM 3330 N N . GLU A 1 427 ? -36.429 -26.582 23.888 1.00 67.62 427 GLU A N 1
ATOM 3331 C CA . GLU A 1 427 ? -35.894 -26.408 25.248 1.00 67.62 427 GLU A CA 1
ATOM 3332 C C . GLU A 1 427 ? -36.958 -25.821 26.194 1.00 67.62 427 GLU A C 1
ATOM 3334 O O . GLU A 1 427 ? -37.209 -26.384 27.259 1.00 67.62 427 GLU A O 1
ATOM 3339 N N . ALA A 1 428 ? -37.681 -24.779 25.764 1.00 69.94 428 ALA A N 1
ATOM 3340 C CA . ALA A 1 428 ? -38.776 -24.196 26.544 1.00 69.94 428 ALA A CA 1
ATOM 3341 C C . ALA A 1 428 ? -39.961 -25.163 26.762 1.00 69.94 428 ALA A C 1
ATOM 3343 O O . ALA A 1 428 ? -40.613 -25.122 27.806 1.00 69.94 428 ALA A O 1
ATOM 3344 N N . GLN A 1 429 ? -40.260 -26.046 25.801 1.00 71.25 429 GLN A N 1
ATOM 3345 C CA . GLN A 1 429 ? -41.281 -27.089 25.968 1.00 71.25 429 GLN A CA 1
ATOM 3346 C C . GLN A 1 429 ? -40.823 -28.206 26.915 1.00 71.25 429 GLN A C 1
ATOM 3348 O O . GLN A 1 429 ? -41.642 -28.707 27.689 1.00 71.25 429 GLN A O 1
ATOM 3353 N N . VAL A 1 430 ? -39.536 -28.567 26.897 1.00 78.38 430 VAL A N 1
ATOM 3354 C CA . VAL A 1 430 ? -38.951 -29.544 27.825 1.00 78.38 430 VAL A CA 1
ATOM 3355 C C . VAL A 1 430 ? -38.984 -29.005 29.257 1.00 78.38 430 VAL A C 1
ATOM 3357 O O . VAL A 1 430 ? -39.589 -29.661 30.106 1.00 78.38 430 VAL A O 1
ATOM 3360 N N . GLU A 1 431 ? -38.486 -27.788 29.518 1.00 76.81 431 GLU A N 1
ATOM 3361 C CA . GLU A 1 431 ? -38.566 -27.154 30.850 1.00 76.81 431 GLU A CA 1
ATOM 3362 C C . GLU A 1 431 ? -40.013 -27.059 31.364 1.00 76.81 431 GLU A C 1
ATOM 3364 O O . GLU A 1 431 ? -40.288 -27.362 32.528 1.00 76.81 431 GLU A O 1
ATOM 3369 N N . LEU A 1 432 ? -40.969 -26.694 30.501 1.00 73.75 432 LEU A N 1
ATOM 3370 C CA . LEU A 1 432 ? -42.383 -26.623 30.881 1.00 73.75 432 LEU A CA 1
ATOM 3371 C C . LEU A 1 432 ? -42.968 -28.007 31.220 1.00 73.75 432 LEU A C 1
ATOM 3373 O O . LEU A 1 432 ? -43.849 -28.106 32.076 1.00 73.75 432 LEU A O 1
ATOM 3377 N N . SER A 1 433 ? -42.494 -29.075 30.571 1.00 72.19 433 SER A N 1
ATOM 3378 C CA . SER A 1 433 ? -42.928 -30.450 30.850 1.00 72.19 433 SER A CA 1
ATOM 3379 C C . SER A 1 433 ? -42.349 -31.001 32.160 1.00 72.19 433 SER A C 1
ATOM 3381 O O . SER A 1 433 ? -43.067 -31.654 32.918 1.00 72.19 433 SER A O 1
ATOM 3383 N N . GLU A 1 434 ? -41.091 -30.679 32.475 1.00 75.75 434 GLU A N 1
ATOM 3384 C CA . GLU A 1 434 ? -40.444 -31.059 33.736 1.00 75.75 434 GLU A CA 1
ATOM 3385 C C . GLU A 1 434 ? -41.021 -30.277 34.923 1.00 75.75 434 GLU A C 1
ATOM 3387 O O . GLU A 1 434 ? -41.290 -30.856 35.975 1.00 75.75 434 GLU A O 1
ATOM 3392 N N . SER A 1 435 ? -41.303 -28.983 34.731 1.00 72.44 435 SER A N 1
ATOM 3393 C CA . SER A 1 435 ? -41.978 -28.131 35.717 1.00 72.44 435 SER A CA 1
ATOM 3394 C C . SER A 1 435 ? -43.357 -28.671 36.115 1.00 72.44 435 SER A C 1
ATOM 3396 O O . SER A 1 435 ? -43.680 -28.716 37.300 1.00 72.44 435 SER A O 1
ATOM 3398 N N . LYS A 1 436 ? -44.150 -29.156 35.146 1.00 72.81 436 LYS A N 1
ATOM 3399 C CA . LYS A 1 436 ? -45.482 -29.728 35.415 1.00 72.81 436 LYS A CA 1
ATOM 3400 C C . LYS A 1 436 ? -45.426 -31.032 36.205 1.00 72.81 436 LYS A C 1
ATOM 3402 O O . LYS A 1 436 ? -46.136 -31.146 37.198 1.00 72.81 436 LYS A O 1
ATOM 3407 N N . LYS A 1 437 ? -44.541 -31.966 35.834 1.00 70.12 437 LYS A N 1
ATOM 3408 C CA . LYS A 1 437 ? -44.337 -33.206 36.608 1.00 70.12 437 LYS A CA 1
ATOM 3409 C C . LYS A 1 437 ? -44.015 -32.925 38.076 1.00 70.12 437 LYS A C 1
ATOM 3411 O O . LYS A 1 437 ? -44.523 -33.603 38.956 1.00 70.12 437 LYS A O 1
ATOM 3416 N N . LYS A 1 438 ? -43.232 -31.877 38.342 1.00 66.38 438 LYS A N 1
ATOM 3417 C CA . LYS A 1 438 ? -42.806 -31.465 39.688 1.00 66.38 438 LYS A CA 1
ATOM 3418 C C . LYS A 1 438 ? -43.874 -30.716 40.511 1.00 66.38 438 LYS A C 1
ATOM 3420 O O . LYS A 1 438 ? -43.549 -30.125 41.542 1.00 66.38 438 LYS A O 1
ATOM 3425 N N . HIS A 1 439 ? -45.114 -30.669 40.027 1.00 61.06 439 HIS A N 1
ATOM 3426 C CA . HIS A 1 439 ? -46.301 -30.177 40.737 1.00 61.06 439 HIS A CA 1
ATOM 3427 C C . HIS A 1 439 ? -47.440 -31.215 40.781 1.00 61.06 439 HIS A C 1
ATOM 3429 O O . HIS A 1 439 ? -48.494 -30.929 41.346 1.00 61.06 439 HIS A O 1
ATOM 3435 N N . GLU A 1 440 ? -47.238 -32.396 40.186 1.00 56.75 440 GLU A N 1
ATOM 3436 C CA . GLU A 1 440 ? -48.166 -33.537 40.232 1.00 56.75 440 GLU A CA 1
ATOM 3437 C C . GLU A 1 440 ? -47.648 -34.674 41.148 1.00 56.75 440 GLU A C 1
ATOM 3439 O O . GLU A 1 440 ? -48.386 -35.623 41.413 1.00 56.75 440 GLU A O 1
ATOM 3444 N N . GLU A 1 441 ? -46.413 -34.540 41.658 1.00 45.75 441 GLU A N 1
ATOM 3445 C CA . GLU A 1 441 ? -45.816 -35.268 42.798 1.00 45.75 441 GLU A CA 1
ATOM 3446 C C . GLU A 1 441 ? -45.817 -34.393 44.067 1.00 45.75 441 GLU A C 1
ATOM 3448 O O . GLU A 1 441 ? -46.125 -34.943 45.149 1.00 45.75 441 GLU A O 1
#

Mean predicted aligned error: 18.84 Å

Nearest PDB structures (foldseek):
  8qdv-assembly1_B  TM=2.490E-01  e=3.241E+00  Homo sapiens
  3ok8-assembly1_B  TM=2.517E-01  e=4.623E+00  Mus musculus
  6ef5-assembly1_B  TM=2.435E-01  e=3.871E+00  Homo sapiens
  3nkx-assembly1_B  TM=2.214E-01  e=5.282E+00  Homo sapiens
  8wf6-assembly2_D  TM=2.433E-01  e=6.034E+00  Homo sapiens

Radius of gyration: 35.1 Å; Cα contacts (8 Å, |Δi|>4): 260; chains: 1; bounding box: 104×106×105 Å

Foldseek 3Di:
DDDDDDDDDDDDDDDDDDDDDDDDDDDDDPDPDPPDPVVVVVVVVVVVVVVVVVVVVVPPDPDDDDDDDDDDDDDDDDDDDDDDDDDDDDDDDDDDDDDDDDDPDDDPPDDDDDDDDDDDDDDDDDDDDDDDDDDDPDDDPVVVVVVVVVVVVVVVVVVVQQDDPVVLVVLLQVLLVVLVVQLCCCCPHPVLVVQLVVLVVLFDPPADSVLSSVCSSVLSLLVSVVVLLVPLLVLLVVLLPDPQCVVQVWQRDDPSLSNNLSSQLSNLSNQLVCCVPPHDDDLSNVVSVLLNLLSSLCSVQNTNSNVNSLVSLLCVLSVLVSVLVSCVSSVVCVPPVNVVSLVVSLVSLCVSCVPSVVVVLVVLCVSLVVCLVPPDDSHRDNVSSVSNNVSSVSSNVVSVVVSVVSVVVVVVVVVPDDDDPVVVVVVVVVVVVVVVVVVVD

Secondary structure (DSSP, 8-state):
------------------------------------HHHHHHHHHHHHHHHHHHHHHTTS-------PPPPPP--------------------------------------PPP---PPPPPPP-------PPS-------HHHHHHHHHHHHHHHHHHTTPPPHHHHHHHHHHHHHHHHHHHHHHHHSHHHHHHHHHHHHHS-TTS-HHHHHHHHHHHHHHHHHHHHHHHHHHHHHHHHH-HHHHHTTTT---HHHHHHHHHHHHHHHHHHHHHHHTS-S-HHHHHHHHHHHHHHHHHHHT--HHHHHHHHGGGGGHHHHHHHHHHHHTT-TTSHHHHHHHHHHHHHHIIIIIIIHHHHHHHHHHHHHHHHHSPPTT---HHHHHHHHHHHHHHHHHHHHHHHHHHHHHHHHHTTS---HHHHHHHHHHHHHHHHHTTT-

pLDDT: mean 71.06, std 27.74, range [22.92, 97.69]

Sequence (441 aa):
MHAKQPFLDPPRTQGTQTGAPDSLSLHRNRQAGTKDPEVLRAAIAFHRRRRALHRELAAIPEGDSEQPLQPQPVLQLMVPHAGHQNRHLSGTMGGGSRLGGHRLMIFLLATPAAGVLTQSSPPNLVRGEVINPPGSSGEPDMEDERQTLFSQATTSGMSAFEPTTQESLTRIALTGLAFIAVDTVISNGPIRNWMQYHFRRLAAPTVKPAEVDKAVPHISTRIVSAIHILIQIPLAIMVLLSTHLQEDRLYSKDPLTWQLVTTTAGYFLYDFYVHTVRFEYTANLVHAAAALAVFLTGIYCGVLHYYGAMFLLWECSTPFVFIRWVLHTLGRTKDKFYLYNGLTMMAVFFLCRNLLGVGMSVDFWRVSGAELAHPRPGGVPAAALWLIRALNLVFNFLNILWFSKMLRGAIKVLQKSPASPLEATAEAQVELSESKKKHEE